Protein AF-A0A5B2YWY6-F1 (afdb_monomer_lite)

Foldseek 3Di:
DDDDDDDDDDDDDDDDDDDDDDDDDDDDDDDDDDDDDDDDDDDDDDDDDDDDDDDDDPDDDDDDDPPQDDDDDDDDDDDDDDDDDDDDPDDDDDDDDDPPDDDPVNLVVVLVVVVVCCPPPCNLVVLLVLDVSRHDPVLSVLLSVLCVVCVVCLNVVDCVVLVPDDLVNSLSNLVSNCSVCVVVVNNVSSVVSCVVVVPDNDPPPPVVVVVCVVPPCPLDLVVLLVLLLVVLPDPVDQLQLNLLLVQCLLQLEQSQLSLVLLVLCVDPVSVVQQADPVRFKGAVVSPCVRAVDPVFHQGIGTDEPCNSVSSVSHDRDGPVVSVCVCVVVVHDDPSVSSNVNNLVLLVVQPHDNQVSQNSNGHHDPDPCSVPPDDDDPVCCSPVPSRVSSVVSSVSSD

Structure (mmCIF, N/CA/C/O backbone):
data_AF-A0A5B2YWY6-F1
#
_entry.id   AF-A0A5B2YWY6-F1
#
loop_
_atom_site.group_PDB
_atom_site.id
_atom_site.type_symbol
_atom_site.label_atom_id
_atom_site.label_alt_id
_atom_site.label_comp_id
_atom_site.label_asym_id
_atom_site.label_entity_id
_atom_site.label_seq_id
_atom_site.pdbx_PDB_ins_code
_atom_site.Cartn_x
_atom_site.Cartn_y
_atom_site.Cartn_z
_atom_site.occupancy
_atom_site.B_iso_or_equiv
_atom_site.auth_seq_id
_atom_site.auth_comp_id
_atom_site.auth_asym_id
_atom_site.auth_atom_id
_atom_site.pdbx_PDB_model_num
ATOM 1 N N . MET A 1 1 ? -8.524 50.037 43.470 1.00 30.89 1 MET A N 1
ATOM 2 C CA . MET A 1 1 ? -7.899 51.121 42.683 1.00 30.89 1 MET A CA 1
ATOM 3 C C . MET A 1 1 ? -8.463 50.992 41.261 1.00 30.89 1 MET A C 1
ATOM 5 O O . MET A 1 1 ? -8.211 49.962 40.662 1.00 30.89 1 MET A O 1
ATOM 9 N N . VAL A 1 2 ? -9.479 51.756 40.821 1.00 28.72 2 VAL A N 1
ATOM 10 C CA . VAL A 1 2 ? -9.488 53.224 40.572 1.00 28.72 2 VAL A CA 1
ATOM 11 C C . VAL A 1 2 ? -8.535 53.495 39.392 1.00 28.72 2 VAL A C 1
ATOM 13 O O . VAL A 1 2 ? -7.336 53.435 39.623 1.00 28.72 2 VAL A O 1
ATOM 16 N N . LEU A 1 3 ? -8.949 53.712 38.127 1.00 30.06 3 LEU A N 1
ATOM 17 C CA . LEU A 1 3 ? -10.258 53.978 37.457 1.00 30.06 3 LEU A CA 1
ATOM 18 C C . LEU A 1 3 ? -10.271 53.342 36.015 1.00 30.06 3 LEU A C 1
ATOM 20 O O . LEU A 1 3 ? -9.351 52.583 35.742 1.00 30.06 3 LEU A O 1
ATOM 24 N N . ARG A 1 4 ? -11.186 53.537 35.027 1.00 30.28 4 ARG A N 1
ATOM 25 C CA . ARG A 1 4 ? -12.394 54.392 34.794 1.00 30.28 4 ARG A CA 1
ATOM 26 C C . ARG A 1 4 ? -13.281 53.783 33.655 1.00 30.28 4 ARG A C 1
ATOM 28 O O . ARG A 1 4 ? -12.718 53.415 32.639 1.00 30.28 4 ARG A O 1
ATOM 35 N N . THR A 1 5 ? -14.616 53.725 33.834 1.00 33.12 5 THR A N 1
ATOM 36 C CA . THR A 1 5 ? -15.744 54.137 32.921 1.00 33.12 5 THR A CA 1
ATOM 37 C C . THR A 1 5 ? -15.758 53.881 31.386 1.00 33.12 5 THR A C 1
ATOM 39 O O . THR A 1 5 ? -14.713 53.993 30.765 1.00 33.12 5 THR A O 1
ATOM 42 N N . ASN A 1 6 ? -16.891 53.781 30.648 1.00 28.98 6 ASN A N 1
ATOM 43 C CA . ASN A 1 6 ? -18.361 53.666 30.907 1.00 28.98 6 ASN A CA 1
ATOM 44 C C . ASN A 1 6 ? -19.139 53.464 29.563 1.00 28.98 6 ASN A C 1
ATOM 46 O O . ASN A 1 6 ? -18.634 53.927 28.547 1.00 28.98 6 ASN A O 1
ATOM 50 N N . SER A 1 7 ? -20.409 52.992 29.614 1.00 30.33 7 SER A N 1
ATOM 51 C CA . SER A 1 7 ? -21.505 53.187 28.600 1.00 30.33 7 SER A CA 1
ATOM 52 C C . SER A 1 7 ? -21.298 52.621 27.163 1.00 30.33 7 SER A C 1
ATOM 54 O O . SER A 1 7 ? -20.172 52.319 26.796 1.00 30.33 7 SER A O 1
ATOM 56 N N . SER A 1 8 ? -22.285 52.428 26.260 1.00 29.36 8 SER A N 1
ATOM 57 C CA . SER A 1 8 ? -23.778 52.504 26.239 1.00 29.36 8 SER A CA 1
ATOM 58 C C . SER A 1 8 ? -24.331 51.909 24.903 1.00 29.36 8 SER A C 1
ATOM 60 O O . SER A 1 8 ? -23.558 51.774 23.959 1.00 29.36 8 SER A O 1
ATOM 62 N N . ASP A 1 9 ? -25.619 51.588 24.652 1.00 29.80 9 ASP A N 1
ATOM 63 C CA . ASP A 1 9 ? -26.738 51.086 25.488 1.00 29.80 9 ASP A CA 1
ATOM 64 C C . ASP A 1 9 ? -27.909 50.501 24.632 1.00 29.80 9 ASP A C 1
ATOM 66 O O . ASP A 1 9 ? -28.072 50.843 23.464 1.00 29.80 9 ASP A O 1
ATOM 70 N N . VAL A 1 10 ? -28.749 49.652 25.254 1.00 29.88 10 VAL A N 1
ATOM 71 C CA . VAL A 1 10 ? -30.193 49.355 24.995 1.00 29.88 10 VAL A CA 1
ATOM 72 C C . VAL A 1 10 ? -30.779 49.322 23.553 1.00 29.88 10 VAL A C 1
ATOM 74 O O . VAL A 1 10 ? -31.022 50.363 22.945 1.00 29.88 10 VAL A O 1
ATOM 77 N N . LYS A 1 11 ? -31.256 48.127 23.131 1.00 29.73 11 LYS A N 1
ATOM 78 C CA . LYS A 1 11 ? -32.561 47.789 22.459 1.00 29.73 11 LYS A CA 1
ATOM 79 C C . LYS A 1 11 ? -32.535 46.291 22.058 1.00 29.73 11 LYS A C 1
ATOM 81 O O . LYS A 1 11 ? -31.589 45.903 21.391 1.00 29.73 11 LYS A O 1
ATOM 86 N N . ARG A 1 12 ? -33.397 45.332 22.449 1.00 28.38 12 ARG A N 1
ATOM 87 C CA . ARG A 1 12 ? -34.774 45.206 23.010 1.00 28.38 12 ARG A CA 1
ATOM 88 C C . ARG A 1 12 ? -35.872 44.918 21.954 1.00 28.38 12 ARG A C 1
ATOM 90 O O . ARG A 1 12 ? -36.166 45.801 21.161 1.00 28.38 12 ARG A O 1
ATOM 97 N N . LEU A 1 13 ? -36.548 43.756 22.107 1.00 25.84 13 LEU A N 1
ATOM 98 C CA . LEU A 1 13 ? -37.780 43.266 21.421 1.00 25.84 13 LEU A CA 1
ATOM 99 C C . LEU A 1 13 ? -37.616 42.872 19.923 1.00 25.84 13 LEU A C 1
ATOM 101 O O . LEU A 1 13 ? -36.740 43.405 19.259 1.00 25.84 13 LEU A O 1
ATOM 105 N N . MET A 1 14 ? -38.372 41.924 19.330 1.00 25.58 14 MET A N 1
ATOM 106 C CA . MET A 1 14 ? -39.504 41.087 19.803 1.00 25.58 14 MET A CA 1
ATOM 107 C C . MET A 1 14 ? -39.321 39.578 19.513 1.00 25.58 14 MET A C 1
ATOM 109 O O . MET A 1 14 ? -38.584 39.185 18.614 1.00 25.58 14 MET A O 1
ATOM 113 N N . THR A 1 15 ? -40.078 38.747 20.235 1.00 26.98 15 THR A N 1
ATOM 114 C CA . THR A 1 15 ? -40.409 37.349 19.901 1.00 26.98 15 THR A CA 1
ATOM 115 C C . THR A 1 15 ? -41.613 37.260 18.958 1.00 26.98 15 THR A C 1
ATOM 117 O O . THR A 1 15 ? -42.577 37.996 19.157 1.00 26.98 15 THR A O 1
ATOM 120 N N . VAL A 1 16 ? -41.640 36.275 18.053 1.00 27.48 16 VAL A N 1
ATOM 121 C CA . VAL A 1 16 ? -42.892 35.729 17.491 1.00 27.48 16 VAL A CA 1
ATOM 122 C C . VAL A 1 16 ? -42.827 34.205 17.530 1.00 27.48 16 VAL A C 1
ATOM 124 O O . VAL A 1 16 ? -41.912 33.602 16.975 1.00 27.48 16 VAL A O 1
ATOM 127 N N . THR A 1 17 ? -43.802 33.597 18.197 1.00 27.25 17 THR A N 1
ATOM 128 C CA . THR A 1 17 ? -44.079 32.156 18.189 1.00 27.25 17 THR A CA 1
ATOM 129 C C . THR A 1 17 ? -45.232 31.864 17.238 1.00 27.25 17 THR A C 1
ATOM 131 O O . THR A 1 17 ? -46.248 32.555 17.284 1.00 27.25 17 THR A O 1
ATOM 134 N N . THR A 1 18 ? -45.127 30.790 16.463 1.00 31.95 18 THR A N 1
ATOM 135 C CA . THR A 1 18 ? -46.289 30.114 15.870 1.00 31.95 18 THR A CA 1
ATOM 136 C C . THR A 1 18 ? -46.086 28.612 15.967 1.00 31.95 18 THR A C 1
ATOM 138 O O . THR A 1 18 ? -45.306 28.037 15.207 1.00 31.95 18 THR A O 1
ATOM 141 N N . ASP A 1 19 ? -46.792 27.988 16.904 1.00 28.27 19 ASP A N 1
ATOM 142 C CA . ASP A 1 19 ? -47.031 26.550 16.894 1.00 28.27 19 ASP A CA 1
ATOM 143 C C . ASP A 1 19 ? -47.847 26.151 15.658 1.00 28.27 19 ASP A C 1
ATOM 145 O O . ASP A 1 19 ? -48.610 26.952 15.112 1.00 28.27 19 ASP A O 1
ATOM 149 N N . ASN A 1 20 ? -47.778 24.878 15.271 1.00 32.66 20 ASN A N 1
ATOM 150 C CA . ASN A 1 20 ? -48.956 24.218 14.718 1.00 32.66 20 ASN A CA 1
ATOM 151 C C . ASN A 1 20 ? -48.919 22.715 15.002 1.00 32.66 20 ASN A C 1
ATOM 153 O O . ASN A 1 20 ? -47.990 22.007 14.615 1.00 32.66 20 ASN A O 1
ATOM 157 N N . ASN A 1 21 ? -49.947 22.237 15.701 1.00 30.12 21 ASN A N 1
ATOM 158 C CA . ASN A 1 21 ? -50.127 20.825 16.013 1.00 30.12 21 ASN A CA 1
ATOM 159 C C . ASN A 1 21 ? -50.603 20.049 14.783 1.00 30.12 21 ASN A C 1
ATOM 161 O O . ASN A 1 21 ? -51.460 20.520 14.040 1.00 30.12 21 ASN A O 1
ATOM 165 N N . CYS A 1 22 ? -50.188 18.788 14.684 1.00 28.48 22 CYS A N 1
ATOM 166 C CA . CYS A 1 22 ? -51.038 17.729 14.143 1.00 28.48 22 CYS A CA 1
ATOM 167 C C . CYS A 1 22 ? -50.788 16.438 14.926 1.00 28.48 22 CYS A C 1
ATOM 169 O O . CYS A 1 22 ? -49.773 15.767 14.747 1.00 28.48 22 CYS A O 1
ATOM 171 N N . HIS A 1 23 ? -51.720 16.096 15.817 1.00 29.91 23 HIS A N 1
ATOM 172 C CA . HIS A 1 23 ? -51.750 14.782 16.448 1.00 29.91 23 HIS A CA 1
ATOM 173 C C . HIS A 1 23 ? -52.276 13.740 15.460 1.00 29.91 23 HIS A C 1
ATOM 175 O O . HIS A 1 23 ? -53.370 13.909 14.928 1.00 29.91 23 HIS A O 1
ATOM 181 N N . LEU A 1 24 ? -51.599 12.597 15.363 1.00 26.36 24 LEU A N 1
ATOM 182 C CA . LEU A 1 24 ? -52.279 11.311 15.213 1.00 26.36 24 LEU A CA 1
ATOM 183 C C . LEU A 1 24 ? -51.695 10.326 16.232 1.00 26.36 24 LEU A C 1
ATOM 185 O O . LEU A 1 24 ? -50.481 10.234 16.406 1.00 26.36 24 LEU A O 1
ATOM 189 N N . LYS A 1 25 ? -52.585 9.635 16.949 1.00 31.30 25 LYS A N 1
ATOM 190 C CA . LYS A 1 25 ? -52.259 8.536 17.870 1.00 31.30 25 LYS A CA 1
ATOM 191 C C . LYS A 1 25 ? -52.327 7.193 17.119 1.00 31.30 25 LYS A C 1
ATOM 193 O O . LYS A 1 25 ? -52.927 7.144 16.046 1.00 31.30 25 LYS A O 1
ATOM 198 N N . PRO A 1 26 ? -51.705 6.120 17.641 1.00 30.75 26 PRO A N 1
ATOM 199 C CA . PRO A 1 26 ? -51.640 4.841 16.942 1.00 30.75 26 PRO A CA 1
ATOM 200 C C . PRO A 1 26 ? -52.998 4.131 16.907 1.00 30.75 26 PRO A C 1
ATOM 202 O O . PRO A 1 26 ? -53.807 4.279 17.823 1.00 30.75 26 PRO A O 1
ATOM 205 N N . ILE A 1 27 ? -53.193 3.298 15.884 1.00 28.83 27 ILE A N 1
ATOM 206 C CA . ILE A 1 27 ? -54.217 2.251 15.870 1.00 28.83 27 ILE A CA 1
ATOM 207 C C . ILE A 1 27 ? -53.543 0.944 16.294 1.00 28.83 27 ILE A C 1
ATOM 209 O O . ILE A 1 27 ? -52.555 0.523 15.695 1.00 28.83 27 ILE A O 1
ATOM 213 N N . SER A 1 28 ? -54.070 0.330 17.349 1.00 30.14 28 SER A N 1
ATOM 214 C CA . SER A 1 28 ? -53.753 -1.031 17.784 1.00 30.14 28 SER A CA 1
ATOM 215 C C . SER A 1 28 ? -54.472 -2.057 16.907 1.00 30.14 28 SER A C 1
ATOM 217 O O . SER A 1 28 ? -55.630 -1.845 16.552 1.00 30.14 28 SER A O 1
ATOM 219 N N . GLY A 1 29 ? -53.822 -3.183 16.619 1.00 27.48 29 GLY A N 1
ATOM 220 C CA . GLY A 1 29 ? -54.409 -4.273 15.842 1.00 27.48 29 GLY A CA 1
ATOM 221 C C . GLY A 1 29 ? -53.554 -5.532 15.907 1.00 27.48 29 GLY A C 1
ATOM 222 O O . GLY A 1 29 ? -52.790 -5.805 14.987 1.00 27.48 29 GLY A O 1
ATOM 223 N N . GLU A 1 30 ? -53.674 -6.272 17.006 1.00 29.50 30 GLU A N 1
ATOM 224 C CA . GLU A 1 30 ? -53.336 -7.698 17.032 1.00 29.50 30 GLU A CA 1
ATOM 225 C C . GLU A 1 30 ? -54.417 -8.470 16.261 1.00 29.50 30 GLU A C 1
ATOM 227 O O . GLU A 1 30 ? -55.597 -8.123 16.354 1.00 29.50 30 GLU A O 1
ATOM 232 N N . LEU A 1 31 ? -54.023 -9.504 15.517 1.00 29.50 31 LEU A N 1
ATOM 233 C CA . LEU A 1 31 ? -54.850 -10.678 15.226 1.00 29.50 31 LEU A CA 1
ATOM 234 C C . LEU A 1 31 ? -53.962 -11.817 14.702 1.00 29.50 31 LEU A C 1
ATOM 236 O O . LEU A 1 31 ? -52.878 -11.575 14.167 1.00 29.50 31 LEU A O 1
ATOM 240 N N . ASP A 1 32 ? -54.420 -13.044 14.926 1.00 27.11 32 ASP A N 1
ATOM 241 C CA . ASP A 1 32 ? -53.559 -14.217 15.081 1.00 27.11 32 ASP A CA 1
ATOM 242 C C . ASP A 1 32 ? -53.216 -15.008 13.801 1.00 27.11 32 ASP A C 1
ATOM 244 O O . ASP A 1 32 ? -53.610 -14.706 12.674 1.00 27.11 32 ASP A O 1
ATOM 248 N N . GLU A 1 33 ? -52.440 -16.060 14.055 1.00 29.39 33 GLU A N 1
ATOM 249 C CA . GLU A 1 33 ? -52.069 -17.198 13.217 1.00 29.39 33 GLU A CA 1
ATOM 250 C C . GLU A 1 33 ? -53.194 -17.770 12.327 1.00 29.39 33 GLU A C 1
ATOM 252 O O . GLU A 1 33 ? -54.331 -17.939 12.766 1.00 29.39 33 GLU A O 1
ATOM 257 N N . ALA A 1 34 ? -52.830 -18.242 11.125 1.00 27.17 34 ALA A N 1
ATOM 258 C CA . ALA A 1 34 ? -53.483 -19.393 10.485 1.00 27.17 34 ALA A CA 1
ATOM 259 C C . ALA A 1 34 ? -52.591 -20.048 9.407 1.00 27.17 34 ALA A C 1
ATOM 261 O O . ALA A 1 34 ? -51.948 -19.367 8.607 1.00 27.17 34 ALA A O 1
ATOM 262 N N . ASP A 1 35 ? -52.601 -21.382 9.346 1.00 27.27 35 ASP A N 1
ATOM 263 C CA . ASP A 1 35 ? -51.914 -22.190 8.327 1.00 27.27 35 ASP A CA 1
ATOM 264 C C . ASP A 1 35 ? -52.619 -22.206 6.957 1.00 27.27 35 ASP A C 1
ATOM 266 O O . ASP A 1 35 ? -53.832 -22.391 6.862 1.00 27.27 35 ASP A O 1
ATOM 270 N N . SER A 1 36 ? -51.840 -22.222 5.870 1.00 28.42 36 SER A N 1
ATOM 271 C CA . SER A 1 36 ? -52.059 -23.118 4.707 1.00 28.42 36 SER A CA 1
ATOM 272 C C . SER A 1 36 ? -50.841 -23.072 3.769 1.00 28.42 36 SER A C 1
ATOM 274 O O . SER A 1 36 ? -50.454 -22.026 3.265 1.00 28.42 36 SER A O 1
ATOM 276 N N . LYS A 1 37 ? -50.057 -24.149 3.650 1.00 28.67 37 LYS A N 1
ATOM 277 C CA . LYS A 1 37 ? -50.288 -25.354 2.822 1.00 28.67 37 LYS A CA 1
ATOM 278 C C . LYS A 1 37 ? -50.383 -25.092 1.310 1.00 28.67 37 LYS A C 1
ATOM 280 O O . LYS A 1 37 ? -51.410 -24.670 0.806 1.00 28.67 37 LYS A O 1
ATOM 285 N N . TYR A 1 38 ? -49.315 -25.505 0.620 1.00 25.14 38 TYR A N 1
ATOM 286 C CA . TYR A 1 38 ? -49.278 -26.118 -0.717 1.00 25.14 38 TYR A CA 1
ATOM 287 C C . TYR A 1 38 ? -50.284 -25.664 -1.793 1.00 25.14 38 TYR A C 1
ATOM 289 O O . TYR A 1 38 ? -51.425 -26.115 -1.829 1.00 25.14 38 TYR A O 1
ATOM 297 N N . CYS A 1 39 ? -49.749 -25.031 -2.839 1.00 25.77 39 CYS A N 1
ATOM 298 C CA . CYS A 1 39 ? -50.125 -25.359 -4.217 1.00 25.77 39 CYS A CA 1
ATOM 299 C C . CYS A 1 39 ? -48.862 -25.488 -5.076 1.00 25.77 39 CYS A C 1
ATOM 301 O O . CYS A 1 39 ? -48.202 -24.501 -5.394 1.00 25.77 39 CYS A O 1
ATOM 303 N N . ILE A 1 40 ? -48.522 -26.724 -5.446 1.00 25.20 40 ILE A N 1
ATOM 304 C CA . ILE A 1 40 ? -47.578 -27.004 -6.531 1.00 25.20 40 ILE A CA 1
ATOM 305 C C . ILE A 1 40 ? -48.355 -26.842 -7.836 1.00 25.20 40 ILE A C 1
ATOM 307 O O . ILE A 1 40 ? -49.392 -27.475 -7.994 1.00 25.20 40 ILE A O 1
ATOM 311 N N . ASN A 1 41 ? -47.831 -26.069 -8.785 1.00 26.38 41 ASN A N 1
ATOM 312 C CA . ASN A 1 41 ? -48.272 -26.138 -10.176 1.00 26.38 41 ASN A CA 1
ATOM 313 C C . ASN A 1 41 ? -47.057 -26.113 -11.105 1.00 26.38 41 ASN A C 1
ATOM 315 O O . ASN A 1 41 ? -46.548 -25.059 -11.480 1.00 26.38 41 ASN A O 1
ATOM 319 N N . ASN A 1 42 ? -46.598 -27.309 -11.475 1.00 25.48 42 ASN A N 1
ATOM 320 C CA . ASN A 1 42 ? -45.768 -27.474 -12.659 1.00 25.48 42 ASN A CA 1
ATOM 321 C C . ASN A 1 42 ? -46.657 -27.266 -13.887 1.00 25.48 42 ASN A C 1
ATOM 323 O O . ASN A 1 42 ? -47.636 -27.991 -14.048 1.00 25.48 42 ASN A O 1
ATOM 327 N N . HIS A 1 43 ? -46.268 -26.376 -14.796 1.00 26.92 43 HIS A N 1
ATOM 328 C CA . HIS A 1 43 ? -46.678 -26.515 -16.189 1.00 26.92 43 HIS A CA 1
ATOM 329 C C . HIS A 1 43 ? -45.480 -26.322 -17.112 1.00 26.92 43 HIS A C 1
ATOM 331 O O . HIS A 1 43 ? -44.932 -25.231 -17.254 1.00 26.92 43 HIS A O 1
ATOM 337 N N . SER A 1 44 ? -45.059 -27.424 -17.722 1.00 26.61 44 SER A N 1
ATOM 338 C CA . SER A 1 44 ? -44.041 -27.466 -18.759 1.00 26.61 44 SER A CA 1
ATOM 339 C C . SER A 1 44 ? -44.700 -27.413 -20.137 1.00 26.61 44 SER A C 1
ATOM 341 O O . SER A 1 44 ? -45.542 -28.246 -20.454 1.00 26.61 44 SER A O 1
ATOM 343 N N . GLN A 1 45 ? -44.278 -26.456 -20.964 1.00 26.25 45 GLN A N 1
ATOM 344 C CA . GLN A 1 45 ? -44.274 -26.502 -22.434 1.00 26.25 45 GLN A CA 1
ATOM 345 C C . GLN A 1 45 ? -43.362 -25.346 -22.897 1.00 26.25 45 GLN A C 1
ATOM 347 O O . GLN A 1 45 ? -43.537 -24.215 -22.465 1.00 26.25 45 GLN A O 1
ATOM 352 N N . ILE A 1 46 ? -42.183 -25.622 -23.461 1.00 26.36 46 ILE A N 1
ATOM 353 C CA . ILE A 1 46 ? -41.887 -26.070 -24.839 1.00 26.36 46 ILE A CA 1
ATOM 354 C C . ILE A 1 46 ? -41.703 -24.879 -25.800 1.00 26.36 46 ILE A C 1
ATOM 356 O O . ILE A 1 46 ? -42.646 -24.189 -26.149 1.00 26.36 46 ILE A O 1
ATOM 360 N N . ILE A 1 47 ? -40.443 -24.728 -26.233 1.00 25.23 47 ILE A N 1
ATOM 361 C CA . ILE A 1 47 ? -39.962 -24.164 -27.508 1.00 25.23 47 ILE A CA 1
ATOM 362 C C . ILE A 1 47 ? -40.459 -22.753 -27.889 1.00 25.23 47 ILE A C 1
ATOM 364 O O . ILE A 1 47 ? -41.542 -22.572 -28.432 1.00 25.23 47 ILE A O 1
ATOM 368 N N . ASN A 1 48 ? -39.535 -21.786 -27.847 1.00 25.22 48 ASN A N 1
ATOM 369 C CA . ASN A 1 48 ? -38.973 -21.291 -29.109 1.00 25.22 48 ASN A CA 1
ATOM 370 C C . ASN A 1 48 ? -37.571 -20.693 -28.943 1.00 25.22 48 ASN A C 1
ATOM 372 O O . ASN A 1 48 ? -37.262 -20.056 -27.937 1.00 25.22 48 ASN A O 1
ATOM 376 N N . GLN A 1 49 ? -36.722 -20.912 -29.947 1.00 26.61 49 GLN A N 1
ATOM 377 C CA . GLN A 1 49 ? -35.479 -20.165 -30.118 1.00 26.61 49 GLN A CA 1
ATOM 378 C C . GLN A 1 49 ? -35.806 -18.868 -30.855 1.00 26.61 49 GLN A C 1
ATOM 380 O O . GLN A 1 49 ? -36.559 -18.892 -31.823 1.00 26.61 49 GLN A O 1
ATOM 385 N N . HIS A 1 50 ? -35.189 -17.758 -30.460 1.00 25.66 50 HIS A N 1
ATOM 386 C CA . HIS A 1 50 ? -35.002 -16.642 -31.377 1.00 25.66 50 HIS A CA 1
ATOM 387 C C . HIS A 1 50 ? -33.713 -15.901 -31.043 1.00 25.66 50 HIS A C 1
ATOM 389 O O . HIS A 1 50 ? -33.596 -15.246 -30.007 1.00 25.66 50 HIS A O 1
ATOM 395 N N . GLU A 1 51 ? -32.741 -15.998 -31.945 1.00 28.64 51 GLU A N 1
ATOM 396 C CA . GLU A 1 51 ? -31.668 -15.017 -32.008 1.00 28.64 51 GLU A CA 1
ATOM 397 C C . GLU A 1 51 ? -32.279 -13.679 -32.445 1.00 28.64 51 GLU A C 1
ATOM 399 O O . GLU A 1 51 ? -33.114 -13.628 -33.352 1.00 28.64 51 GLU A O 1
ATOM 404 N N . SER A 1 52 ? -31.893 -12.593 -31.777 1.00 25.56 52 SER A N 1
ATOM 405 C CA . SER A 1 52 ? -32.298 -11.239 -32.150 1.00 25.56 52 SER A CA 1
ATOM 406 C C . SER A 1 52 ? -31.189 -10.254 -31.803 1.00 25.56 52 SER A C 1
ATOM 408 O O . SER A 1 52 ? -30.855 -10.028 -30.638 1.00 25.56 52 SER A O 1
ATOM 410 N N . SER A 1 53 ? -30.579 -9.690 -32.841 1.00 27.28 53 SER A N 1
ATOM 411 C CA . SER A 1 53 ? -29.547 -8.665 -32.744 1.00 27.28 53 SER A CA 1
ATOM 412 C C . SER A 1 53 ? -30.142 -7.339 -32.255 1.00 27.28 53 SER A C 1
ATOM 414 O O . SER A 1 53 ? -30.855 -6.671 -33.000 1.00 27.28 53 SER A O 1
ATOM 416 N N . GLY A 1 54 ? -29.815 -6.935 -31.025 1.00 23.97 54 GLY A N 1
ATOM 417 C CA . GLY A 1 54 ? -30.276 -5.685 -30.408 1.00 23.97 54 GLY A CA 1
ATOM 418 C C . GLY A 1 54 ? -29.138 -4.702 -30.132 1.00 23.97 54 GLY A C 1
ATOM 419 O O . GLY A 1 54 ? -28.766 -4.496 -28.979 1.00 23.97 54 GLY A O 1
ATOM 420 N N . GLY A 1 55 ? -28.557 -4.112 -31.178 1.00 23.06 55 GLY A N 1
ATOM 421 C CA . GLY A 1 55 ? -27.558 -3.050 -31.025 1.00 23.06 55 GLY A CA 1
ATOM 422 C C . GLY A 1 55 ? -28.202 -1.724 -30.608 1.00 23.06 55 GLY A C 1
ATOM 423 O O . GLY A 1 55 ? -29.108 -1.247 -31.284 1.00 23.06 55 GLY A O 1
ATOM 424 N N . VAL A 1 56 ? -27.716 -1.109 -29.525 1.00 24.67 56 VAL A N 1
ATOM 425 C CA . VAL A 1 56 ? -28.109 0.248 -29.104 1.00 24.67 56 VAL A CA 1
ATOM 426 C C . VAL A 1 56 ? -26.851 1.090 -28.902 1.00 24.67 56 VAL A C 1
ATOM 428 O O . VAL A 1 56 ? -26.175 0.994 -27.877 1.00 24.67 56 VAL A O 1
ATOM 431 N N . GLU A 1 57 ? -26.520 1.919 -29.892 1.00 24.89 57 GLU A N 1
ATOM 432 C CA . GLU A 1 57 ? -25.406 2.864 -29.803 1.00 24.89 57 GLU A CA 1
ATOM 433 C C . GLU A 1 57 ? -25.781 4.082 -28.945 1.00 24.89 57 GLU A C 1
ATOM 435 O O . GLU A 1 57 ? -26.463 5.005 -29.390 1.00 24.89 57 GLU A O 1
ATOM 440 N N . ALA A 1 58 ? -25.288 4.123 -27.707 1.00 25.77 58 ALA A N 1
ATOM 441 C CA . ALA A 1 58 ? -25.364 5.314 -26.865 1.00 25.77 58 ALA A CA 1
ATOM 442 C C . ALA A 1 58 ? -24.209 6.283 -27.192 1.00 25.77 58 ALA A C 1
ATOM 444 O O . ALA A 1 58 ? -23.129 6.217 -26.598 1.00 25.77 58 ALA A O 1
ATOM 445 N N . LEU A 1 59 ? -24.437 7.193 -28.143 1.00 24.45 59 LEU A N 1
ATOM 446 C CA . LEU A 1 59 ? -23.483 8.234 -28.547 1.00 24.45 59 LEU A CA 1
ATOM 447 C C . LEU A 1 59 ? -23.120 9.187 -27.389 1.00 24.45 59 LEU A C 1
ATOM 449 O O . LEU A 1 59 ? -23.843 10.138 -27.099 1.00 24.45 59 LEU A O 1
ATOM 453 N N . PHE A 1 60 ? -21.936 9.002 -26.794 1.00 25.27 60 PHE A N 1
ATOM 454 C CA . PHE A 1 60 ? -21.301 9.990 -25.912 1.00 25.27 60 PHE A CA 1
ATOM 455 C C . PHE A 1 60 ? -19.955 10.457 -26.475 1.00 25.27 60 PHE A C 1
ATOM 457 O O . PHE A 1 60 ? -18.940 9.762 -26.420 1.00 25.27 60 PHE A O 1
ATOM 464 N N . ALA A 1 61 ? -19.948 11.672 -27.022 1.00 26.48 61 ALA A N 1
ATOM 465 C CA . ALA A 1 61 ? -18.777 12.266 -27.654 1.00 26.48 61 ALA A CA 1
ATOM 466 C C . ALA A 1 61 ? -17.778 12.883 -26.650 1.00 26.48 61 ALA A C 1
ATOM 468 O O . ALA A 1 61 ? -18.137 13.328 -25.562 1.00 26.48 61 ALA A O 1
ATOM 469 N N . LYS A 1 62 ? -16.521 13.017 -27.101 1.00 28.41 62 LYS A N 1
ATOM 470 C CA . LYS A 1 62 ? -15.416 13.789 -26.489 1.00 28.41 62 LYS A CA 1
ATOM 471 C C . LYS A 1 62 ? -14.906 13.322 -25.110 1.00 28.41 62 LYS A C 1
ATOM 473 O O . LYS A 1 62 ? -15.153 13.956 -24.086 1.00 28.41 62 LYS A O 1
ATOM 478 N N . LYS A 1 63 ? -13.925 12.409 -25.144 1.00 29.83 63 LYS A N 1
ATOM 479 C CA . LYS A 1 63 ? -12.542 12.734 -24.711 1.00 29.83 63 LYS A CA 1
ATOM 480 C C . LYS A 1 63 ? -11.515 11.752 -25.285 1.00 29.83 63 LYS A C 1
ATOM 482 O O . LYS A 1 63 ? -11.827 10.593 -25.550 1.00 29.83 63 LYS A O 1
ATOM 487 N N . SER A 1 64 ? -10.297 12.242 -25.507 1.00 32.09 64 SER A N 1
ATOM 488 C CA . SER A 1 64 ? -9.199 11.530 -26.168 1.00 32.09 64 SER A CA 1
ATOM 489 C C . SER A 1 64 ? -8.763 10.280 -25.393 1.00 32.09 64 SER A C 1
ATOM 491 O O . SER A 1 64 ? -8.194 10.367 -24.307 1.00 32.09 64 SER A O 1
ATOM 493 N N . HIS A 1 65 ? -9.009 9.104 -25.972 1.00 26.41 65 HIS A N 1
ATOM 494 C CA . HIS A 1 65 ? -8.626 7.818 -25.391 1.00 26.41 65 HIS A CA 1
ATOM 495 C C . HIS A 1 65 ? -7.273 7.345 -25.933 1.00 26.41 65 HIS A C 1
ATOM 497 O O . HIS A 1 65 ? -7.185 6.757 -27.008 1.00 26.41 65 HIS A O 1
ATOM 503 N N . THR A 1 66 ? -6.203 7.538 -25.159 1.00 27.91 66 THR A N 1
ATOM 504 C CA . THR A 1 66 ? -4.925 6.858 -25.414 1.00 27.91 66 THR A CA 1
ATOM 505 C C . THR A 1 66 ? -5.054 5.382 -25.022 1.00 27.91 66 THR A C 1
ATOM 507 O O . THR A 1 66 ? -5.005 5.041 -23.837 1.00 27.91 66 THR A O 1
ATOM 510 N N . VAL A 1 67 ? -5.227 4.493 -26.005 1.00 24.38 67 VAL A N 1
ATOM 511 C CA . VAL A 1 67 ? -5.399 3.042 -25.794 1.00 24.38 67 VAL A CA 1
ATOM 512 C C . VAL A 1 67 ? -4.103 2.413 -25.260 1.00 24.38 67 VAL A C 1
ATOM 514 O O . VAL A 1 67 ? -3.228 1.974 -26.004 1.00 24.38 67 VAL A O 1
ATOM 517 N N . ARG A 1 68 ? -3.949 2.383 -23.931 1.00 29.97 68 ARG A N 1
ATOM 518 C CA . ARG A 1 68 ? -2.705 1.959 -23.268 1.00 29.97 68 ARG A CA 1
ATOM 519 C C . ARG A 1 68 ? -2.669 0.439 -23.058 1.00 29.97 68 ARG A C 1
ATOM 521 O O . ARG A 1 68 ? -3.043 -0.055 -21.992 1.00 29.97 68 ARG A O 1
ATOM 528 N N . LEU A 1 69 ? -2.210 -0.289 -24.083 1.00 24.05 69 LEU A N 1
ATOM 529 C CA . LEU A 1 69 ? -2.166 -1.760 -24.133 1.00 24.05 69 LEU A CA 1
ATOM 530 C C . LEU A 1 69 ? -1.628 -2.402 -22.838 1.00 24.05 69 LEU A C 1
ATOM 532 O O . LEU A 1 69 ? -0.506 -2.162 -22.380 1.00 24.05 69 LEU A O 1
ATOM 536 N N . SER A 1 70 ? -2.453 -3.253 -22.234 1.00 26.97 70 SER A N 1
ATOM 537 C CA . SER A 1 70 ? -2.322 -3.713 -20.851 1.00 26.97 70 SER A CA 1
ATOM 538 C C . SER A 1 70 ? -1.590 -5.055 -20.715 1.00 26.97 70 SER A C 1
ATOM 540 O O . SER A 1 70 ? -2.046 -5.950 -20.002 1.00 26.97 70 SER A O 1
ATOM 542 N N . ILE A 1 71 ? -0.396 -5.171 -21.318 1.00 29.50 71 ILE A N 1
ATOM 543 C CA . ILE A 1 71 ? 0.436 -6.393 -21.262 1.00 29.50 71 ILE A CA 1
ATOM 544 C C . ILE A 1 71 ? 0.553 -6.905 -19.815 1.00 29.50 71 ILE A C 1
ATOM 546 O O . ILE A 1 71 ? 0.936 -6.153 -18.910 1.00 29.50 71 ILE A O 1
ATOM 550 N N . SER A 1 72 ? 0.201 -8.178 -19.619 1.00 28.31 72 SER A N 1
ATOM 551 C CA . SER A 1 72 ? 0.199 -8.889 -18.337 1.00 28.31 72 SER A CA 1
ATOM 552 C C . SER A 1 72 ? 0.746 -10.311 -18.563 1.00 28.31 72 SER A C 1
ATOM 554 O O . SER A 1 72 ? 0.116 -11.064 -19.297 1.00 28.31 72 SER A O 1
ATOM 556 N N . PRO A 1 73 ? 1.918 -10.685 -18.010 1.00 29.45 73 PRO A N 1
ATOM 557 C CA . PRO A 1 73 ? 2.531 -11.992 -18.257 1.00 29.45 73 PRO A CA 1
ATOM 558 C C . PRO A 1 73 ? 2.203 -13.002 -17.141 1.00 29.45 73 PRO A C 1
ATOM 560 O O . PRO A 1 73 ? 2.944 -13.122 -16.163 1.00 29.45 73 PRO A O 1
ATOM 563 N N . SER A 1 74 ? 1.090 -13.725 -17.279 1.00 33.81 74 SER A N 1
ATOM 564 C CA . SER A 1 74 ? 0.692 -14.835 -16.395 1.00 33.81 74 SER A CA 1
ATOM 565 C C . SER A 1 74 ? -0.424 -15.662 -17.039 1.00 33.81 74 SER A C 1
ATOM 567 O O . SER A 1 74 ? -1.353 -15.062 -17.572 1.00 33.81 74 SER A O 1
ATOM 569 N N . GLN A 1 75 ? -0.372 -16.994 -16.896 1.00 30.72 75 GLN A N 1
ATOM 570 C CA . GLN A 1 75 ? -1.099 -17.985 -17.715 1.00 30.72 75 GLN A CA 1
ATOM 571 C C . GLN A 1 75 ? -0.667 -17.950 -19.200 1.00 30.72 75 GLN A C 1
ATOM 573 O O . GLN A 1 75 ? -0.373 -16.887 -19.737 1.00 30.72 75 GLN A O 1
ATOM 578 N N . GLY A 1 76 ? -0.565 -19.063 -19.923 1.00 27.39 76 GLY A N 1
ATOM 579 C CA . GLY A 1 76 ? -0.615 -20.479 -19.539 1.00 27.39 76 GLY A CA 1
ATOM 580 C C . GLY A 1 76 ? -0.155 -21.319 -20.741 1.00 27.39 76 GLY A C 1
ATOM 581 O O . GLY A 1 76 ? -0.264 -20.861 -21.876 1.00 27.39 76 GLY A O 1
ATOM 582 N N . SER A 1 77 ? 0.419 -22.502 -20.526 1.00 31.94 77 SER A N 1
ATOM 583 C CA . SER A 1 77 ? 0.940 -23.337 -21.619 1.00 31.94 77 SER A CA 1
ATOM 584 C C . SER A 1 77 ? -0.158 -24.187 -22.262 1.00 31.94 77 SER A C 1
ATOM 586 O O . SER A 1 77 ? -0.652 -25.095 -21.601 1.00 31.94 77 SER A O 1
ATOM 588 N N . PHE A 1 78 ? -0.469 -23.952 -23.540 1.00 25.38 78 PHE A N 1
ATOM 589 C CA . PHE A 1 78 ? -0.995 -24.964 -24.469 1.00 25.38 78 PHE A CA 1
ATOM 590 C C . PHE A 1 78 ? -0.695 -24.581 -25.932 1.00 25.38 78 PHE A C 1
ATOM 592 O O . PHE A 1 78 ? -0.153 -23.509 -26.202 1.00 25.38 78 PHE A O 1
ATOM 599 N N . SER A 1 79 ? -0.946 -25.518 -26.846 1.00 27.28 79 SER A N 1
ATOM 600 C CA . SER A 1 79 ? -0.332 -25.604 -28.180 1.00 27.28 79 SER A CA 1
ATOM 601 C C . SER A 1 79 ? -1.183 -25.027 -29.327 1.00 27.28 79 SER A C 1
ATOM 603 O O . SER A 1 79 ? -2.325 -24.634 -29.127 1.00 27.28 79 SER A O 1
ATOM 605 N N . LEU A 1 80 ? -0.618 -25.116 -30.542 1.00 27.53 80 LEU A N 1
ATOM 606 C CA . LEU A 1 80 ? -1.226 -24.945 -31.875 1.00 27.53 80 LEU A CA 1
ATOM 607 C C . LEU A 1 80 ? -1.428 -23.511 -32.409 1.00 27.53 80 LEU A C 1
ATOM 609 O O . LEU A 1 80 ? -2.369 -22.799 -32.090 1.00 27.53 80 LEU A O 1
ATOM 613 N N . VAL A 1 81 ? -0.501 -23.165 -33.311 1.00 37.88 81 VAL A N 1
ATOM 614 C CA . VAL A 1 81 ? -0.677 -22.471 -34.601 1.00 37.88 81 VAL A CA 1
ATOM 615 C C . VAL A 1 81 ? -1.960 -21.650 -34.798 1.00 37.88 81 VAL A C 1
ATOM 617 O O . VAL A 1 81 ? -3.028 -22.192 -35.061 1.00 37.88 81 VAL A O 1
ATOM 620 N N . ASN A 1 82 ? -1.789 -20.330 -34.911 1.00 26.17 82 ASN A N 1
ATOM 621 C CA . ASN A 1 82 ? -2.474 -19.561 -35.952 1.00 26.17 82 ASN A CA 1
ATOM 622 C C . ASN A 1 82 ? -1.671 -18.299 -36.312 1.00 26.17 82 ASN A C 1
ATOM 624 O O . ASN A 1 82 ? -1.279 -17.532 -35.431 1.00 26.17 82 ASN A O 1
ATOM 628 N N . HIS A 1 83 ? -1.398 -18.082 -37.601 1.00 29.70 83 HIS A N 1
ATOM 629 C CA . HIS A 1 83 ? -0.700 -16.887 -38.087 1.00 29.70 83 HIS A CA 1
ATOM 630 C C . HIS A 1 83 ? -1.709 -15.837 -38.562 1.00 29.70 83 HIS A C 1
ATOM 632 O O . HIS A 1 83 ? -2.285 -15.969 -39.637 1.00 29.70 83 HIS A O 1
ATOM 638 N N . GLN A 1 84 ? -1.850 -14.743 -37.813 1.00 29.22 84 GLN A N 1
ATOM 639 C CA . GLN A 1 84 ? -2.447 -13.506 -38.320 1.00 29.22 84 GLN A CA 1
ATOM 640 C C . GLN A 1 84 ? -1.423 -12.372 -38.208 1.00 29.22 84 GLN A C 1
ATOM 642 O O . GLN A 1 84 ? -0.965 -12.029 -37.118 1.00 29.22 84 GLN A O 1
ATOM 647 N N . LYS A 1 85 ? -1.016 -11.825 -39.361 1.00 30.33 85 LYS A N 1
ATOM 648 C CA . LYS A 1 85 ? -0.053 -10.721 -39.459 1.00 30.33 85 LYS A CA 1
ATOM 649 C C . LYS A 1 85 ? -0.782 -9.391 -39.239 1.00 30.33 85 LYS A C 1
ATOM 651 O O . LYS A 1 85 ? -1.553 -8.975 -40.096 1.00 30.33 85 LYS A O 1
ATOM 656 N N . THR A 1 86 ? -0.508 -8.693 -38.138 1.00 29.28 86 THR A N 1
ATOM 657 C CA . THR A 1 86 ? -0.953 -7.301 -37.936 1.00 29.28 86 THR A CA 1
ATOM 658 C C . THR A 1 86 ? 0.151 -6.336 -38.369 1.00 29.28 86 THR A C 1
ATOM 660 O O . THR A 1 86 ? 1.025 -5.986 -37.572 1.00 29.28 86 THR A O 1
ATOM 663 N N . THR A 1 87 ? 0.149 -5.936 -39.639 1.00 29.06 87 THR A N 1
ATOM 664 C CA . THR A 1 87 ? 1.093 -4.953 -40.188 1.00 29.06 87 THR A CA 1
ATOM 665 C C . THR A 1 87 ? 0.661 -3.521 -39.870 1.00 29.06 87 THR A C 1
ATOM 667 O O . THR A 1 87 ? -0.498 -3.151 -40.042 1.00 29.06 87 THR A O 1
ATOM 670 N N . ILE A 1 88 ? 1.612 -2.692 -39.434 1.00 30.81 88 ILE A N 1
ATOM 671 C CA . ILE A 1 88 ? 1.459 -1.231 -39.415 1.00 30.81 88 ILE A CA 1
ATOM 672 C C . ILE A 1 88 ? 1.891 -0.714 -40.801 1.00 30.81 88 ILE A C 1
ATOM 674 O O . ILE A 1 88 ? 2.914 -1.186 -41.303 1.00 30.81 88 ILE A O 1
ATOM 678 N N . PRO A 1 89 ? 1.171 0.226 -41.441 1.00 26.45 89 PRO A N 1
ATOM 679 C CA . PRO A 1 89 ? 1.610 0.798 -42.713 1.00 26.45 89 PRO A CA 1
ATOM 680 C C . PRO A 1 89 ? 2.886 1.636 -42.541 1.00 26.45 89 PRO A C 1
ATOM 682 O O . PRO A 1 89 ? 2.972 2.439 -41.614 1.00 26.45 89 PRO A O 1
ATOM 685 N N . GLY A 1 90 ? 3.842 1.511 -43.468 1.00 32.47 90 GLY A N 1
ATOM 686 C CA . GLY A 1 90 ? 4.955 2.465 -43.604 1.00 32.47 90 GLY A CA 1
ATOM 687 C C . GLY A 1 90 ? 6.340 2.023 -43.113 1.00 32.47 90 GLY A C 1
ATOM 688 O O . GLY A 1 90 ? 7.244 2.853 -43.097 1.00 32.47 90 GLY A O 1
ATOM 689 N N . SER A 1 91 ? 6.557 0.753 -42.755 1.00 31.89 91 SER A N 1
ATOM 690 C CA . SER A 1 91 ? 7.907 0.209 -42.523 1.00 31.89 91 SER A CA 1
ATOM 691 C C . SER A 1 91 ? 8.194 -1.004 -43.413 1.00 31.89 91 SER A C 1
ATOM 693 O O . SER A 1 91 ? 7.411 -1.950 -43.473 1.00 31.89 91 SER A O 1
ATOM 695 N N . ASN A 1 92 ? 9.331 -0.970 -44.116 1.00 30.73 92 ASN A N 1
ATOM 696 C CA . ASN A 1 92 ? 9.760 -2.051 -45.006 1.00 30.73 92 ASN A CA 1
ATOM 697 C C . ASN A 1 92 ? 10.157 -3.292 -44.182 1.00 30.73 92 ASN A C 1
ATOM 699 O O . ASN A 1 92 ? 11.060 -3.183 -43.344 1.00 30.73 92 ASN A O 1
ATOM 703 N N . PRO A 1 93 ? 9.544 -4.469 -44.402 1.00 31.17 93 PRO A N 1
ATOM 704 C CA . PRO A 1 93 ? 9.975 -5.696 -43.752 1.00 31.17 93 PRO A CA 1
ATOM 705 C C . PRO A 1 93 ? 11.226 -6.241 -44.451 1.00 31.17 93 PRO A C 1
ATOM 707 O O . PRO A 1 93 ? 11.149 -6.765 -45.558 1.00 31.17 93 PRO A O 1
ATOM 710 N N . PHE A 1 94 ? 12.382 -6.161 -43.791 1.00 31.55 94 PHE A N 1
ATOM 711 C CA . PHE A 1 94 ? 13.503 -7.032 -44.144 1.00 31.55 94 PHE A CA 1
ATOM 712 C C . PHE A 1 94 ? 13.136 -8.467 -43.753 1.00 31.55 94 PHE A C 1
ATOM 714 O O . PHE A 1 94 ? 13.043 -8.787 -42.566 1.00 31.55 94 PHE A O 1
ATOM 721 N N . GLU A 1 95 ? 12.913 -9.327 -44.745 1.00 30.75 95 GLU A N 1
ATOM 722 C CA . GLU A 1 95 ? 12.774 -10.762 -44.512 1.00 30.75 95 GLU A CA 1
ATOM 723 C C . GLU A 1 95 ? 14.124 -11.343 -44.075 1.00 30.75 95 GLU A C 1
ATOM 725 O O . GLU A 1 95 ? 15.141 -11.166 -44.746 1.00 30.75 95 GLU A O 1
ATOM 730 N N . ILE A 1 96 ? 14.138 -12.040 -42.938 1.00 35.72 96 ILE A N 1
ATOM 731 C CA . ILE A 1 96 ? 15.310 -12.762 -42.437 1.00 35.72 96 ILE A CA 1
ATOM 732 C C . ILE A 1 96 ? 14.902 -14.222 -42.260 1.00 35.72 96 ILE A C 1
ATOM 734 O O . ILE A 1 96 ? 14.067 -14.552 -41.417 1.00 35.72 96 ILE A O 1
ATOM 738 N N . ASN A 1 97 ? 15.479 -15.085 -43.094 1.00 30.77 97 ASN A N 1
ATOM 739 C CA . ASN A 1 97 ? 15.215 -16.520 -43.100 1.00 30.77 97 ASN A CA 1
ATOM 740 C C . ASN A 1 97 ? 15.863 -17.244 -41.905 1.00 30.77 97 ASN A C 1
ATOM 742 O O . ASN A 1 97 ? 16.776 -16.726 -41.267 1.00 30.77 97 ASN A O 1
ATOM 746 N N . HIS A 1 98 ? 15.369 -18.457 -41.632 1.00 33.22 98 HIS A N 1
ATOM 747 C CA . HIS A 1 98 ? 15.792 -19.404 -40.588 1.00 33.22 98 HIS A CA 1
ATOM 748 C C . HIS A 1 98 ? 17.215 -19.221 -40.013 1.00 33.22 98 HIS A C 1
ATOM 750 O O . HIS A 1 98 ? 18.213 -19.578 -40.636 1.00 33.22 98 HIS A O 1
ATOM 756 N N . PHE A 1 99 ? 17.296 -18.774 -38.756 1.00 37.16 99 PHE A N 1
ATOM 757 C CA . PHE A 1 99 ? 18.538 -18.709 -37.979 1.00 37.16 99 PHE A CA 1
ATOM 758 C C . PHE A 1 99 ? 18.740 -19.974 -37.133 1.00 37.16 99 PHE A C 1
ATOM 760 O O . PHE A 1 99 ? 18.391 -19.993 -35.956 1.00 37.16 99 PHE A O 1
ATOM 767 N N . ASP A 1 100 ? 19.367 -21.002 -37.712 1.00 38.00 100 ASP A N 1
ATOM 768 C CA . ASP A 1 100 ? 19.891 -22.150 -36.943 1.00 38.00 100 ASP A CA 1
ATOM 769 C C . ASP A 1 100 ? 21.332 -22.546 -37.339 1.00 38.00 100 ASP A C 1
ATOM 771 O O . ASP A 1 100 ? 21.729 -23.709 -37.310 1.00 38.00 100 ASP A O 1
ATOM 775 N N . ARG A 1 101 ? 22.123 -21.531 -37.724 1.00 43.88 101 ARG A N 1
ATOM 776 C CA . ARG A 1 101 ? 23.602 -21.474 -37.764 1.00 43.88 101 ARG A CA 1
ATOM 777 C C . ARG A 1 101 ? 24.013 -20.027 -38.073 1.00 43.88 101 ARG A C 1
ATOM 779 O O . ARG A 1 101 ? 24.077 -19.640 -39.231 1.00 43.88 101 ARG A O 1
ATOM 786 N N . LEU A 1 102 ? 24.245 -19.221 -37.037 1.00 47.88 102 LEU A N 1
ATOM 787 C CA . LEU A 1 102 ? 24.832 -17.882 -37.187 1.00 47.88 102 LEU A CA 1
ATOM 788 C C . LEU A 1 102 ? 26.355 -17.998 -37.302 1.00 47.88 102 LEU A C 1
ATOM 790 O O . LEU A 1 102 ? 26.966 -18.630 -36.433 1.00 47.88 102 LEU A O 1
ATOM 794 N N . ASP A 1 103 ? 26.963 -17.371 -38.313 1.00 55.41 103 ASP A N 1
ATOM 795 C CA . ASP A 1 103 ? 28.422 -17.241 -38.370 1.00 55.41 103 ASP A CA 1
ATOM 796 C C . ASP A 1 103 ? 28.895 -16.279 -37.260 1.00 55.41 103 ASP A C 1
ATOM 798 O O . ASP A 1 103 ? 28.181 -15.370 -36.819 1.00 55.41 103 ASP A O 1
ATOM 802 N N . GLN A 1 104 ? 30.130 -16.458 -36.793 1.00 58.09 104 GLN A N 1
ATOM 803 C CA . GLN A 1 104 ? 30.755 -15.549 -35.831 1.00 58.09 104 GLN A CA 1
ATOM 804 C C . GLN A 1 104 ? 30.886 -14.130 -36.407 1.00 58.09 104 GLN A C 1
ATOM 806 O O . GLN A 1 104 ? 30.792 -13.155 -35.660 1.00 58.09 104 GLN A O 1
ATOM 811 N N . LYS A 1 105 ? 31.014 -14.007 -37.735 1.00 57.09 105 LYS A N 1
ATOM 812 C CA . LYS A 1 105 ? 31.043 -12.723 -38.452 1.00 57.09 105 LYS A CA 1
ATOM 813 C C . LYS A 1 105 ? 29.721 -11.962 -38.355 1.00 57.09 105 LYS A C 1
ATOM 815 O O . LYS A 1 105 ? 29.743 -10.769 -38.060 1.00 57.09 105 LYS A O 1
ATOM 820 N N . ASP A 1 106 ? 28.588 -12.643 -38.526 1.00 59.56 106 ASP A N 1
ATOM 821 C CA . ASP A 1 106 ? 27.253 -12.036 -38.420 1.00 59.56 106 ASP A CA 1
ATOM 822 C C . ASP A 1 106 ? 27.013 -11.495 -37.004 1.00 59.56 106 ASP A C 1
ATOM 824 O O . ASP A 1 106 ? 26.537 -10.373 -36.813 1.00 59.56 106 ASP A O 1
ATOM 828 N N . LEU A 1 107 ? 27.420 -12.275 -35.995 1.00 63.38 107 LEU A N 1
ATOM 829 C CA . LEU A 1 107 ? 27.369 -11.888 -34.584 1.00 63.38 107 LEU A CA 1
ATOM 830 C C . LEU A 1 107 ? 28.221 -10.645 -34.283 1.00 63.38 107 LEU A C 1
ATOM 832 O O . LEU A 1 107 ? 27.806 -9.798 -33.487 1.00 63.38 107 LEU A O 1
ATOM 836 N N . GLU A 1 108 ? 29.397 -10.521 -34.902 1.00 66.94 108 GLU A N 1
ATOM 837 C CA . GLU A 1 108 ? 30.282 -9.370 -34.712 1.00 66.94 108 GLU A CA 1
ATOM 838 C C . GLU A 1 108 ? 29.801 -8.121 -35.474 1.00 66.94 108 GLU A C 1
ATOM 840 O O . GLU A 1 108 ? 29.898 -7.003 -34.955 1.00 66.94 108 GLU A O 1
ATOM 845 N N . TYR A 1 109 ? 29.226 -8.300 -36.668 1.00 65.25 109 TYR A N 1
ATOM 846 C CA . TYR A 1 109 ? 28.596 -7.232 -37.447 1.00 65.25 109 TYR A CA 1
ATOM 847 C C . TYR A 1 109 ? 27.386 -6.641 -36.708 1.00 65.25 109 TYR A C 1
ATOM 849 O O . TYR A 1 109 ? 27.334 -5.431 -36.473 1.00 65.25 109 TYR A O 1
ATOM 857 N N . ASP A 1 110 ? 26.469 -7.495 -36.242 1.00 71.44 110 ASP A N 1
ATOM 858 C CA . ASP A 1 110 ? 25.317 -7.092 -35.426 1.00 71.44 110 ASP A CA 1
ATOM 859 C C . ASP A 1 110 ? 25.744 -6.366 -34.144 1.00 71.44 110 ASP A C 1
ATOM 861 O O . ASP A 1 110 ? 25.152 -5.349 -33.772 1.00 71.44 110 ASP A O 1
ATOM 865 N N . LYS A 1 111 ? 26.794 -6.861 -33.474 1.00 78.62 111 LYS A N 1
ATOM 866 C CA . LYS A 1 111 ? 27.379 -6.209 -32.296 1.00 78.62 111 LYS A CA 1
ATOM 867 C C . LYS A 1 111 ? 27.829 -4.781 -32.616 1.00 78.62 111 LYS A C 1
ATOM 869 O O . LYS A 1 111 ? 27.419 -3.852 -31.921 1.00 78.62 111 LYS A O 1
ATOM 874 N N . LYS A 1 112 ? 28.628 -4.597 -33.671 1.00 80.19 112 LYS A N 1
ATOM 875 C CA . LYS A 1 112 ? 29.130 -3.276 -34.091 1.00 80.19 112 LYS A CA 1
ATOM 876 C C . LYS A 1 112 ? 27.989 -2.341 -34.507 1.00 80.19 112 LYS A C 1
ATOM 878 O O . LYS A 1 112 ? 28.007 -1.170 -34.137 1.00 80.19 112 LYS A O 1
ATOM 883 N N . SER A 1 113 ? 26.970 -2.860 -35.194 1.00 82.00 113 SER A N 1
ATOM 884 C CA . SER A 1 113 ? 25.763 -2.110 -35.566 1.00 82.00 113 SER A CA 1
ATOM 885 C C . SER A 1 113 ? 25.006 -1.584 -34.336 1.00 82.00 113 SER A C 1
ATOM 887 O O . SER A 1 113 ? 24.796 -0.375 -34.202 1.00 82.00 113 SER A O 1
ATOM 889 N N . ILE A 1 114 ? 24.685 -2.460 -33.375 1.00 82.50 114 ILE A N 1
ATOM 890 C CA . ILE A 1 114 ? 23.981 -2.087 -32.135 1.00 82.50 114 ILE A CA 1
ATOM 891 C C . ILE A 1 114 ? 24.816 -1.108 -31.293 1.00 82.50 114 ILE A C 1
ATOM 893 O O . ILE A 1 114 ? 24.276 -0.127 -30.780 1.00 82.50 114 ILE A O 1
ATOM 897 N N . GLU A 1 115 ? 26.128 -1.328 -31.175 1.00 85.50 115 GLU A N 1
ATOM 898 C CA . GLU A 1 115 ? 27.026 -0.396 -30.485 1.00 85.50 115 GLU A CA 1
ATOM 899 C C . GLU A 1 115 ? 27.027 0.998 -31.129 1.00 85.50 115 GLU A C 1
ATOM 901 O O . GLU A 1 115 ? 26.935 1.992 -30.411 1.00 85.50 115 GLU A O 1
ATOM 906 N N . ASN A 1 116 ? 27.094 1.092 -32.459 1.00 85.94 116 ASN A N 1
ATOM 907 C CA . ASN A 1 116 ? 27.101 2.373 -33.170 1.00 85.94 116 ASN A CA 1
ATOM 908 C C . ASN A 1 116 ? 25.774 3.132 -33.005 1.00 85.94 116 ASN A C 1
ATOM 910 O O . ASN A 1 116 ? 25.785 4.341 -32.770 1.00 85.94 116 ASN A O 1
ATOM 914 N N . ILE A 1 117 ? 24.639 2.424 -33.039 1.00 87.44 117 ILE A N 1
ATOM 915 C CA . ILE A 1 117 ? 23.315 3.004 -32.767 1.00 87.44 117 ILE A CA 1
ATOM 916 C C . ILE A 1 117 ? 23.269 3.599 -31.349 1.00 87.44 117 ILE A C 1
ATOM 918 O O . ILE A 1 117 ? 22.868 4.751 -31.177 1.00 87.44 117 ILE A O 1
ATOM 922 N N . ILE A 1 118 ? 23.728 2.852 -30.339 1.00 87.75 118 ILE A N 1
ATOM 923 C CA . ILE A 1 118 ? 23.686 3.263 -28.923 1.00 87.75 118 ILE A CA 1
ATOM 924 C C . ILE A 1 118 ? 24.689 4.388 -28.598 1.00 87.75 118 ILE A C 1
ATOM 926 O O . ILE A 1 118 ? 24.434 5.197 -27.701 1.00 87.75 118 ILE A O 1
ATOM 930 N N . LYS A 1 119 ? 25.809 4.462 -29.330 1.00 87.62 119 LYS A N 1
ATOM 931 C CA . LYS A 1 119 ? 26.819 5.531 -29.223 1.00 87.62 119 LYS A CA 1
ATOM 932 C C . LYS A 1 119 ? 26.409 6.834 -29.925 1.00 87.62 119 LYS A C 1
ATOM 934 O O . LYS A 1 119 ? 27.075 7.846 -29.723 1.00 87.62 119 LYS A O 1
ATOM 939 N N . SER A 1 120 ? 25.341 6.840 -30.728 1.00 89.31 120 SER A N 1
ATOM 940 C CA . SER A 1 120 ? 24.864 8.063 -31.387 1.00 89.31 120 SER A CA 1
ATOM 941 C C . SER A 1 120 ? 24.342 9.092 -30.373 1.00 89.31 120 SER A C 1
ATOM 943 O O . SER A 1 120 ? 23.645 8.752 -29.414 1.00 89.31 120 SER A O 1
ATOM 945 N N . THR A 1 121 ? 24.682 10.368 -30.589 1.00 84.00 121 THR A N 1
ATOM 946 C CA . THR A 1 121 ? 24.597 11.454 -29.590 1.00 84.00 121 THR A CA 1
ATOM 947 C C . THR A 1 121 ? 23.238 11.569 -28.896 1.00 84.00 121 THR A C 1
ATOM 949 O O . THR A 1 121 ? 23.179 11.796 -27.691 1.00 84.00 121 THR A O 1
ATOM 952 N N . ASN A 1 122 ? 22.148 11.352 -29.640 1.00 90.75 122 ASN A N 1
ATOM 953 C CA . ASN A 1 122 ? 20.777 11.564 -29.167 1.00 90.75 122 ASN A CA 1
ATOM 954 C C . ASN A 1 122 ? 20.036 10.257 -28.814 1.00 90.75 122 ASN A C 1
ATOM 956 O O . ASN A 1 122 ? 18.872 10.310 -28.412 1.00 90.75 122 ASN A O 1
ATOM 960 N N . PHE A 1 123 ? 20.672 9.081 -28.947 1.00 93.69 123 PHE A N 1
ATOM 961 C CA . PHE A 1 123 ? 20.020 7.769 -28.784 1.00 93.69 123 PHE A CA 1
ATOM 962 C C . PHE A 1 123 ? 19.229 7.649 -27.475 1.00 93.69 123 PHE A C 1
ATOM 964 O O . PHE A 1 123 ? 18.079 7.208 -27.447 1.00 93.69 123 PHE A O 1
ATOM 971 N N . TRP A 1 124 ? 19.854 8.058 -26.372 1.00 94.12 124 TRP A N 1
ATOM 972 C CA . TRP A 1 124 ? 19.298 7.879 -25.036 1.00 94.12 124 TRP A CA 1
ATOM 973 C C . TRP A 1 124 ? 18.125 8.806 -24.724 1.00 94.12 124 TRP A C 1
ATOM 975 O O . TRP A 1 124 ? 17.287 8.442 -23.895 1.00 94.12 124 TRP A O 1
ATOM 985 N N . ASP A 1 125 ? 18.040 9.953 -25.392 1.00 93.94 125 ASP A N 1
ATOM 986 C CA . ASP A 1 125 ? 16.933 10.895 -25.237 1.00 93.94 125 ASP A CA 1
ATOM 987 C C . ASP A 1 125 ? 15.761 10.517 -26.147 1.00 93.94 125 ASP A C 1
ATOM 989 O O . ASP A 1 125 ? 14.618 10.517 -25.692 1.00 93.94 125 ASP A O 1
ATOM 993 N N . SER A 1 126 ? 16.030 10.019 -27.357 1.00 93.50 126 SER A N 1
ATOM 994 C CA . SER A 1 126 ? 15.017 9.356 -28.192 1.00 93.50 126 SER A CA 1
ATOM 995 C C . SER A 1 126 ? 14.420 8.121 -27.493 1.00 93.50 126 SER A C 1
ATOM 997 O O . SER A 1 126 ? 13.198 7.948 -27.459 1.00 93.50 126 SER A O 1
ATOM 999 N N . PHE A 1 127 ? 15.250 7.304 -26.829 1.00 95.12 127 PHE A N 1
ATOM 1000 C CA . PHE A 1 127 ? 14.776 6.200 -25.987 1.00 95.12 127 PHE A CA 1
ATOM 1001 C C . PHE A 1 127 ? 14.014 6.690 -24.742 1.00 95.12 127 PHE A C 1
ATOM 1003 O O . PHE A 1 127 ? 13.032 6.060 -24.337 1.00 95.12 127 PHE A O 1
ATOM 1010 N N . ARG A 1 128 ? 14.399 7.826 -24.137 1.00 94.69 128 ARG A N 1
ATOM 1011 C CA . ARG A 1 128 ? 13.622 8.447 -23.048 1.00 94.69 128 ARG A CA 1
ATOM 1012 C C . ARG A 1 128 ? 12.232 8.878 -23.532 1.00 94.69 128 ARG A C 1
ATOM 1014 O O . ARG A 1 128 ? 11.265 8.629 -22.812 1.00 94.69 128 ARG A O 1
ATOM 1021 N N . SER A 1 129 ? 12.122 9.450 -24.729 1.00 94.12 129 SER A N 1
ATOM 1022 C CA . SER A 1 129 ? 10.845 9.833 -25.349 1.00 94.12 129 SER A CA 1
ATOM 1023 C C . SER A 1 129 ? 9.933 8.625 -25.578 1.00 94.12 129 SER A C 1
ATOM 1025 O O . SER A 1 129 ? 8.806 8.617 -25.087 1.00 94.12 129 SER A O 1
ATOM 1027 N N . TYR A 1 130 ? 10.450 7.540 -26.163 1.00 94.81 130 TYR A N 1
ATOM 1028 C CA . TYR A 1 130 ? 9.729 6.260 -26.263 1.00 94.81 130 TYR A CA 1
ATOM 1029 C C . TYR A 1 130 ? 9.261 5.723 -24.892 1.00 94.81 130 TYR A C 1
ATOM 1031 O O . TYR A 1 130 ? 8.165 5.175 -24.741 1.00 94.81 130 TYR A O 1
ATOM 1039 N N . LEU A 1 131 ? 10.071 5.896 -23.842 1.00 94.69 131 LEU A N 1
ATOM 1040 C CA . LEU A 1 131 ? 9.685 5.491 -22.492 1.00 94.69 131 LEU A CA 1
ATOM 1041 C C . LEU A 1 131 ? 8.596 6.389 -21.866 1.00 94.69 131 LEU A C 1
ATOM 1043 O O . LEU A 1 131 ? 7.873 5.876 -21.003 1.00 94.69 131 LEU A O 1
ATOM 1047 N N . LEU A 1 132 ? 8.450 7.660 -22.269 1.00 92.25 132 LEU A N 1
ATOM 1048 C CA . LEU A 1 132 ? 7.441 8.600 -21.743 1.00 92.25 132 LEU A CA 1
ATOM 1049 C C . LEU A 1 132 ? 6.010 8.157 -22.058 1.00 92.25 132 LEU A C 1
ATOM 1051 O O . LEU A 1 132 ? 5.189 8.047 -21.143 1.00 92.25 132 LEU A O 1
ATOM 1055 N N . GLU A 1 133 ? 5.738 7.785 -23.306 1.00 89.50 133 GLU A N 1
ATOM 1056 C CA . GLU A 1 133 ? 4.431 7.284 -23.760 1.00 89.50 133 GLU A CA 1
ATOM 1057 C C . GLU A 1 133 ? 3.948 6.075 -22.938 1.00 89.50 133 GLU A C 1
ATOM 1059 O O . GLU A 1 133 ? 2.773 5.944 -22.575 1.00 89.50 133 GLU A O 1
ATOM 1064 N N . LEU A 1 134 ? 4.878 5.186 -22.581 1.00 85.81 134 LEU A N 1
ATOM 1065 C CA . LEU A 1 134 ? 4.578 3.875 -22.006 1.00 85.81 134 LEU A CA 1
ATOM 1066 C C . LEU A 1 134 ? 4.587 3.829 -20.466 1.00 85.81 134 LEU A C 1
ATOM 1068 O O . LEU A 1 134 ? 4.119 2.843 -19.891 1.00 85.81 134 LEU A O 1
ATOM 1072 N N . ASN A 1 135 ? 5.124 4.842 -19.772 1.00 88.00 135 ASN A N 1
ATOM 1073 C CA . ASN A 1 135 ? 5.441 4.747 -18.336 1.00 88.00 135 ASN A CA 1
ATOM 1074 C C . ASN A 1 135 ? 5.029 5.983 -17.506 1.00 88.00 135 ASN A C 1
ATOM 1076 O O . ASN A 1 135 ? 4.194 6.790 -17.907 1.00 88.00 135 ASN A O 1
ATOM 1080 N N . THR A 1 136 ? 5.580 6.075 -16.291 1.00 85.19 136 THR A N 1
ATOM 1081 C CA . THR A 1 136 ? 5.623 7.268 -15.432 1.00 85.19 136 THR A CA 1
ATOM 1082 C C . THR A 1 136 ? 7.088 7.625 -15.167 1.00 85.19 136 THR A C 1
ATOM 1084 O O . THR A 1 136 ? 7.921 6.720 -15.105 1.00 85.19 136 THR A O 1
ATOM 1087 N N . GLU A 1 137 ? 7.418 8.903 -14.960 1.00 86.00 137 GLU A N 1
ATOM 1088 C CA . GLU A 1 137 ? 8.809 9.395 -14.821 1.00 86.00 137 GLU A CA 1
ATOM 1089 C C . GLU A 1 137 ? 9.692 8.565 -13.875 1.00 86.00 137 GLU A C 1
ATOM 1091 O O . GLU A 1 137 ? 10.807 8.180 -14.221 1.00 86.00 137 GLU A O 1
ATOM 1096 N N . LYS A 1 138 ? 9.174 8.162 -12.708 1.00 85.69 138 LYS A N 1
ATOM 1097 C CA . LYS A 1 138 ? 9.928 7.314 -11.768 1.00 85.69 138 LYS A CA 1
ATOM 1098 C C . LYS A 1 138 ? 10.285 5.933 -12.342 1.00 85.69 138 LYS A C 1
ATOM 1100 O O . LYS A 1 138 ? 11.341 5.381 -12.026 1.00 85.69 138 LYS A O 1
ATOM 1105 N N . THR A 1 139 ? 9.417 5.359 -13.171 1.00 90.25 139 THR A N 1
ATOM 1106 C CA . THR A 1 139 ? 9.695 4.116 -13.903 1.00 90.25 139 THR A CA 1
ATOM 1107 C C . THR A 1 139 ? 10.648 4.360 -15.073 1.00 90.25 139 THR A C 1
ATOM 1109 O O . THR A 1 139 ? 11.496 3.505 -15.321 1.00 90.25 139 THR A O 1
ATOM 1112 N N . ILE A 1 140 ? 10.560 5.511 -15.745 1.00 92.38 140 ILE A N 1
ATOM 1113 C CA . ILE A 1 140 ? 11.455 5.903 -16.847 1.00 92.38 140 ILE A CA 1
ATOM 1114 C C . ILE A 1 140 ? 12.882 6.049 -16.337 1.00 92.38 140 ILE A C 1
ATOM 1116 O O . ILE A 1 140 ? 13.759 5.359 -16.839 1.00 92.38 140 ILE A O 1
ATOM 1120 N N . TYR A 1 141 ? 13.100 6.839 -15.282 1.00 92.25 141 TYR A N 1
ATOM 1121 C CA . TYR A 1 141 ? 14.414 7.011 -14.656 1.00 92.25 141 TYR A CA 1
ATOM 1122 C C . TYR A 1 141 ? 15.052 5.663 -14.283 1.00 92.25 141 TYR A C 1
ATOM 1124 O O . TYR A 1 141 ? 16.212 5.408 -14.600 1.00 92.25 141 TYR A O 1
ATOM 1132 N N . SER A 1 142 ? 14.275 4.752 -13.681 1.00 92.75 142 SER A N 1
ATOM 1133 C CA . SER A 1 142 ? 14.757 3.405 -13.353 1.00 92.75 142 SER A CA 1
ATOM 1134 C C . SER A 1 142 ? 15.096 2.581 -14.601 1.00 92.75 142 SER A C 1
ATOM 1136 O O . SER A 1 142 ? 16.165 1.975 -14.636 1.00 92.75 142 SER A O 1
ATOM 1138 N N . ARG A 1 143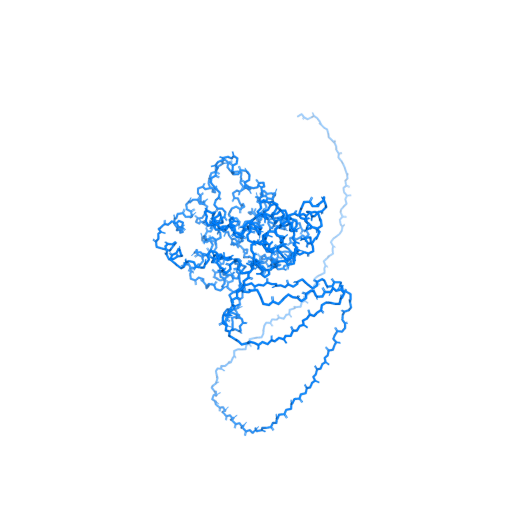 ? 14.233 2.562 -15.629 1.00 95.06 143 ARG A N 1
ATOM 1139 C CA . ARG A 1 143 ? 14.494 1.828 -16.881 1.00 95.06 143 ARG A CA 1
ATOM 1140 C C . ARG A 1 143 ? 15.702 2.395 -17.625 1.00 95.06 143 ARG A C 1
ATOM 1142 O O . ARG A 1 143 ? 16.544 1.616 -18.045 1.00 95.06 143 ARG A O 1
ATOM 1149 N N . LEU A 1 144 ? 15.816 3.716 -17.741 1.00 95.38 144 LEU A N 1
ATOM 1150 C CA . LEU A 1 144 ? 16.911 4.401 -18.426 1.00 95.38 144 LEU A CA 1
ATOM 1151 C C . LEU A 1 144 ? 18.250 4.178 -17.707 1.00 95.38 144 LEU A C 1
ATOM 1153 O O . LEU A 1 144 ? 19.234 3.839 -18.354 1.00 95.38 144 LEU A O 1
ATOM 1157 N N . SER A 1 145 ? 18.277 4.283 -16.374 1.00 95.31 145 SER A N 1
ATOM 1158 C CA . SER A 1 145 ? 19.474 4.016 -15.563 1.00 95.31 145 SER A CA 1
ATOM 1159 C C . SER A 1 145 ? 19.944 2.559 -15.678 1.00 95.31 145 SER A C 1
ATOM 1161 O O . SER A 1 145 ? 21.124 2.313 -15.928 1.00 95.31 145 SER A O 1
ATOM 1163 N N . TYR A 1 146 ? 19.032 1.584 -15.567 1.00 95.81 146 TYR A N 1
ATOM 1164 C CA . TYR A 1 146 ? 19.394 0.174 -15.738 1.00 95.81 146 TYR A CA 1
ATOM 1165 C C . TYR A 1 146 ? 19.731 -0.184 -17.194 1.00 95.81 146 TYR A C 1
ATOM 1167 O O . TYR A 1 146 ? 20.602 -1.019 -17.399 1.00 95.81 146 TYR A O 1
ATOM 1175 N N . ALA A 1 147 ? 19.114 0.454 -18.194 1.00 95.31 147 ALA A N 1
ATOM 1176 C CA . ALA A 1 147 ? 19.463 0.263 -19.602 1.00 95.31 147 ALA A CA 1
ATOM 1177 C C . ALA A 1 147 ? 20.873 0.793 -19.903 1.00 95.31 147 ALA A C 1
ATOM 1179 O O . ALA A 1 147 ? 21.707 0.030 -20.382 1.00 95.31 147 ALA A O 1
ATOM 1180 N N . LYS A 1 148 ? 21.181 2.045 -19.525 1.00 93.69 148 LYS A N 1
ATOM 1181 C CA . LYS A 1 148 ? 22.522 2.644 -19.680 1.00 93.69 148 LYS A CA 1
ATOM 1182 C C . LYS A 1 148 ? 23.630 1.832 -19.001 1.00 93.69 148 LYS A C 1
ATOM 1184 O O . LYS A 1 148 ? 24.754 1.841 -19.479 1.00 93.69 148 LYS A O 1
ATOM 1189 N N . ARG A 1 149 ? 23.324 1.128 -17.904 1.00 93.19 149 ARG A N 1
ATOM 1190 C CA . ARG A 1 149 ? 24.296 0.307 -17.163 1.00 93.19 149 ARG A CA 1
ATOM 1191 C C . ARG A 1 149 ? 24.455 -1.131 -17.685 1.00 93.19 149 ARG A C 1
ATOM 1193 O O . ARG A 1 149 ? 25.444 -1.765 -17.345 1.00 93.19 149 ARG A O 1
ATOM 1200 N N . TYR A 1 150 ? 23.486 -1.663 -18.434 1.00 92.69 150 TYR A N 1
ATOM 1201 C CA . TYR A 1 150 ? 23.427 -3.099 -18.756 1.00 92.69 150 TYR A CA 1
ATOM 1202 C C . TYR A 1 150 ? 23.102 -3.428 -20.223 1.00 92.69 150 TYR A C 1
ATOM 1204 O O . TYR A 1 150 ? 22.878 -4.596 -20.544 1.00 92.69 150 TYR A O 1
ATOM 1212 N N . TYR A 1 151 ? 23.086 -2.441 -21.125 1.00 91.56 151 TYR A N 1
ATOM 1213 C CA . TYR A 1 151 ? 22.888 -2.674 -22.563 1.00 91.56 151 TYR A CA 1
ATOM 1214 C C . TYR A 1 151 ? 23.933 -3.641 -23.149 1.00 91.56 151 TYR A C 1
ATOM 1216 O O . TYR A 1 151 ? 23.577 -4.483 -23.972 1.00 91.56 151 TYR A O 1
ATOM 1224 N N . ASP A 1 152 ? 25.169 -3.612 -22.639 1.00 88.75 152 ASP A N 1
ATOM 1225 C CA . ASP A 1 152 ? 26.255 -4.535 -22.993 1.00 88.75 152 ASP A CA 1
ATOM 1226 C C . ASP A 1 152 ? 25.892 -6.017 -22.821 1.00 88.75 152 ASP A C 1
ATOM 1228 O O . ASP A 1 152 ? 26.466 -6.873 -23.493 1.00 88.75 152 ASP A O 1
ATOM 1232 N N . LEU A 1 153 ? 24.910 -6.359 -21.978 1.00 88.06 153 LEU A N 1
ATOM 1233 C CA . LEU A 1 153 ? 24.438 -7.739 -21.842 1.00 88.06 153 LEU A CA 1
ATOM 1234 C C . LEU A 1 153 ? 23.681 -8.215 -23.096 1.00 88.06 153 LEU A C 1
ATOM 1236 O O . LEU A 1 153 ? 23.828 -9.368 -23.496 1.00 88.06 153 LEU A O 1
ATOM 1240 N N . LEU A 1 154 ? 22.925 -7.331 -23.767 1.00 85.19 154 LEU A N 1
ATOM 1241 C CA . LEU A 1 154 ? 22.266 -7.641 -25.050 1.00 85.19 154 LEU A CA 1
ATOM 1242 C C . LEU A 1 154 ? 23.286 -7.906 -26.170 1.00 85.19 154 LEU A C 1
ATOM 1244 O O . LEU A 1 154 ? 22.996 -8.660 -27.097 1.00 85.19 154 LEU A O 1
ATOM 1248 N N . ILE A 1 155 ? 24.469 -7.295 -26.064 1.00 83.69 155 ILE A N 1
ATOM 1249 C CA . ILE A 1 155 ? 25.543 -7.343 -27.060 1.00 83.69 155 ILE A CA 1
ATOM 1250 C C . ILE A 1 155 ? 26.470 -8.543 -26.809 1.00 83.69 155 ILE A C 1
ATOM 1252 O O . ILE A 1 155 ? 26.661 -9.383 -27.683 1.00 83.69 155 ILE A O 1
ATOM 1256 N N . SER A 1 156 ? 27.025 -8.648 -25.599 1.00 80.56 156 SER A N 1
ATOM 1257 C CA . SER A 1 156 ? 27.970 -9.700 -25.186 1.00 80.56 156 SER A CA 1
ATOM 1258 C C . SER A 1 156 ? 27.333 -11.078 -24.997 1.00 80.56 156 SER A C 1
ATOM 1260 O O . SER A 1 156 ? 28.038 -12.084 -24.987 1.00 80.56 156 SER A O 1
ATOM 1262 N N . ARG A 1 157 ? 26.008 -11.126 -24.802 1.00 75.81 157 ARG A N 1
ATOM 1263 C CA . ARG A 1 157 ? 25.215 -12.327 -24.490 1.00 75.81 157 ARG A CA 1
ATOM 1264 C C . ARG A 1 157 ? 25.653 -13.095 -23.226 1.00 75.81 157 ARG A C 1
ATOM 1266 O O . ARG A 1 157 ? 25.171 -14.204 -22.995 1.00 75.81 157 ARG A O 1
ATOM 1273 N N . ASN A 1 158 ? 26.519 -12.526 -22.380 1.00 78.19 158 ASN A N 1
ATOM 1274 C CA . ASN A 1 158 ? 26.973 -13.154 -21.137 1.00 78.19 158 ASN A CA 1
ATOM 1275 C C . ASN A 1 158 ? 26.057 -12.777 -19.961 1.00 78.19 158 ASN A C 1
ATOM 1277 O O . ASN A 1 158 ? 26.201 -11.722 -19.350 1.00 78.19 158 ASN A O 1
ATOM 1281 N N . PHE A 1 159 ? 25.132 -13.669 -19.607 1.00 79.81 159 PHE A N 1
ATOM 1282 C CA . PHE A 1 159 ? 24.162 -13.433 -18.533 1.00 79.81 159 PHE A CA 1
ATOM 1283 C C . PHE A 1 159 ? 24.529 -14.078 -17.186 1.00 79.81 159 PHE A C 1
ATOM 1285 O O . PHE A 1 159 ? 23.694 -14.098 -16.278 1.00 79.81 159 PHE A O 1
ATOM 1292 N N . HIS A 1 160 ? 25.766 -14.556 -16.996 1.00 77.62 160 HIS A N 1
ATOM 1293 C CA . HIS A 1 160 ? 26.199 -15.047 -15.681 1.00 77.62 160 HIS A CA 1
ATOM 1294 C C . HIS A 1 160 ? 26.226 -13.931 -14.618 1.00 77.62 160 HIS A C 1
ATOM 1296 O O . HIS A 1 160 ? 25.842 -14.192 -13.477 1.00 77.62 160 HIS A O 1
ATOM 1302 N N . GLU A 1 161 ? 26.535 -12.675 -14.980 1.00 79.69 161 GLU A N 1
ATOM 1303 C CA . GLU A 1 161 ? 26.448 -11.534 -14.042 1.00 79.69 161 GLU A CA 1
ATOM 1304 C C . GLU A 1 161 ? 25.013 -11.337 -13.512 1.00 79.69 161 GLU A C 1
ATOM 1306 O O . GLU A 1 161 ? 24.819 -10.995 -12.348 1.00 79.69 161 GLU A O 1
ATOM 1311 N N . LEU A 1 162 ? 23.972 -11.615 -14.310 1.00 82.56 162 LEU A N 1
ATOM 1312 C CA . LEU A 1 162 ? 22.591 -11.541 -13.813 1.00 82.56 162 LEU A CA 1
ATOM 1313 C C . LEU A 1 162 ? 22.292 -12.604 -12.753 1.00 82.56 162 LEU A C 1
ATOM 1315 O O . LEU A 1 162 ? 21.447 -12.367 -11.886 1.00 82.56 162 LEU A O 1
ATOM 1319 N N . HIS A 1 163 ? 22.961 -13.759 -12.802 1.00 81.56 163 HIS A N 1
ATOM 1320 C CA . HIS A 1 163 ? 22.728 -14.856 -11.862 1.00 81.56 163 HIS A CA 1
ATOM 1321 C C . HIS A 1 163 ? 23.354 -14.628 -10.483 1.00 81.56 163 HIS A C 1
ATOM 1323 O O . HIS A 1 163 ? 22.769 -15.085 -9.500 1.00 81.56 163 HIS A O 1
ATOM 1329 N N . THR A 1 164 ? 24.434 -13.847 -10.380 1.00 85.69 164 THR A N 1
ATOM 1330 C CA . THR A 1 164 ? 25.012 -13.428 -9.086 1.00 85.69 164 THR A CA 1
ATOM 1331 C C . THR A 1 164 ? 24.210 -12.308 -8.407 1.00 85.69 164 THR A C 1
ATOM 1333 O O . THR A 1 164 ? 24.315 -12.104 -7.199 1.00 85.69 164 THR A O 1
ATOM 1336 N N . MET A 1 165 ? 23.360 -11.588 -9.149 1.00 87.94 165 MET A N 1
ATOM 1337 C CA . MET A 1 165 ? 22.543 -10.499 -8.601 1.00 87.94 165 MET A CA 1
ATOM 1338 C C . MET A 1 165 ? 21.281 -10.969 -7.875 1.00 87.94 165 MET A C 1
ATOM 1340 O O . MET A 1 165 ? 20.613 -11.928 -8.277 1.00 87.94 165 MET A O 1
ATOM 1344 N N . SER A 1 166 ? 20.879 -10.190 -6.865 1.00 85.88 166 SER A N 1
ATOM 1345 C CA . SER A 1 166 ? 19.615 -10.368 -6.145 1.00 85.88 166 SER A CA 1
ATOM 1346 C C . SER A 1 166 ? 18.396 -10.359 -7.079 1.00 85.88 166 SER A C 1
ATOM 1348 O O . SER A 1 166 ? 18.370 -9.663 -8.101 1.00 85.88 166 SER A O 1
ATOM 1350 N N . LYS A 1 167 ? 17.363 -11.131 -6.706 1.00 84.94 167 LYS A N 1
ATOM 1351 C CA . LYS A 1 167 ? 16.142 -11.349 -7.507 1.00 84.94 167 LYS A CA 1
ATOM 1352 C C . LYS A 1 167 ? 15.512 -10.026 -7.976 1.00 84.94 167 LYS A C 1
ATOM 1354 O O . LYS A 1 167 ? 15.205 -9.882 -9.156 1.00 84.94 167 LYS A O 1
ATOM 1359 N N . ASP A 1 168 ? 15.396 -9.035 -7.090 1.00 84.88 168 ASP A N 1
ATOM 1360 C CA . ASP A 1 168 ? 14.805 -7.732 -7.422 1.00 84.88 168 ASP A CA 1
ATOM 1361 C C . ASP A 1 168 ? 15.654 -6.922 -8.412 1.00 84.88 168 ASP A C 1
ATOM 1363 O O . ASP A 1 168 ? 15.122 -6.409 -9.400 1.00 84.88 168 ASP A O 1
ATOM 1367 N N . LYS A 1 169 ? 16.979 -6.841 -8.203 1.00 89.75 169 LYS A N 1
ATOM 1368 C CA . LYS A 1 169 ? 17.892 -6.131 -9.118 1.00 89.75 169 LYS A CA 1
ATOM 1369 C C . LYS A 1 169 ? 17.841 -6.761 -10.513 1.00 89.75 169 LYS A C 1
ATOM 1371 O O . LYS A 1 169 ? 17.694 -6.044 -11.502 1.00 89.75 169 LYS A O 1
ATOM 1376 N N . ARG A 1 170 ? 17.858 -8.097 -10.581 1.00 91.69 170 ARG A N 1
ATOM 1377 C CA . ARG A 1 170 ? 17.713 -8.883 -11.817 1.00 91.69 170 ARG A CA 1
ATOM 1378 C C . ARG A 1 170 ? 16.413 -8.547 -12.556 1.00 91.69 170 ARG A C 1
ATOM 1380 O O . ARG A 1 170 ? 16.454 -8.192 -13.730 1.00 91.69 170 ARG A O 1
ATOM 1387 N N . ILE A 1 171 ? 15.277 -8.558 -11.854 1.00 91.31 171 ILE A N 1
ATOM 1388 C CA . ILE A 1 171 ? 13.958 -8.211 -12.412 1.00 91.31 171 ILE A CA 1
ATOM 1389 C C . ILE A 1 171 ? 13.914 -6.758 -12.922 1.00 91.31 171 ILE A C 1
ATOM 1391 O O . ILE A 1 171 ? 13.278 -6.485 -13.944 1.00 91.31 171 ILE A O 1
ATOM 1395 N N . HIS A 1 172 ? 14.579 -5.815 -12.247 1.00 92.44 172 HIS A N 1
ATOM 1396 C CA . HIS A 1 172 ? 14.692 -4.430 -12.717 1.00 92.44 172 HIS A CA 1
ATOM 1397 C C . HIS A 1 172 ? 15.527 -4.306 -14.001 1.00 92.44 172 HIS A C 1
ATOM 1399 O O . HIS A 1 172 ? 15.083 -3.634 -14.935 1.00 92.44 172 HIS A O 1
ATOM 1405 N N . ILE A 1 173 ? 16.672 -4.993 -14.085 1.00 93.75 173 ILE A N 1
ATOM 1406 C CA . ILE A 1 173 ? 17.505 -5.022 -15.298 1.00 93.75 173 ILE A CA 1
ATOM 1407 C C . ILE A 1 173 ? 16.731 -5.658 -16.455 1.00 93.75 173 ILE A C 1
ATOM 1409 O O . ILE A 1 173 ? 16.593 -5.039 -17.505 1.00 93.75 173 ILE A O 1
ATOM 1413 N N . MET A 1 174 ? 16.122 -6.829 -16.251 1.00 94.25 174 MET A N 1
ATOM 1414 C CA . MET A 1 174 ? 15.330 -7.510 -17.282 1.00 94.25 174 MET A CA 1
ATOM 1415 C C . MET A 1 174 ? 14.192 -6.632 -17.832 1.00 94.25 174 MET A C 1
ATOM 1417 O O . MET A 1 174 ? 13.930 -6.642 -19.034 1.00 94.25 174 MET A O 1
ATOM 1421 N N . LYS A 1 175 ? 13.526 -5.827 -16.991 1.00 94.50 175 LYS A N 1
ATOM 1422 C CA . LYS A 1 175 ? 12.503 -4.855 -17.436 1.00 94.50 175 LYS A CA 1
ATOM 1423 C C . LYS A 1 175 ? 13.088 -3.687 -18.239 1.00 94.50 175 LYS A C 1
ATOM 1425 O O . LYS A 1 175 ? 12.439 -3.216 -19.176 1.00 94.50 175 LYS A O 1
ATOM 1430 N N . ALA A 1 176 ? 14.288 -3.221 -17.898 1.00 95.56 176 ALA A N 1
ATOM 1431 C CA . ALA A 1 176 ? 14.998 -2.208 -18.676 1.00 95.56 176 ALA A CA 1
ATOM 1432 C C . ALA A 1 176 ? 15.412 -2.757 -20.049 1.00 95.56 176 ALA A C 1
ATOM 1434 O O . ALA A 1 176 ? 15.029 -2.184 -21.068 1.00 95.56 176 ALA A O 1
ATOM 1435 N N . LEU A 1 177 ? 16.074 -3.919 -20.076 1.00 94.94 177 LEU A N 1
ATOM 1436 C CA . LEU A 1 177 ? 16.516 -4.583 -21.304 1.00 94.94 177 LEU A CA 1
ATOM 1437 C C . LEU A 1 177 ? 15.347 -4.980 -22.213 1.00 94.94 177 LEU A C 1
ATOM 1439 O O . LEU A 1 177 ? 15.445 -4.765 -23.408 1.00 94.94 177 LEU A O 1
ATOM 1443 N N . THR A 1 178 ? 14.198 -5.391 -21.662 1.00 95.56 178 THR A N 1
ATOM 1444 C CA . THR A 1 178 ? 12.949 -5.599 -22.432 1.00 95.56 178 THR A CA 1
ATOM 1445 C C . THR A 1 178 ? 12.461 -4.339 -23.141 1.00 95.56 178 THR A C 1
ATOM 1447 O O . THR A 1 178 ? 11.843 -4.413 -24.200 1.00 95.56 178 THR A O 1
ATOM 1450 N N . SER A 1 179 ? 12.670 -3.173 -22.528 1.00 96.06 179 SER A N 1
ATOM 1451 C CA . SER A 1 179 ? 12.247 -1.896 -23.110 1.00 96.06 179 SER A CA 1
ATOM 1452 C C . SER A 1 179 ? 13.221 -1.464 -24.201 1.00 96.06 179 SER A C 1
ATOM 1454 O O . SER A 1 179 ? 12.796 -1.042 -25.271 1.00 96.06 179 SER A O 1
ATOM 1456 N N . LEU A 1 180 ? 14.520 -1.621 -23.935 1.00 95.69 180 LEU A N 1
ATOM 1457 C CA . LEU A 1 180 ? 15.600 -1.295 -24.859 1.00 95.69 180 LEU A CA 1
ATOM 1458 C C . LEU A 1 180 ? 15.596 -2.214 -26.090 1.00 95.69 180 LEU A C 1
ATOM 1460 O O . LEU A 1 180 ? 15.663 -1.726 -27.209 1.00 95.69 180 LEU A O 1
ATOM 1464 N N . SER A 1 181 ? 15.431 -3.526 -25.908 1.00 95.19 181 SER A N 1
ATOM 1465 C CA . SER A 1 181 ? 15.370 -4.494 -27.009 1.00 95.19 181 SER A CA 1
ATOM 1466 C C . SER A 1 181 ? 14.157 -4.276 -27.914 1.00 95.19 181 SER A C 1
ATOM 1468 O O . SER A 1 181 ? 14.250 -4.514 -29.109 1.00 95.19 181 SER A O 1
ATOM 1470 N N . LYS A 1 182 ? 13.022 -3.809 -27.369 1.00 95.25 182 LYS A N 1
ATOM 1471 C CA . LYS A 1 182 ? 11.851 -3.420 -28.176 1.00 95.25 182 LYS A CA 1
ATOM 1472 C C . LYS A 1 182 ? 12.096 -2.143 -28.971 1.00 95.25 182 LYS A C 1
ATOM 1474 O O . LYS A 1 182 ? 11.732 -2.098 -30.137 1.00 95.25 182 LYS A O 1
ATOM 1479 N N . TYR A 1 183 ? 12.735 -1.147 -28.362 1.00 94.88 183 TYR A N 1
ATOM 1480 C CA . TYR A 1 183 ? 13.120 0.091 -29.042 1.00 94.88 183 TYR A CA 1
ATOM 1481 C C . TYR A 1 183 ? 14.146 -0.147 -30.167 1.00 94.88 183 TYR A C 1
ATOM 1483 O O . TYR A 1 183 ? 14.048 0.452 -31.229 1.00 94.88 183 TYR A O 1
ATOM 1491 N N . LEU A 1 184 ? 15.084 -1.076 -29.957 1.00 92.50 184 LEU A N 1
ATOM 1492 C CA . LEU A 1 184 ? 16.103 -1.497 -30.928 1.00 92.50 184 LEU A CA 1
ATOM 1493 C C . LEU A 1 184 ? 15.617 -2.550 -31.951 1.00 92.50 184 LEU A C 1
ATOM 1495 O O . LEU A 1 184 ? 16.429 -3.060 -32.713 1.00 92.50 184 LEU A O 1
ATOM 1499 N N . GLY A 1 185 ? 14.344 -2.964 -31.933 1.00 91.38 185 GLY A N 1
ATOM 1500 C CA . GLY A 1 185 ? 13.814 -4.014 -32.824 1.00 91.38 185 GLY A CA 1
ATOM 1501 C C . GLY A 1 185 ? 14.285 -5.455 -32.537 1.00 91.38 185 GLY A C 1
ATOM 1502 O O . GLY A 1 185 ? 13.780 -6.398 -33.132 1.00 91.38 185 GLY A O 1
ATOM 1503 N N . ILE A 1 186 ? 15.192 -5.667 -31.580 1.00 91.62 186 ILE A N 1
ATOM 1504 C CA . ILE A 1 186 ? 15.806 -6.965 -31.230 1.00 91.62 186 ILE A CA 1
ATOM 1505 C C . ILE A 1 186 ? 15.060 -7.735 -30.118 1.00 91.62 186 ILE A C 1
ATOM 1507 O O . ILE A 1 186 ? 15.676 -8.434 -29.308 1.00 91.62 186 ILE A O 1
ATOM 1511 N N . TYR A 1 187 ? 13.734 -7.593 -30.018 1.00 93.06 187 TYR A N 1
ATOM 1512 C CA . TYR A 1 187 ? 12.968 -8.143 -28.888 1.00 93.06 187 TYR A CA 1
ATOM 1513 C C . TYR A 1 187 ? 12.960 -9.676 -28.824 1.00 93.06 187 TYR A C 1
ATOM 1515 O O . TYR A 1 187 ? 13.087 -10.225 -27.728 1.00 93.06 187 TYR A O 1
ATOM 1523 N N . ASP A 1 188 ? 12.866 -10.372 -29.956 1.00 90.69 188 ASP A N 1
ATOM 1524 C CA . ASP A 1 188 ? 12.843 -11.839 -29.964 1.00 90.69 188 ASP A CA 1
ATOM 1525 C C . ASP A 1 188 ? 14.197 -12.430 -29.554 1.00 90.69 188 ASP A C 1
ATOM 1527 O O . ASP A 1 188 ? 14.246 -13.273 -28.664 1.00 90.69 188 ASP A O 1
ATOM 1531 N N . ARG A 1 189 ? 15.311 -11.835 -30.003 1.00 87.50 189 ARG A N 1
ATOM 1532 C CA . ARG A 1 189 ? 16.664 -12.175 -29.518 1.00 87.50 189 ARG A CA 1
ATOM 1533 C C . ARG A 1 189 ? 16.768 -12.082 -27.986 1.00 87.50 189 ARG A C 1
ATOM 1535 O O . ARG A 1 189 ? 17.398 -12.920 -27.344 1.00 87.50 189 ARG A O 1
ATOM 1542 N N . TRP A 1 190 ? 16.124 -11.079 -27.378 1.00 91.38 190 TRP A N 1
ATOM 1543 C CA . TRP A 1 190 ? 16.038 -10.933 -25.918 1.00 91.38 190 TRP A CA 1
ATOM 1544 C C . TRP A 1 190 ? 15.112 -11.972 -25.252 1.00 91.38 190 TRP A C 1
ATOM 1546 O O . TRP A 1 190 ? 15.415 -12.461 -24.162 1.00 91.38 190 TRP A O 1
ATOM 1556 N N . LYS A 1 191 ? 14.006 -12.354 -25.896 1.00 90.50 191 LYS A N 1
ATOM 1557 C CA . LYS A 1 191 ? 13.096 -13.422 -25.442 1.00 90.50 191 LYS A CA 1
ATOM 1558 C C . LYS A 1 191 ? 13.792 -14.793 -25.448 1.00 90.50 191 LYS A C 1
ATOM 1560 O O . LYS A 1 191 ? 13.655 -15.546 -24.477 1.00 90.50 191 LYS A O 1
ATOM 1565 N N . ASP A 1 192 ? 14.595 -15.078 -26.469 1.00 88.69 192 ASP A N 1
ATOM 1566 C CA . ASP A 1 192 ? 15.388 -16.308 -26.583 1.00 88.69 192 ASP A CA 1
ATOM 1567 C C . ASP A 1 192 ? 16.461 -16.372 -25.492 1.00 88.69 192 ASP A C 1
ATOM 1569 O O . ASP A 1 192 ? 16.594 -17.381 -24.801 1.00 88.69 192 ASP A O 1
ATOM 1573 N N . ILE A 1 193 ? 17.157 -15.256 -25.253 1.00 87.50 193 ILE A N 1
ATOM 1574 C CA . ILE A 1 193 ? 18.076 -15.064 -24.121 1.00 87.50 193 ILE A CA 1
ATOM 1575 C C . ILE A 1 193 ? 17.390 -15.366 -22.779 1.00 87.50 193 ILE A C 1
ATOM 1577 O O . ILE A 1 193 ? 17.895 -16.165 -21.987 1.00 87.50 193 ILE A O 1
ATOM 1581 N N . VAL A 1 194 ? 16.226 -14.765 -22.516 1.00 88.88 194 VAL A N 1
ATOM 1582 C CA . VAL A 1 194 ? 15.483 -14.957 -21.258 1.00 88.88 194 VAL A CA 1
ATOM 1583 C C . VAL A 1 194 ? 15.097 -16.423 -21.053 1.00 88.88 194 VAL A C 1
ATOM 1585 O O . VAL A 1 194 ? 15.167 -16.923 -19.928 1.00 88.88 194 VAL A O 1
ATOM 1588 N N . THR A 1 195 ? 14.759 -17.118 -22.139 1.00 87.69 195 THR A N 1
ATOM 1589 C CA . THR A 1 195 ? 14.423 -18.546 -22.140 1.00 87.69 195 THR A CA 1
ATOM 1590 C C . THR A 1 195 ? 15.666 -19.404 -21.889 1.00 87.69 195 THR A C 1
ATOM 1592 O O . THR A 1 195 ? 15.709 -20.157 -20.915 1.00 87.69 195 THR A O 1
ATOM 1595 N N . LYS A 1 196 ? 16.717 -19.233 -22.702 1.00 87.31 196 LYS A N 1
ATOM 1596 C CA . LYS A 1 196 ? 17.957 -20.027 -22.677 1.00 87.31 196 LYS A CA 1
ATOM 1597 C C . LYS A 1 196 ? 18.727 -19.910 -21.357 1.00 87.31 196 LYS A C 1
ATOM 1599 O O . LYS A 1 196 ? 19.326 -20.884 -20.916 1.00 87.31 196 LYS A O 1
ATOM 1604 N N . PHE A 1 197 ? 18.672 -18.752 -20.695 1.00 86.69 197 PHE A N 1
ATOM 1605 C CA . PHE A 1 197 ? 19.296 -18.527 -19.383 1.00 86.69 197 PHE A CA 1
ATOM 1606 C C . PHE A 1 197 ? 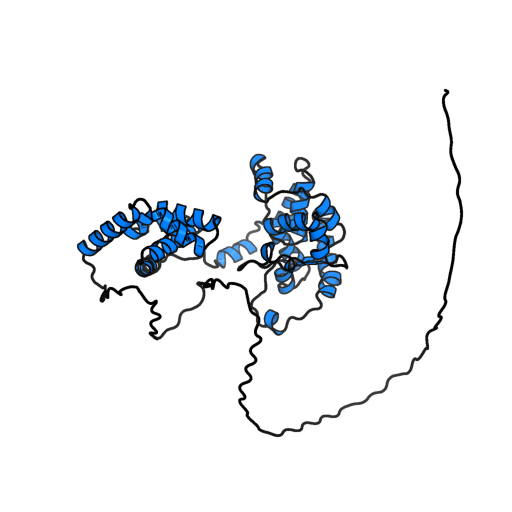18.335 -18.709 -18.186 1.00 86.69 197 PHE A C 1
ATOM 1608 O O . PHE A 1 197 ? 18.709 -18.375 -17.056 1.00 86.69 197 PHE A O 1
ATOM 1615 N N . ASN A 1 198 ? 17.117 -19.235 -18.408 1.00 87.50 198 ASN A N 1
ATOM 1616 C CA . ASN A 1 198 ? 16.087 -19.517 -17.390 1.00 87.50 198 ASN A CA 1
ATOM 1617 C C . ASN A 1 198 ? 15.811 -18.311 -16.458 1.00 87.50 198 ASN A C 1
ATOM 1619 O O . ASN A 1 198 ? 15.750 -18.424 -15.228 1.00 87.50 198 ASN A O 1
ATOM 1623 N N . LEU A 1 199 ? 15.700 -17.115 -17.046 1.00 87.19 199 LEU A N 1
ATOM 1624 C CA . LEU A 1 199 ? 15.557 -15.858 -16.312 1.00 87.19 199 LEU A CA 1
ATOM 1625 C C . LEU A 1 199 ? 14.084 -15.610 -15.950 1.00 87.19 199 LEU A C 1
ATOM 1627 O O . LEU A 1 199 ? 13.255 -15.275 -16.794 1.00 87.19 199 LEU A O 1
ATOM 1631 N N . LYS A 1 200 ? 13.743 -15.759 -14.665 1.00 84.25 200 LYS A N 1
ATOM 1632 C CA . LYS A 1 200 ? 12.353 -15.681 -14.186 1.00 84.25 200 LYS A CA 1
ATOM 1633 C C . LYS A 1 200 ? 11.923 -14.243 -13.865 1.00 84.25 200 LYS A C 1
ATOM 1635 O O . LYS A 1 200 ? 12.582 -13.527 -13.117 1.00 84.25 200 LYS A O 1
ATOM 1640 N N . TRP A 1 201 ? 10.764 -13.843 -14.397 1.00 83.00 201 TRP A N 1
ATOM 1641 C CA . TRP A 1 201 ? 10.163 -12.504 -14.243 1.00 83.00 201 TRP A CA 1
ATOM 1642 C C . TRP A 1 201 ? 9.641 -12.175 -12.839 1.00 83.00 201 TRP A C 1
ATOM 1644 O O . TRP A 1 201 ? 9.357 -11.013 -12.536 1.00 83.00 201 TRP A O 1
ATOM 1654 N N . SER A 1 202 ? 9.491 -13.193 -11.996 1.00 73.94 202 SER A N 1
ATOM 1655 C CA . SER A 1 202 ? 9.040 -13.095 -10.613 1.00 73.94 202 SER A CA 1
ATOM 1656 C C . SER A 1 202 ? 9.940 -13.934 -9.706 1.00 73.94 202 SER A C 1
ATOM 1658 O O . SER A 1 202 ? 10.669 -14.816 -10.160 1.00 73.94 202 SER A O 1
ATOM 1660 N N . SER A 1 203 ? 9.844 -13.702 -8.398 1.00 61.81 203 SER A N 1
ATOM 1661 C CA . SER A 1 203 ? 10.458 -14.546 -7.366 1.00 61.81 203 SER A CA 1
ATOM 1662 C C . SER A 1 203 ? 9.899 -15.976 -7.305 1.00 61.81 203 SER A C 1
ATOM 1664 O O . SER A 1 203 ? 10.414 -16.778 -6.527 1.00 61.81 203 SER A O 1
ATOM 1666 N N . GLY A 1 204 ? 8.830 -16.267 -8.059 1.00 58.28 204 GLY A N 1
ATOM 1667 C CA . GLY A 1 204 ? 7.891 -17.352 -7.786 1.00 58.28 204 GLY A CA 1
ATOM 1668 C C . GLY A 1 204 ? 6.994 -17.058 -6.575 1.00 58.28 204 GLY A C 1
ATOM 1669 O O . GLY A 1 204 ? 7.318 -16.217 -5.730 1.00 58.28 204 GLY A O 1
ATOM 1670 N N . PHE A 1 205 ? 5.876 -17.781 -6.476 1.00 62.31 205 PHE A N 1
ATOM 1671 C CA . PHE A 1 205 ? 5.270 -18.078 -5.179 1.00 62.31 205 PHE A CA 1
ATOM 1672 C C . PHE A 1 205 ? 6.087 -19.217 -4.570 1.00 62.31 205 PHE A C 1
ATOM 1674 O O . PHE A 1 205 ? 5.995 -20.358 -5.015 1.00 62.31 205 PHE A O 1
ATOM 1681 N N . ASN A 1 206 ? 6.940 -18.904 -3.598 1.00 72.56 206 ASN A N 1
ATOM 1682 C CA . ASN A 1 206 ? 7.694 -19.926 -2.888 1.00 72.56 206 ASN A CA 1
ATOM 1683 C C . ASN A 1 206 ? 6.863 -20.403 -1.690 1.00 72.56 206 ASN A C 1
ATOM 1685 O O . ASN A 1 206 ? 6.916 -19.809 -0.613 1.00 72.56 206 ASN A O 1
ATOM 1689 N N . GLY A 1 207 ? 6.067 -21.457 -1.895 1.00 77.25 207 GLY A N 1
ATOM 1690 C CA . GLY A 1 207 ? 5.196 -22.020 -0.858 1.00 77.25 207 GLY A CA 1
ATOM 1691 C C . GLY A 1 207 ? 5.959 -22.435 0.403 1.00 77.25 207 GLY A C 1
ATOM 1692 O O . GLY A 1 207 ? 5.474 -22.202 1.505 1.00 77.25 207 GLY A O 1
ATOM 1693 N N . ILE A 1 208 ? 7.197 -22.925 0.256 1.00 80.69 208 ILE A N 1
ATOM 1694 C CA . ILE A 1 208 ? 8.072 -23.298 1.379 1.00 80.69 208 ILE A CA 1
ATOM 1695 C C . ILE A 1 208 ? 8.448 -22.061 2.208 1.00 80.69 208 ILE A C 1
ATOM 1697 O O . ILE A 1 208 ? 8.418 -22.104 3.432 1.00 80.69 208 ILE A O 1
ATOM 1701 N N . GLU A 1 209 ? 8.741 -20.928 1.565 1.00 78.56 209 GLU A N 1
ATOM 1702 C CA . GLU A 1 209 ? 8.977 -19.656 2.262 1.00 78.56 209 GLU A CA 1
ATOM 1703 C C . GLU A 1 209 ? 7.733 -19.130 2.992 1.00 78.56 209 GLU A C 1
ATOM 1705 O O . GLU A 1 209 ? 7.880 -18.422 3.985 1.00 78.56 209 GLU A O 1
ATOM 1710 N N . VAL A 1 210 ? 6.524 -19.405 2.494 1.00 78.56 210 VAL A N 1
ATOM 1711 C CA . VAL A 1 210 ? 5.269 -18.994 3.149 1.00 78.56 210 VAL A CA 1
ATOM 1712 C C . VAL A 1 210 ? 4.968 -19.902 4.339 1.00 78.56 210 VAL A C 1
ATOM 1714 O O . VAL A 1 210 ? 4.711 -19.395 5.424 1.00 78.56 210 VAL A O 1
ATOM 1717 N N . PHE A 1 211 ? 5.095 -21.218 4.162 1.00 81.56 211 PHE A N 1
ATOM 1718 C CA . PHE A 1 211 ? 4.979 -22.231 5.213 1.00 81.56 211 PHE A CA 1
ATOM 1719 C C . PHE A 1 211 ? 5.974 -21.985 6.359 1.00 81.56 211 PHE A C 1
ATOM 1721 O O . PHE A 1 211 ? 5.582 -21.924 7.522 1.00 81.56 211 PHE A O 1
ATOM 1728 N N . LYS A 1 212 ? 7.243 -21.709 6.030 1.00 81.81 212 LYS A N 1
ATOM 1729 C CA . LYS A 1 212 ? 8.259 -21.279 7.002 1.00 81.81 212 LYS A CA 1
ATOM 1730 C C . LYS A 1 212 ? 7.822 -20.046 7.787 1.00 81.81 212 LYS A C 1
ATOM 1732 O O . LYS A 1 212 ? 7.838 -20.088 9.003 1.00 81.81 212 LYS A O 1
ATOM 1737 N N . LYS A 1 213 ? 7.315 -18.999 7.127 1.00 77.25 213 LYS A N 1
ATOM 1738 C CA . LYS A 1 213 ? 6.810 -17.772 7.787 1.00 77.25 213 LYS A CA 1
ATOM 1739 C C . LYS A 1 213 ? 5.510 -17.967 8.595 1.00 77.25 213 LYS A C 1
ATOM 1741 O O . LYS A 1 213 ? 5.027 -16.991 9.163 1.00 77.25 213 LYS A O 1
ATOM 1746 N N . ILE A 1 214 ? 4.934 -19.173 8.611 1.00 79.19 214 ILE A N 1
ATOM 1747 C CA . ILE A 1 214 ? 3.781 -19.558 9.444 1.00 79.19 214 ILE A CA 1
ATOM 1748 C C . ILE A 1 214 ? 4.234 -20.380 10.665 1.00 79.19 214 ILE A C 1
ATOM 1750 O O . ILE A 1 214 ? 3.656 -20.216 11.733 1.00 79.19 214 ILE A O 1
ATOM 1754 N N . ILE A 1 215 ? 5.262 -21.229 10.524 1.00 81.06 215 ILE A N 1
ATOM 1755 C CA . ILE A 1 215 ? 5.778 -22.093 11.606 1.00 81.06 215 ILE A CA 1
ATOM 1756 C C . ILE A 1 215 ? 6.936 -21.442 12.383 1.00 81.06 215 ILE A C 1
ATOM 1758 O O . ILE A 1 215 ? 7.018 -21.577 13.601 1.00 81.06 215 ILE A O 1
ATOM 1762 N N . GLU A 1 216 ? 7.840 -20.733 11.706 1.00 79.00 216 GLU A N 1
ATOM 1763 C CA . GLU A 1 216 ? 8.936 -19.991 12.337 1.00 79.00 216 GLU A CA 1
ATOM 1764 C C . GLU A 1 216 ? 8.333 -18.776 13.089 1.00 79.00 216 GLU A C 1
ATOM 1766 O O . GLU A 1 216 ? 7.646 -17.967 12.456 1.00 79.00 216 GLU A O 1
ATOM 1771 N N . PRO A 1 217 ? 8.570 -18.595 14.409 1.00 68.31 217 PRO A N 1
ATOM 1772 C CA . PRO A 1 217 ? 7.877 -17.603 15.250 1.00 68.31 217 PRO A CA 1
ATOM 1773 C C . PRO A 1 217 ? 8.397 -16.162 15.052 1.00 68.31 217 PRO A C 1
ATOM 1775 O O . PRO A 1 217 ? 8.713 -15.441 15.997 1.00 68.31 217 PRO A O 1
ATOM 1778 N N . VAL A 1 218 ? 8.504 -15.718 13.798 1.00 68.75 218 VAL A N 1
ATOM 1779 C CA . VAL A 1 218 ? 9.187 -14.484 13.396 1.00 68.75 218 VAL A CA 1
ATOM 1780 C C . VAL A 1 218 ? 8.189 -13.527 12.741 1.00 68.75 218 VAL A C 1
ATOM 1782 O O . VAL A 1 218 ? 7.742 -13.743 11.615 1.00 68.75 218 VAL A O 1
ATOM 1785 N N . ASN A 1 219 ? 7.899 -12.398 13.397 1.00 72.62 219 ASN A N 1
ATOM 1786 C CA . ASN A 1 219 ? 6.778 -11.493 13.076 1.00 72.62 219 ASN A CA 1
ATOM 1787 C C . ASN A 1 219 ? 5.382 -12.113 13.328 1.00 72.62 219 ASN A C 1
ATOM 1789 O O . ASN A 1 219 ? 4.447 -11.838 12.568 1.00 72.62 219 ASN A O 1
ATOM 1793 N N . THR A 1 220 ? 5.240 -12.935 14.371 1.00 86.38 220 THR A N 1
ATOM 1794 C CA . THR A 1 220 ? 3.937 -13.330 14.942 1.00 86.38 220 THR A CA 1
ATOM 1795 C C . THR A 1 220 ? 3.136 -12.111 15.414 1.00 86.38 220 THR A C 1
ATOM 1797 O O . THR A 1 220 ? 3.687 -11.021 15.588 1.00 86.38 220 THR A O 1
ATOM 1800 N N . LEU A 1 221 ? 1.834 -12.276 15.665 1.00 88.50 221 LEU A N 1
ATOM 1801 C CA . LEU A 1 221 ? 1.012 -11.209 16.249 1.00 88.50 221 LEU A CA 1
ATOM 1802 C C . LEU A 1 221 ? 1.598 -10.735 17.594 1.00 88.50 221 LEU A C 1
ATOM 1804 O O . LEU A 1 221 ? 1.749 -9.534 17.817 1.00 88.50 221 LEU A O 1
ATOM 1808 N N . ASP A 1 222 ? 2.050 -11.691 18.402 1.00 87.75 222 ASP A N 1
ATOM 1809 C CA . ASP A 1 222 ? 2.582 -11.535 19.765 1.00 87.75 222 ASP A CA 1
ATOM 1810 C C . ASP A 1 222 ? 3.949 -10.837 19.806 1.00 87.75 222 ASP A C 1
ATOM 1812 O O . ASP A 1 222 ? 4.342 -10.304 20.837 1.00 87.75 222 ASP A O 1
ATOM 1816 N N . SER A 1 223 ? 4.672 -10.793 18.682 1.00 89.69 223 SER A N 1
ATOM 1817 C CA . SER A 1 223 ? 5.902 -9.998 18.533 1.00 89.69 223 SER A CA 1
ATOM 1818 C C . SER A 1 223 ? 5.647 -8.652 17.845 1.00 89.69 223 SER A C 1
ATOM 1820 O O . SER A 1 223 ? 6.277 -7.645 18.184 1.00 89.69 223 SER A O 1
ATOM 1822 N N . MET A 1 224 ? 4.689 -8.585 16.914 1.00 92.56 224 MET A N 1
ATOM 1823 C CA . MET A 1 224 ? 4.332 -7.343 16.221 1.00 92.56 224 MET A CA 1
ATOM 1824 C C . MET A 1 224 ? 3.582 -6.347 17.115 1.00 92.56 224 MET A C 1
ATOM 1826 O O . MET A 1 224 ? 3.881 -5.152 17.044 1.00 92.56 224 MET A O 1
ATOM 1830 N N . ILE A 1 225 ? 2.640 -6.801 17.952 1.00 94.31 225 ILE A N 1
ATOM 1831 C CA . ILE A 1 225 ? 1.846 -5.916 18.821 1.00 94.31 225 ILE A CA 1
ATOM 1832 C C . ILE A 1 225 ? 2.722 -5.234 19.885 1.00 94.31 225 ILE A C 1
ATOM 1834 O O . ILE A 1 225 ? 2.710 -4.004 19.916 1.00 94.31 225 ILE A O 1
ATOM 1838 N N . PRO A 1 226 ? 3.560 -5.929 20.683 1.00 93.50 226 PRO A N 1
ATOM 1839 C CA . PRO A 1 226 ? 4.464 -5.268 21.629 1.00 93.50 226 PRO A CA 1
ATOM 1840 C C . PRO A 1 226 ? 5.497 -4.358 20.954 1.00 93.50 226 PRO A C 1
ATOM 1842 O O . PRO A 1 226 ? 5.790 -3.281 21.471 1.00 93.50 226 PRO A O 1
ATOM 1845 N N . SER A 1 227 ? 6.003 -4.731 19.771 1.00 92.12 227 SER A N 1
ATOM 1846 C CA . SER A 1 227 ? 6.912 -3.880 18.988 1.00 92.12 227 SER A CA 1
ATOM 1847 C C . SER A 1 227 ? 6.240 -2.566 18.555 1.00 92.12 227 SER A C 1
ATOM 1849 O O . SER A 1 227 ? 6.828 -1.488 18.699 1.00 92.12 227 SER A O 1
ATOM 1851 N N . LEU A 1 228 ? 4.985 -2.627 18.093 1.00 94.19 228 LEU A N 1
ATOM 1852 C CA . LEU A 1 228 ? 4.212 -1.433 17.751 1.00 94.19 228 LEU A CA 1
ATOM 1853 C C . LEU A 1 228 ? 3.829 -0.633 19.006 1.00 94.19 228 LEU A C 1
ATOM 1855 O O . LEU A 1 228 ? 4.063 0.571 19.030 1.00 94.19 228 LEU A O 1
ATOM 1859 N N . ARG A 1 229 ? 3.333 -1.285 20.066 1.00 94.31 229 ARG A N 1
ATOM 1860 C CA . ARG A 1 229 ? 2.980 -0.665 21.358 1.00 94.31 229 ARG A CA 1
ATOM 1861 C C . ARG A 1 229 ? 4.169 0.097 21.955 1.00 94.31 229 ARG A C 1
ATOM 1863 O O . ARG A 1 229 ? 4.014 1.245 22.351 1.00 94.31 229 ARG A O 1
ATOM 1870 N N . SER A 1 230 ? 5.372 -0.483 21.935 1.00 93.12 230 SER A N 1
ATOM 1871 C CA . SER A 1 230 ? 6.616 0.195 22.338 1.00 93.12 230 SER A CA 1
ATOM 1872 C C . SER A 1 230 ? 6.887 1.451 21.494 1.00 93.12 230 SER A C 1
ATOM 1874 O O . SER A 1 230 ? 7.130 2.531 22.032 1.00 93.12 230 SER A O 1
ATOM 1876 N N . THR A 1 231 ? 6.717 1.361 20.170 1.00 93.06 231 THR A N 1
ATOM 1877 C CA . THR A 1 231 ? 6.851 2.514 19.256 1.00 93.06 231 THR A CA 1
ATOM 1878 C C . THR A 1 231 ? 5.780 3.595 19.497 1.00 93.06 231 THR A C 1
ATOM 1880 O O . THR A 1 231 ? 6.041 4.779 19.292 1.00 93.06 231 THR A O 1
ATOM 1883 N N . LEU A 1 232 ? 4.578 3.222 19.950 1.00 93.88 232 LEU A N 1
ATOM 1884 C CA . LEU A 1 232 ? 3.497 4.152 20.310 1.00 93.88 232 LEU A CA 1
ATOM 1885 C C . LEU A 1 232 ? 3.676 4.770 21.712 1.00 93.88 232 LEU A C 1
ATOM 1887 O O . LEU A 1 232 ? 3.196 5.880 21.955 1.00 93.88 232 LEU A O 1
ATOM 1891 N N . LYS A 1 233 ? 4.394 4.104 22.623 1.00 94.38 233 LYS A N 1
ATOM 1892 C CA . LYS A 1 233 ? 4.671 4.610 23.981 1.00 94.38 233 LYS A CA 1
ATOM 1893 C C . LYS A 1 233 ? 5.999 5.365 24.105 1.00 94.38 233 LYS A C 1
ATOM 1895 O O . LYS A 1 233 ? 6.149 6.135 25.046 1.00 94.38 233 LYS A O 1
ATOM 1900 N N . ASN A 1 234 ? 6.922 5.233 23.149 1.00 93.56 234 ASN A N 1
ATOM 1901 C CA . ASN A 1 234 ? 8.148 6.038 23.107 1.00 93.56 234 ASN A CA 1
ATOM 1902 C C . ASN A 1 234 ? 7.827 7.549 22.975 1.00 93.56 234 ASN A C 1
ATOM 1904 O O . ASN A 1 234 ? 7.132 7.977 22.049 1.00 93.56 234 ASN A O 1
ATOM 1908 N N . CYS A 1 235 ? 8.357 8.353 23.903 1.00 91.25 235 CYS A N 1
ATOM 1909 C CA . CYS A 1 235 ? 8.112 9.795 23.985 1.00 91.25 235 CYS A CA 1
ATOM 1910 C C . CYS A 1 235 ? 8.948 10.643 23.010 1.00 91.25 235 CYS A C 1
ATOM 1912 O O . CYS A 1 235 ? 8.478 11.706 22.606 1.00 91.25 235 CYS A O 1
ATOM 1914 N N . ASP A 1 236 ? 10.122 10.166 22.583 1.00 92.38 236 ASP A N 1
ATOM 1915 C CA . ASP A 1 236 ? 11.020 10.845 21.627 1.00 92.38 236 ASP A CA 1
ATOM 1916 C C . ASP A 1 236 ? 10.366 11.027 20.245 1.00 92.38 236 ASP A C 1
ATOM 1918 O O . ASP A 1 236 ? 10.722 11.920 19.465 1.00 92.38 236 ASP A O 1
ATOM 1922 N N . ILE A 1 237 ? 9.400 10.158 19.933 1.00 94.75 237 ILE A N 1
ATOM 1923 C CA . ILE A 1 237 ? 8.593 10.205 18.718 1.00 94.75 237 ILE A CA 1
ATOM 1924 C C . ILE A 1 237 ? 7.421 11.185 18.931 1.00 94.75 237 ILE A C 1
ATOM 1926 O O . ILE A 1 237 ? 6.565 10.941 19.791 1.00 94.75 237 ILE A O 1
ATOM 1930 N N . PRO A 1 238 ? 7.296 12.263 18.127 1.00 95.12 238 PRO A N 1
ATOM 1931 C CA . PRO A 1 238 ? 6.165 13.182 18.206 1.00 95.12 238 PRO A CA 1
ATOM 1932 C C . PRO A 1 238 ? 4.827 12.452 18.081 1.00 95.12 238 PRO A C 1
ATOM 1934 O O . PRO A 1 238 ? 4.680 11.560 17.241 1.00 95.12 238 PRO A O 1
ATOM 1937 N N . ILE A 1 239 ? 3.828 12.869 18.862 1.00 94.88 239 ILE A N 1
ATOM 1938 C CA . ILE A 1 239 ? 2.502 12.227 18.894 1.00 94.88 239 ILE A CA 1
ATOM 1939 C C . ILE A 1 239 ? 1.889 12.086 17.491 1.00 94.88 239 ILE A C 1
ATOM 1941 O O . ILE A 1 239 ? 1.421 11.015 17.115 1.00 94.88 239 ILE A O 1
ATOM 1945 N N . GLY A 1 240 ? 2.034 13.109 16.644 1.00 95.56 240 GLY A N 1
ATOM 1946 C CA . GLY A 1 240 ? 1.548 13.081 15.266 1.00 95.56 240 GLY A CA 1
ATOM 1947 C C . GLY A 1 240 ? 2.281 12.121 14.319 1.00 95.56 240 GLY A C 1
ATOM 1948 O O . GLY A 1 240 ? 1.754 11.843 13.245 1.00 95.56 240 GLY A O 1
ATOM 1949 N N . HIS A 1 241 ? 3.449 11.583 14.693 1.00 95.19 241 HIS A N 1
ATOM 1950 C CA . HIS A 1 241 ? 4.098 10.475 13.978 1.00 95.19 241 HIS A CA 1
ATOM 1951 C C . HIS A 1 241 ? 3.618 9.111 14.492 1.00 95.19 241 HIS A C 1
ATOM 1953 O O . HIS A 1 241 ? 3.384 8.204 13.692 1.00 95.19 241 HIS A O 1
ATOM 1959 N N . ARG A 1 242 ? 3.424 8.970 15.810 1.00 95.19 242 ARG A N 1
ATOM 1960 C CA . ARG A 1 242 ? 2.849 7.759 16.421 1.00 95.19 242 ARG A CA 1
ATOM 1961 C C . ARG A 1 242 ? 1.425 7.512 15.926 1.00 95.19 242 ARG A C 1
ATOM 1963 O O . ARG A 1 242 ? 1.101 6.406 15.498 1.00 95.19 242 ARG A O 1
ATOM 1970 N N . ASN A 1 243 ? 0.617 8.566 15.853 1.00 95.62 243 ASN A N 1
ATOM 1971 C CA . ASN A 1 243 ? -0.772 8.476 15.411 1.00 95.62 243 ASN A CA 1
ATOM 1972 C C . ASN A 1 243 ? -0.896 8.087 13.924 1.00 95.62 243 ASN A C 1
ATOM 1974 O O . ASN A 1 243 ? -1.859 7.416 13.571 1.00 95.62 243 ASN A O 1
ATOM 1978 N N . ILE A 1 244 ? 0.111 8.360 13.076 1.00 95.81 244 ILE A N 1
ATOM 1979 C CA . ILE A 1 244 ? 0.179 7.820 11.699 1.00 95.81 244 ILE A CA 1
ATOM 1980 C C . ILE A 1 244 ? 0.338 6.290 11.710 1.00 95.81 244 ILE A C 1
ATOM 1982 O O . ILE A 1 244 ? -0.297 5.605 10.906 1.00 95.81 244 ILE A O 1
ATOM 1986 N N . LEU A 1 245 ? 1.157 5.733 12.612 1.00 95.44 245 LEU A N 1
ATOM 1987 C CA . LEU A 1 245 ? 1.330 4.279 12.745 1.00 95.44 245 LEU A CA 1
ATOM 1988 C C . LEU A 1 245 ? 0.058 3.612 13.277 1.00 95.44 245 LEU A C 1
ATOM 1990 O O . LEU A 1 245 ? -0.364 2.583 12.744 1.00 95.44 245 LEU A O 1
ATOM 1994 N N . LEU A 1 246 ? -0.578 4.221 14.281 1.00 95.62 246 LEU A N 1
ATOM 1995 C CA . LEU A 1 246 ? -1.840 3.733 14.834 1.00 95.62 246 LEU A CA 1
ATOM 1996 C C . LEU A 1 246 ? -2.959 3.807 13.785 1.00 95.62 246 LEU A C 1
ATOM 1998 O O . LEU A 1 246 ? -3.610 2.800 13.530 1.00 95.62 246 LEU A O 1
ATOM 2002 N N . TYR A 1 247 ? -3.103 4.925 13.070 1.00 96.00 247 TYR A N 1
ATOM 2003 C CA . TYR A 1 247 ? -4.069 5.075 11.977 1.00 96.00 247 TYR A CA 1
ATOM 2004 C C . TYR A 1 247 ? -3.847 4.064 10.836 1.00 96.00 247 TYR A C 1
ATOM 2006 O O . TYR A 1 247 ? -4.793 3.426 10.374 1.00 96.00 247 TYR A O 1
ATOM 2014 N N . CYS A 1 248 ? -2.593 3.843 10.420 1.00 95.12 248 CYS A N 1
ATOM 2015 C CA . CYS A 1 248 ? -2.234 2.815 9.434 1.00 95.12 248 CYS A CA 1
ATOM 2016 C C . CYS A 1 248 ? -2.556 1.386 9.916 1.00 95.12 248 CYS A C 1
ATOM 2018 O O . CYS A 1 248 ? -2.751 0.490 9.094 1.00 95.12 248 CYS A O 1
ATOM 2020 N N . THR A 1 249 ? -2.606 1.169 11.232 1.00 96.00 249 THR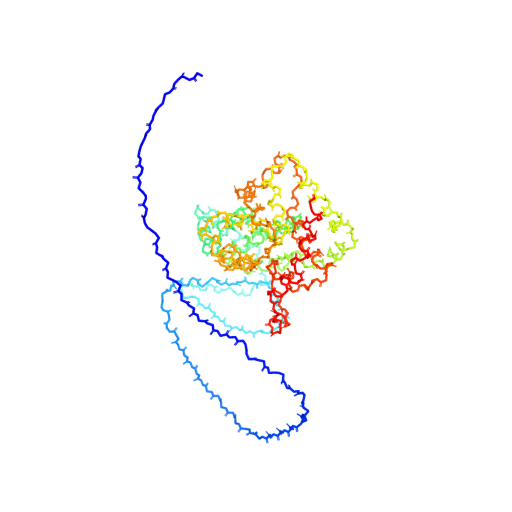 A N 1
ATOM 2021 C CA . THR A 1 249 ? -2.978 -0.113 11.843 1.00 96.00 249 THR A CA 1
ATOM 2022 C C . THR A 1 249 ? -4.494 -0.257 11.941 1.00 96.00 249 THR A C 1
ATOM 2024 O O . THR A 1 249 ? -5.013 -1.280 11.516 1.00 96.00 249 THR A O 1
ATOM 2027 N N . MET A 1 250 ? -5.221 0.777 12.378 1.00 95.94 250 MET A N 1
ATOM 2028 C CA . MET A 1 250 ? -6.687 0.741 12.497 1.00 95.94 250 MET A CA 1
ATOM 2029 C C . MET A 1 250 ? -7.426 0.670 11.152 1.00 95.94 250 MET A C 1
ATOM 2031 O O . MET A 1 250 ? -8.572 0.239 11.118 1.00 95.94 250 MET A O 1
ATOM 2035 N N . THR A 1 251 ? -6.791 1.084 10.051 1.00 95.31 251 THR A N 1
ATOM 2036 C CA . THR A 1 251 ? -7.404 1.105 8.707 1.00 95.31 251 THR A CA 1
ATOM 2037 C C . THR A 1 251 ? -6.958 -0.033 7.786 1.00 95.31 251 THR A C 1
ATOM 2039 O O . THR A 1 251 ? -7.538 -0.222 6.722 1.00 95.31 251 THR A O 1
ATOM 2042 N N . GLY A 1 252 ? -5.887 -0.768 8.112 1.00 94.19 252 GLY A N 1
ATOM 2043 C CA . GLY A 1 252 ? -5.312 -1.785 7.214 1.00 94.19 252 GLY A CA 1
ATOM 2044 C C . GLY A 1 252 ? -4.738 -1.240 5.887 1.00 94.19 252 GLY A C 1
ATOM 2045 O O . GLY A 1 252 ? -4.270 -2.013 5.037 1.00 94.19 252 GLY A O 1
ATOM 2046 N N . LEU A 1 253 ? -4.737 0.082 5.687 1.00 93.75 253 LEU A N 1
ATOM 2047 C CA . LEU A 1 253 ? -4.163 0.748 4.521 1.00 93.75 253 LEU A CA 1
ATOM 2048 C C . LEU A 1 253 ? -2.653 0.505 4.420 1.00 93.75 253 LEU A C 1
ATOM 2050 O O . LEU A 1 253 ? -1.959 0.244 5.404 1.00 93.75 253 LEU A O 1
ATOM 2054 N N . ARG A 1 254 ? -2.093 0.613 3.211 1.00 90.94 254 ARG A N 1
ATOM 2055 C CA . ARG A 1 254 ? -0.629 0.675 3.067 1.00 90.94 254 ARG A CA 1
ATOM 2056 C C . ARG A 1 254 ? -0.188 2.074 3.496 1.00 90.94 254 ARG A C 1
ATOM 2058 O O . ARG A 1 254 ? -0.853 3.043 3.156 1.00 90.94 254 ARG A O 1
ATOM 2065 N N . ALA A 1 255 ? 0.960 2.215 4.156 1.00 90.50 255 ALA A N 1
ATOM 2066 C CA . ALA A 1 255 ? 1.393 3.496 4.735 1.00 90.50 255 ALA A CA 1
ATOM 2067 C C . ALA A 1 255 ? 1.360 4.720 3.792 1.00 90.50 255 ALA A C 1
ATOM 2069 O O . ALA A 1 255 ? 1.136 5.837 4.245 1.00 90.50 255 ALA A O 1
ATOM 2070 N N . SER A 1 256 ? 1.552 4.537 2.479 1.00 91.44 256 SER A N 1
ATOM 2071 C CA . SER A 1 256 ? 1.365 5.621 1.506 1.00 91.44 256 SER A CA 1
ATOM 2072 C C . SER A 1 256 ? -0.096 6.030 1.330 1.00 91.44 256 SER A C 1
ATOM 2074 O O . SER A 1 256 ? -0.380 7.211 1.228 1.00 91.44 256 SER A O 1
ATOM 2076 N N . GLU A 1 257 ? -1.015 5.068 1.301 1.00 93.75 257 GLU A N 1
ATOM 2077 C CA . GLU A 1 257 ? -2.458 5.314 1.218 1.00 93.75 257 GLU A CA 1
ATOM 2078 C C . GLU A 1 257 ? -2.961 5.945 2.529 1.00 93.75 257 GLU A C 1
ATOM 2080 O O . GLU A 1 257 ? -3.688 6.931 2.486 1.00 93.75 257 GLU A O 1
ATOM 2085 N N . ALA A 1 258 ? -2.483 5.467 3.685 1.00 94.56 258 ALA A N 1
ATOM 2086 C CA . ALA A 1 258 ? -2.798 6.040 4.997 1.00 94.56 258 ALA A CA 1
ATOM 2087 C C . ALA A 1 258 ? -2.361 7.516 5.130 1.00 94.56 258 ALA A C 1
ATOM 2089 O O . ALA A 1 258 ? -3.129 8.349 5.603 1.00 94.56 258 ALA A O 1
ATOM 2090 N N . ILE A 1 259 ? -1.151 7.862 4.669 1.00 95.38 259 ILE A N 1
ATOM 2091 C CA . ILE A 1 259 ? -0.635 9.240 4.728 1.00 95.38 259 ILE A CA 1
ATOM 2092 C C . ILE A 1 259 ? -1.400 10.190 3.792 1.00 95.38 259 ILE A C 1
ATOM 2094 O O . ILE A 1 259 ? -1.654 11.327 4.182 1.00 95.38 259 ILE A O 1
ATOM 2098 N N . GLU A 1 260 ? -1.810 9.758 2.594 1.00 95.62 260 GLU A N 1
ATOM 2099 C CA . GLU A 1 260 ? -2.680 10.591 1.744 1.00 95.62 260 GLU A CA 1
ATOM 2100 C C . GLU A 1 260 ? -4.100 10.715 2.333 1.00 95.62 260 GLU A C 1
ATOM 2102 O O . GLU A 1 260 ? -4.674 11.802 2.328 1.00 95.62 260 GLU A O 1
ATOM 2107 N N . SER A 1 261 ? -4.635 9.644 2.931 1.00 95.94 261 SER A N 1
ATOM 2108 C CA . SER A 1 261 ? -5.940 9.643 3.608 1.00 95.94 261 SER A CA 1
ATOM 2109 C C . SER A 1 261 ? -6.021 10.669 4.751 1.00 95.94 261 SER A C 1
ATOM 2111 O O . SER A 1 261 ? -6.980 11.438 4.830 1.00 95.94 261 SER A O 1
ATOM 2113 N N . ILE A 1 262 ? -4.963 10.780 5.563 1.00 96.94 262 ILE A N 1
ATOM 2114 C CA . ILE A 1 262 ? -4.838 11.797 6.623 1.00 96.94 262 ILE A CA 1
ATOM 2115 C C . ILE A 1 262 ? -4.936 13.229 6.066 1.00 96.94 262 ILE A C 1
ATOM 2117 O O . ILE A 1 262 ? -5.551 14.090 6.698 1.00 96.94 262 ILE A O 1
ATOM 2121 N N . LYS A 1 263 ? -4.377 13.505 4.878 1.00 96.50 263 LYS A N 1
ATOM 2122 C CA . LYS A 1 263 ? -4.480 14.834 4.243 1.00 96.50 263 LYS A CA 1
ATOM 2123 C C . LYS A 1 263 ? -5.905 15.132 3.783 1.00 96.50 263 LYS A C 1
ATOM 2125 O O . LYS A 1 263 ? -6.382 16.242 4.002 1.00 96.50 263 LYS A O 1
ATOM 2130 N N . LEU A 1 264 ? -6.584 14.149 3.187 1.00 96.50 264 LEU A N 1
ATOM 2131 C CA . LEU A 1 264 ? -7.962 14.291 2.702 1.00 96.50 264 LEU A CA 1
ATOM 2132 C C . LEU A 1 264 ? -8.966 14.523 3.839 1.00 96.50 264 LEU A C 1
ATOM 2134 O O . LEU A 1 264 ? -9.908 15.282 3.663 1.00 96.50 264 LEU A O 1
ATOM 2138 N N . ILE A 1 265 ? -8.754 13.922 5.013 1.00 95.69 265 ILE A N 1
ATOM 2139 C CA . ILE A 1 265 ? -9.588 14.173 6.203 1.00 95.69 265 ILE A CA 1
ATOM 2140 C C . ILE A 1 265 ? -9.298 15.560 6.799 1.00 95.69 265 ILE A C 1
ATOM 2142 O O . ILE A 1 265 ? -10.212 16.246 7.255 1.00 95.69 265 ILE A O 1
ATOM 2146 N N . LYS A 1 266 ? -8.037 16.008 6.789 1.00 95.25 266 LYS A N 1
ATOM 2147 C CA . LYS A 1 266 ? -7.670 17.342 7.292 1.00 95.25 266 LYS A CA 1
ATOM 2148 C C . LYS A 1 266 ? -8.130 18.481 6.379 1.00 95.25 266 LYS A C 1
ATOM 2150 O O . LYS A 1 266 ? -8.447 19.553 6.883 1.00 95.25 266 LYS A O 1
ATOM 2155 N N . ASN A 1 267 ? -8.193 18.267 5.066 1.00 94.56 267 ASN A N 1
ATOM 2156 C CA . ASN A 1 267 ? -8.756 19.231 4.124 1.00 94.56 267 ASN A CA 1
ATOM 2157 C C . ASN A 1 267 ? -10.294 19.193 4.163 1.00 94.56 267 ASN A C 1
ATOM 2159 O O . ASN A 1 267 ? -10.894 18.191 3.801 1.00 94.56 267 ASN A O 1
ATOM 2163 N N . GLU A 1 268 ? -10.934 20.287 4.569 1.00 91.56 268 GLU A N 1
ATOM 2164 C CA . GLU A 1 268 ? -12.386 20.356 4.788 1.00 91.56 268 GLU A CA 1
ATOM 2165 C C . GLU A 1 268 ? -13.227 20.007 3.552 1.00 91.56 268 GLU A C 1
ATOM 2167 O O . GLU A 1 268 ? -14.074 19.114 3.616 1.00 91.56 268 GLU A O 1
ATOM 2172 N N . ASN A 1 269 ? -12.925 20.628 2.409 1.00 92.12 269 ASN A N 1
ATOM 2173 C CA . ASN A 1 269 ? -13.627 20.393 1.143 1.00 92.12 269 ASN A CA 1
ATOM 2174 C C . ASN A 1 269 ? -13.540 18.917 0.713 1.00 92.12 269 ASN A C 1
ATOM 2176 O O . ASN A 1 269 ? -14.514 18.339 0.232 1.00 92.12 269 ASN A O 1
ATOM 2180 N N . SER A 1 270 ? -12.381 18.286 0.926 1.00 93.25 270 SER A N 1
ATOM 2181 C CA . SER A 1 270 ? -12.182 16.856 0.667 1.00 93.25 270 SER A CA 1
ATOM 2182 C C . SER A 1 270 ? -12.921 15.988 1.687 1.00 93.25 270 SER A C 1
ATOM 2184 O O . SER A 1 270 ? -13.588 15.031 1.295 1.00 93.25 270 SER A O 1
ATOM 2186 N N . ARG A 1 271 ? -12.855 16.334 2.981 1.00 93.69 271 ARG A N 1
ATOM 2187 C CA . ARG A 1 271 ? -13.452 15.586 4.100 1.00 93.69 271 ARG A CA 1
ATOM 2188 C C . ARG A 1 271 ? -14.946 15.344 3.901 1.00 93.69 271 ARG A C 1
ATOM 2190 O O . ARG A 1 271 ? -15.390 14.218 4.117 1.00 93.69 271 ARG A O 1
ATOM 2197 N N . LEU A 1 272 ? -15.687 16.362 3.455 1.00 91.62 272 LEU A N 1
ATOM 2198 C CA . LEU A 1 272 ? -17.133 16.277 3.207 1.00 91.62 272 LEU A CA 1
ATOM 2199 C C . LEU A 1 272 ? -17.496 15.255 2.115 1.00 91.62 272 LEU A C 1
ATOM 2201 O O . LEU A 1 272 ? -18.499 14.561 2.239 1.00 91.62 272 LEU A O 1
ATOM 2205 N N . LYS A 1 273 ? -16.664 15.104 1.073 1.00 94.50 273 LYS A N 1
ATOM 2206 C CA . LYS A 1 273 ? -16.833 14.042 0.061 1.00 94.50 273 LYS A CA 1
ATOM 2207 C C . LYS A 1 273 ? -16.316 12.689 0.557 1.00 94.50 273 LYS A C 1
ATOM 2209 O O . LYS A 1 273 ? -16.835 11.655 0.148 1.00 94.50 273 LYS A O 1
ATOM 2214 N N . TYR A 1 274 ? -15.272 12.689 1.385 1.00 96.19 274 TYR A N 1
ATOM 2215 C CA . TYR A 1 274 ? -14.459 11.514 1.707 1.00 96.19 274 TYR A CA 1
ATOM 2216 C C . TYR A 1 274 ? -14.992 10.656 2.859 1.00 96.19 274 TYR A C 1
ATOM 2218 O O . TYR A 1 274 ? -14.808 9.440 2.847 1.00 96.19 274 TYR A O 1
ATOM 2226 N N . ILE A 1 275 ? -15.645 11.264 3.846 1.00 94.94 275 ILE A N 1
ATOM 2227 C CA . ILE A 1 275 ? -16.288 10.564 4.966 1.00 94.94 275 ILE A CA 1
ATOM 2228 C C . ILE A 1 275 ? -17.773 10.351 4.622 1.00 94.94 275 ILE A C 1
ATOM 2230 O O . ILE A 1 275 ? -18.364 11.147 3.895 1.00 94.94 275 ILE A O 1
ATOM 2234 N N . SER A 1 276 ? -18.382 9.253 5.071 1.00 91.81 276 SER A N 1
ATOM 2235 C CA . SER A 1 276 ? -19.832 9.039 4.948 1.00 91.81 276 SER A CA 1
ATOM 2236 C C . SER A 1 276 ? -20.627 9.920 5.927 1.00 91.81 276 SER A C 1
ATOM 2238 O O . SER A 1 276 ? -20.135 10.271 6.996 1.00 91.81 276 SER A O 1
ATOM 2240 N N . ASN A 1 277 ? -21.870 10.283 5.590 1.00 88.38 277 ASN A N 1
ATOM 2241 C CA . ASN A 1 277 ? -22.681 11.211 6.402 1.00 88.38 277 ASN A CA 1
ATOM 2242 C C . ASN A 1 277 ? -22.935 10.688 7.832 1.00 88.38 277 ASN A C 1
ATOM 2244 O O . ASN A 1 277 ? -22.923 11.450 8.793 1.00 88.38 277 ASN A O 1
ATOM 2248 N N . ASP A 1 278 ? -23.096 9.370 7.956 1.00 87.19 278 ASP A N 1
ATOM 2249 C CA . ASP A 1 278 ? -23.211 8.606 9.206 1.00 87.19 278 ASP A CA 1
ATOM 2250 C C . ASP A 1 278 ? -21.880 8.457 9.982 1.00 87.19 278 ASP A C 1
ATOM 2252 O O . ASP A 1 278 ? -21.856 7.915 11.087 1.00 87.19 278 ASP A O 1
ATOM 2256 N N . LYS A 1 279 ? -20.767 8.946 9.417 1.00 86.19 279 LYS A N 1
ATOM 2257 C CA . LYS A 1 279 ? -19.394 8.842 9.937 1.00 86.19 279 LYS A CA 1
ATOM 2258 C C . LYS A 1 279 ? -18.953 7.400 10.228 1.00 86.19 279 LYS A C 1
ATOM 2260 O O . LYS A 1 279 ? -18.089 7.184 11.074 1.00 86.19 279 LYS A O 1
ATOM 2265 N N . GLU A 1 280 ? -19.503 6.409 9.523 1.00 89.50 280 GLU A N 1
ATOM 2266 C CA . GLU A 1 280 ? -19.132 4.995 9.685 1.00 89.50 280 GLU A CA 1
ATOM 2267 C C . GLU A 1 280 ? -17.966 4.548 8.798 1.00 89.50 280 GLU A C 1
ATOM 2269 O O . GLU A 1 280 ? -17.257 3.597 9.143 1.00 89.50 280 GLU A O 1
ATOM 2274 N N . MET A 1 281 ? -17.742 5.222 7.668 1.00 92.75 281 MET A N 1
ATOM 2275 C CA . MET A 1 281 ? -16.835 4.756 6.623 1.00 92.75 281 MET A CA 1
ATOM 2276 C C . MET A 1 281 ? -16.060 5.896 5.951 1.00 92.75 281 MET A C 1
ATOM 2278 O O . MET A 1 281 ? -16.584 6.972 5.663 1.00 92.75 281 MET A O 1
ATOM 2282 N N . ILE A 1 282 ? -14.795 5.623 5.634 1.00 95.31 282 ILE A N 1
ATOM 2283 C CA . ILE A 1 282 ? -13.963 6.450 4.757 1.00 95.31 282 ILE A CA 1
ATOM 2284 C C . ILE A 1 282 ? -14.082 5.889 3.338 1.00 95.31 282 ILE A C 1
ATOM 2286 O O . ILE A 1 282 ? -13.739 4.730 3.099 1.00 95.31 282 ILE A O 1
ATOM 2290 N N . LYS A 1 283 ? -14.554 6.698 2.390 1.00 95.12 283 LYS A N 1
ATOM 2291 C CA . LYS A 1 283 ? -14.869 6.309 1.009 1.00 95.12 283 LYS A CA 1
ATOM 2292 C C . LYS A 1 283 ? -13.660 6.512 0.086 1.00 95.12 283 LYS A C 1
ATOM 2294 O O . LYS A 1 283 ? -13.562 7.501 -0.636 1.00 95.12 283 LYS A O 1
ATOM 2299 N N . HIS A 1 284 ? -12.704 5.586 0.094 1.00 95.75 284 HIS A N 1
ATOM 2300 C CA . HIS A 1 284 ? -11.495 5.690 -0.742 1.00 95.75 284 HIS A CA 1
ATOM 2301 C C . HIS A 1 284 ? -11.780 5.648 -2.252 1.00 95.75 284 HIS A C 1
ATOM 2303 O O . HIS A 1 284 ? -11.040 6.251 -3.029 1.00 95.75 284 HIS A O 1
ATOM 2309 N N . TYR A 1 285 ? -12.879 5.010 -2.665 1.00 93.38 285 TYR A N 1
ATOM 2310 C CA . TYR A 1 285 ? -13.348 5.014 -4.055 1.00 93.38 285 TYR A CA 1
ATOM 2311 C C . TYR A 1 285 ? -13.710 6.413 -4.596 1.00 93.38 285 TYR A C 1
ATOM 2313 O O . TYR A 1 285 ? -13.748 6.591 -5.809 1.00 93.38 285 TYR A O 1
ATOM 2321 N N . GLU A 1 286 ? -13.925 7.412 -3.730 1.00 95.12 286 GLU A N 1
ATOM 2322 C CA . GLU A 1 286 ? -14.212 8.805 -4.117 1.00 95.12 286 GLU A CA 1
ATOM 2323 C C . GLU A 1 286 ? -12.987 9.559 -4.668 1.00 95.12 286 GLU A C 1
ATOM 2325 O O . GLU A 1 286 ? -13.153 10.652 -5.217 1.00 95.12 286 GLU A O 1
ATOM 2330 N N . PHE A 1 287 ? -11.788 8.985 -4.495 1.00 94.88 287 PHE A N 1
ATOM 233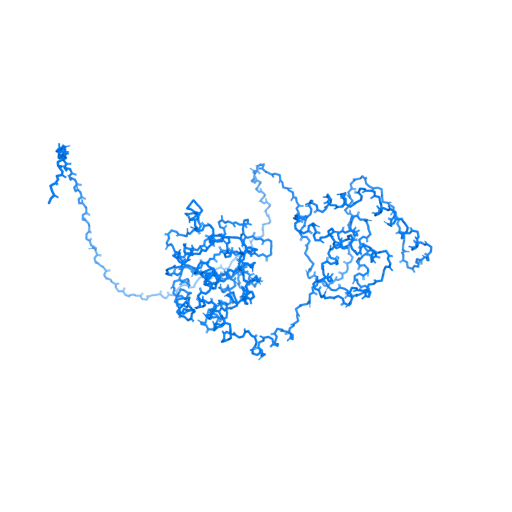1 C CA . PHE A 1 287 ? -10.473 9.523 -4.873 1.00 94.88 287 PHE A CA 1
ATOM 2332 C C . PHE A 1 287 ? -9.650 8.430 -5.601 1.00 94.88 287 PHE A C 1
ATOM 2334 O O . PHE A 1 287 ? -8.634 7.928 -5.089 1.00 94.88 287 PHE A O 1
ATOM 2341 N N . PRO A 1 288 ? -10.131 7.943 -6.764 1.00 92.69 288 PRO A N 1
ATOM 2342 C CA . PRO A 1 288 ? -9.577 6.766 -7.430 1.00 92.69 288 PRO A CA 1
ATOM 2343 C C . PRO A 1 288 ? -8.128 6.956 -7.899 1.00 92.69 288 PRO A C 1
ATOM 2345 O O . PRO A 1 288 ? -7.348 6.004 -7.876 1.00 92.69 288 PRO A O 1
ATOM 2348 N N . GLU A 1 289 ? -7.723 8.172 -8.255 1.00 90.62 289 GLU A N 1
ATOM 2349 C CA . GLU A 1 289 ? -6.341 8.522 -8.608 1.00 90.62 289 GLU A CA 1
ATOM 2350 C C . GLU A 1 289 ? -5.342 8.280 -7.458 1.00 90.62 289 GLU A C 1
ATOM 2352 O O . GLU A 1 289 ? -4.194 7.882 -7.701 1.00 90.62 289 GLU A O 1
ATOM 2357 N N . ILE A 1 290 ? -5.779 8.427 -6.202 1.00 91.31 290 ILE A N 1
ATOM 2358 C CA . ILE A 1 290 ? -4.973 8.101 -5.020 1.00 91.31 290 ILE A CA 1
ATOM 2359 C C . ILE A 1 290 ? -5.057 6.601 -4.692 1.00 91.31 290 ILE A C 1
ATOM 2361 O O . ILE A 1 290 ? -4.006 5.968 -4.501 1.00 91.31 290 ILE A O 1
ATOM 2365 N N . PHE A 1 291 ? -6.259 6.015 -4.632 1.00 94.06 291 PHE A N 1
ATOM 2366 C CA . PHE A 1 291 ? -6.486 4.698 -4.005 1.00 94.06 291 PHE A CA 1
ATOM 2367 C C . PHE A 1 291 ? -6.764 3.525 -4.964 1.00 94.06 291 PHE A C 1
ATOM 2369 O O . PHE A 1 291 ? -6.511 2.375 -4.592 1.00 94.06 291 PHE A O 1
ATOM 2376 N N . ILE A 1 292 ? -7.236 3.781 -6.189 1.00 90.38 292 ILE A N 1
ATOM 2377 C CA . ILE A 1 292 ? -7.681 2.778 -7.175 1.00 90.38 292 ILE A CA 1
ATOM 2378 C C . ILE A 1 292 ? -6.703 2.726 -8.361 1.00 90.38 292 ILE A C 1
ATOM 2380 O O . ILE A 1 292 ? -6.941 3.210 -9.465 1.00 90.38 292 ILE A O 1
ATOM 2384 N N . ARG A 1 293 ? -5.554 2.090 -8.131 1.00 79.62 293 ARG A N 1
ATOM 2385 C CA . ARG A 1 293 ? -4.471 1.908 -9.112 1.00 79.62 293 ARG A CA 1
ATOM 2386 C C . ARG A 1 293 ? -4.569 0.524 -9.765 1.00 79.62 293 ARG A C 1
ATOM 2388 O O . ARG A 1 293 ? -5.061 -0.422 -9.152 1.00 79.62 293 ARG A O 1
ATOM 2395 N N . ARG A 1 294 ? -4.008 0.357 -10.975 1.00 73.12 294 ARG A N 1
ATOM 2396 C CA . ARG A 1 294 ? -4.089 -0.883 -11.796 1.00 73.12 294 ARG A CA 1
ATOM 2397 C C . ARG A 1 294 ? -3.828 -2.199 -11.033 1.00 73.12 294 ARG A C 1
ATOM 2399 O O . ARG A 1 294 ? -4.421 -3.209 -11.384 1.00 73.12 294 ARG A O 1
ATOM 2406 N N . THR A 1 295 ? -2.977 -2.198 -10.001 1.00 67.00 295 THR A N 1
ATOM 2407 C CA . THR A 1 295 ? -2.639 -3.384 -9.181 1.00 67.00 295 THR A CA 1
ATOM 2408 C C . THR A 1 295 ? -2.913 -3.228 -7.676 1.00 67.00 295 THR A C 1
ATOM 2410 O O . THR A 1 295 ? -2.503 -4.080 -6.887 1.00 67.00 295 THR A O 1
ATOM 2413 N N . LYS A 1 296 ? -3.561 -2.138 -7.242 1.00 73.94 296 LYS A N 1
ATOM 2414 C CA . LYS A 1 296 ? -3.861 -1.838 -5.829 1.00 73.94 296 LYS A CA 1
ATOM 2415 C C . LYS A 1 296 ? -5.127 -0.995 -5.756 1.00 73.94 296 LYS A C 1
ATOM 2417 O O . LYS A 1 296 ? -5.095 0.138 -6.220 1.00 73.94 296 LYS A O 1
ATOM 2422 N N . LYS A 1 297 ? -6.205 -1.522 -5.177 1.00 88.19 297 LYS A N 1
ATOM 2423 C CA . LYS A 1 297 ? -7.511 -0.855 -5.155 1.00 88.19 297 LYS A CA 1
ATOM 2424 C C . LYS A 1 297 ? -8.047 -0.799 -3.727 1.00 88.19 297 LYS A C 1
ATOM 2426 O O . LYS A 1 297 ? -8.700 -1.739 -3.308 1.00 88.19 297 LYS A O 1
ATOM 2431 N N . ALA A 1 298 ? -7.711 0.237 -2.959 1.00 92.38 298 ALA A N 1
ATOM 2432 C CA . ALA A 1 298 ? -8.302 0.447 -1.633 1.00 92.38 298 ALA A CA 1
ATOM 2433 C C . ALA A 1 298 ? -9.668 1.127 -1.788 1.00 92.38 298 ALA A C 1
ATOM 2435 O O . ALA A 1 298 ? -9.741 2.204 -2.369 1.00 92.38 298 ALA A O 1
ATOM 2436 N N . TYR A 1 299 ? -10.734 0.481 -1.309 1.00 92.50 299 TYR A N 1
ATOM 2437 C CA . TYR A 1 299 ? -12.117 0.913 -1.547 1.00 92.50 299 TYR A CA 1
ATOM 2438 C C . TYR A 1 299 ? -12.696 1.707 -0.378 1.00 92.50 299 TYR A C 1
ATOM 2440 O O . TYR A 1 299 ? -13.258 2.782 -0.587 1.00 92.50 299 TYR A O 1
ATOM 2448 N N . CYS A 1 300 ? -12.512 1.221 0.847 1.00 93.69 300 CYS A N 1
ATOM 2449 C CA . CYS A 1 300 ? -12.973 1.886 2.057 1.00 93.69 300 CYS A CA 1
ATOM 2450 C C . CYS A 1 300 ? -12.138 1.505 3.287 1.00 93.69 300 CYS A C 1
ATOM 2452 O O . CYS A 1 300 ? -11.352 0.561 3.236 1.00 93.69 300 CYS A O 1
ATOM 2454 N N . SER A 1 301 ? -12.328 2.245 4.380 1.00 95.25 301 SER A N 1
ATOM 2455 C CA . SER A 1 301 ? -11.889 1.882 5.735 1.00 95.25 301 SER A CA 1
ATOM 2456 C C . SER A 1 301 ? -13.010 2.170 6.730 1.00 95.25 301 SER A C 1
ATOM 2458 O O . SER A 1 301 ? -13.765 3.126 6.546 1.00 95.25 301 SER A O 1
ATOM 2460 N N . VAL A 1 302 ? -13.097 1.376 7.796 1.00 95.06 302 VAL A N 1
ATOM 2461 C CA . VAL A 1 302 ? -14.075 1.564 8.880 1.00 95.06 302 VAL A CA 1
ATOM 2462 C C . VAL A 1 302 ? -13.649 2.695 9.815 1.00 95.06 302 VAL A C 1
ATOM 2464 O O . VAL A 1 302 ? -12.474 2.811 10.163 1.00 95.06 302 VAL A O 1
ATOM 2467 N N . ILE A 1 303 ? -14.617 3.500 10.253 1.00 93.31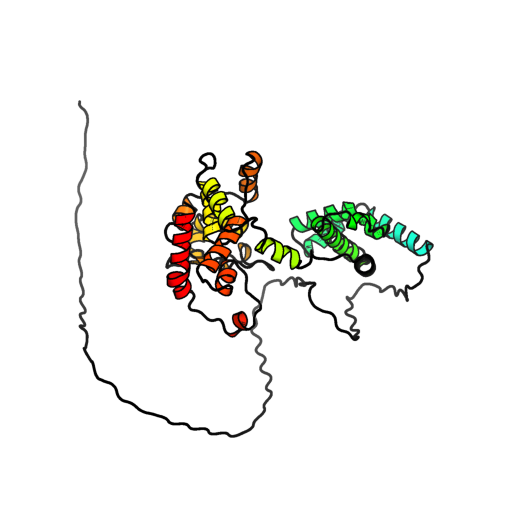 303 ILE A N 1
ATOM 2468 C CA . ILE A 1 303 ? -14.443 4.517 11.292 1.00 93.31 303 ILE A CA 1
ATOM 2469 C C . ILE A 1 303 ? -14.958 3.959 12.624 1.00 93.31 303 ILE A C 1
ATOM 2471 O O . ILE A 1 303 ? -16.150 3.685 12.796 1.00 93.31 303 ILE A O 1
ATOM 2475 N N . ILE A 1 304 ? -14.039 3.808 13.576 1.00 90.31 304 ILE A N 1
ATOM 2476 C CA . ILE A 1 304 ? -14.341 3.629 15.002 1.00 90.31 304 ILE A CA 1
ATOM 2477 C C . ILE A 1 304 ? -14.409 4.989 15.712 1.00 90.31 304 ILE A C 1
ATOM 2479 O O . ILE A 1 304 ? -14.030 6.013 15.138 1.00 90.31 304 ILE A O 1
ATOM 2483 N N . ALA A 1 305 ? -14.871 4.995 16.966 1.00 77.88 305 ALA A N 1
ATOM 2484 C CA . ALA A 1 305 ? -14.795 6.168 17.836 1.00 77.88 305 ALA A CA 1
ATOM 2485 C C . ALA A 1 305 ? -13.355 6.720 17.911 1.00 77.88 305 ALA A C 1
ATOM 2487 O O . ALA A 1 305 ? -12.396 5.970 17.746 1.00 77.88 305 ALA A O 1
ATOM 2488 N N . ASP A 1 306 ? -13.226 8.034 18.108 1.00 89.12 306 ASP A N 1
ATOM 2489 C CA . ASP A 1 306 ? -11.983 8.830 18.115 1.00 89.12 306 ASP A CA 1
ATOM 2490 C C . ASP A 1 306 ? -11.091 8.807 16.849 1.00 89.12 306 ASP A C 1
ATOM 2492 O O . ASP A 1 306 ? -10.221 9.670 16.715 1.00 89.12 306 ASP A O 1
ATOM 2496 N N . LEU A 1 307 ? -11.308 7.919 15.865 1.00 92.44 307 LEU A N 1
ATOM 2497 C CA . LEU A 1 307 ? -10.395 7.769 14.714 1.00 92.44 307 LEU A CA 1
ATOM 2498 C C . LEU A 1 307 ? -10.177 9.081 13.934 1.00 92.44 307 LEU A C 1
ATOM 2500 O O . LEU A 1 307 ? -9.108 9.305 13.368 1.00 92.44 307 LEU A O 1
ATOM 2504 N N . ILE A 1 308 ? -11.174 9.966 13.913 1.00 92.50 308 ILE A N 1
ATOM 2505 C CA . ILE A 1 308 ? -11.082 11.281 13.268 1.00 92.50 308 ILE A CA 1
ATOM 2506 C C . ILE A 1 308 ? -10.249 12.273 14.103 1.00 92.50 308 ILE A C 1
ATOM 2508 O O . ILE A 1 308 ? -9.462 13.033 13.540 1.00 92.50 308 ILE A O 1
ATOM 2512 N N . GLU A 1 309 ? -10.327 12.222 15.432 1.00 93.19 309 GLU A N 1
ATOM 2513 C CA . GLU A 1 309 ? -9.507 13.016 16.364 1.00 93.19 309 GLU A CA 1
ATOM 2514 C C . GLU A 1 309 ? -8.039 12.544 16.355 1.00 93.19 309 GLU A C 1
ATOM 2516 O O . GLU A 1 309 ? -7.100 13.352 16.316 1.00 93.19 309 GLU A O 1
ATOM 2521 N N . LEU A 1 310 ? -7.827 11.225 16.262 1.00 94.94 310 LEU A N 1
ATOM 2522 C CA . LEU A 1 310 ? -6.524 10.618 15.981 1.00 94.94 310 LEU A CA 1
ATOM 2523 C C . LEU A 1 310 ? -5.926 11.174 14.676 1.00 94.94 310 LEU A C 1
ATOM 2525 O O . LEU A 1 310 ? -4.741 11.510 14.623 1.00 94.94 310 LEU A O 1
ATOM 2529 N N . VAL A 1 311 ? -6.737 11.318 13.622 1.00 95.44 311 VAL A N 1
ATOM 2530 C CA . VAL A 1 311 ? -6.287 11.916 12.357 1.00 95.44 311 VAL A CA 1
ATOM 2531 C C . VAL A 1 311 ? -6.001 13.410 12.507 1.00 95.44 311 VAL A C 1
ATOM 2533 O O . VAL A 1 311 ? -4.980 13.868 11.991 1.00 95.44 311 VAL A O 1
ATOM 2536 N N . PHE A 1 312 ? -6.805 14.179 13.246 1.00 95.44 312 PHE A N 1
ATOM 2537 C CA . PHE A 1 312 ? -6.514 15.597 13.499 1.00 95.44 312 PHE A CA 1
ATOM 2538 C C . PHE A 1 312 ? -5.202 15.815 14.266 1.00 95.44 312 PHE A C 1
ATOM 2540 O O . PHE A 1 312 ? -4.474 16.758 13.949 1.00 95.44 312 PHE A O 1
ATOM 2547 N N . SER A 1 313 ? -4.819 14.905 15.160 1.00 95.12 313 SER A N 1
ATOM 2548 C CA . SER A 1 313 ? -3.519 14.941 15.853 1.00 95.12 313 SER A CA 1
ATOM 2549 C C . SER A 1 313 ? -2.329 14.402 15.029 1.00 95.12 313 SER A C 1
ATOM 2551 O O . SER A 1 313 ? -1.179 14.613 15.414 1.00 95.12 313 SER A O 1
ATOM 2553 N N . CYS A 1 314 ? -2.549 13.773 13.863 1.00 95.81 314 CYS A N 1
ATOM 2554 C CA . CYS A 1 314 ? -1.470 13.325 12.966 1.00 95.81 314 CYS A CA 1
ATOM 2555 C C . CYS A 1 314 ? -0.683 14.485 12.322 1.00 95.81 314 CYS A C 1
ATOM 2557 O O . CYS A 1 314 ? -1.237 15.527 11.956 1.00 95.81 314 CYS A O 1
ATOM 2559 N N . SER A 1 315 ? 0.613 14.281 12.078 1.00 91.38 315 SER A N 1
ATOM 2560 C CA . SER A 1 315 ? 1.456 15.238 11.348 1.00 91.38 315 SER A CA 1
ATOM 2561 C C . SER A 1 315 ? 1.161 15.212 9.839 1.00 91.38 315 SER A C 1
ATOM 2563 O O . SER A 1 315 ? 1.168 14.151 9.218 1.00 91.38 315 SER A O 1
ATOM 2565 N N . VAL A 1 316 ? 0.952 16.376 9.212 1.00 90.50 316 VAL A N 1
ATOM 2566 C CA . VAL A 1 316 ? 0.798 16.473 7.747 1.00 90.50 316 VAL A CA 1
ATOM 2567 C C . VAL A 1 316 ? 2.174 16.411 7.089 1.00 90.50 316 VAL A C 1
ATOM 2569 O O . VAL A 1 316 ? 2.990 17.309 7.271 1.00 90.50 316 VAL A O 1
ATOM 2572 N N . MET A 1 317 ? 2.445 15.354 6.321 1.00 93.19 317 MET A N 1
ATOM 2573 C CA . MET A 1 317 ? 3.701 15.200 5.580 1.00 93.19 317 MET A CA 1
ATOM 2574 C C . MET A 1 317 ? 3.580 14.200 4.423 1.00 93.19 317 MET A C 1
ATOM 2576 O O . MET A 1 317 ? 2.508 13.660 4.156 1.00 93.19 317 MET A O 1
ATOM 2580 N N . ASN A 1 318 ? 4.686 13.947 3.719 1.00 92.81 318 ASN A N 1
ATOM 2581 C CA . ASN A 1 318 ? 4.789 12.886 2.719 1.00 92.81 318 ASN A CA 1
ATOM 2582 C C . ASN A 1 318 ? 5.538 11.652 3.270 1.00 92.81 318 ASN A C 1
ATOM 2584 O O . ASN A 1 318 ? 6.279 11.724 4.251 1.00 92.81 318 ASN A O 1
ATOM 2588 N N . VAL A 1 319 ? 5.379 10.510 2.594 1.00 90.62 319 VAL A N 1
ATOM 2589 C CA . VAL A 1 319 ? 5.935 9.204 3.009 1.00 90.62 319 VAL A CA 1
ATOM 2590 C C . VAL A 1 319 ? 7.471 9.190 3.092 1.00 90.62 319 VAL A C 1
ATOM 2592 O O . VAL A 1 319 ? 8.039 8.406 3.852 1.00 90.62 319 VAL A O 1
ATOM 2595 N N . ALA A 1 320 ? 8.161 10.025 2.307 1.00 92.44 320 ALA A N 1
ATOM 2596 C CA . ALA A 1 320 ? 9.621 10.104 2.325 1.00 92.44 320 ALA A CA 1
ATOM 2597 C C . ALA A 1 320 ? 10.123 10.880 3.551 1.00 92.44 320 ALA A C 1
ATOM 2599 O O . ALA A 1 320 ? 11.028 10.401 4.231 1.00 92.44 320 ALA A O 1
ATOM 2600 N N . ALA A 1 321 ? 9.486 12.009 3.882 1.00 93.81 321 ALA A N 1
ATOM 2601 C CA . ALA A 1 321 ? 9.751 12.760 5.109 1.00 93.81 321 ALA A CA 1
ATOM 2602 C C . ALA A 1 321 ? 9.499 11.898 6.357 1.00 93.81 321 ALA A C 1
ATOM 2604 O O . ALA A 1 321 ? 10.386 11.786 7.205 1.00 93.81 321 ALA A O 1
ATOM 2605 N N . PHE A 1 322 ? 8.357 11.197 6.406 1.00 94.81 322 PHE A N 1
ATOM 2606 C CA . PHE A 1 322 ? 8.014 10.291 7.506 1.00 94.81 322 PHE A CA 1
ATOM 2607 C C . PHE A 1 322 ? 9.086 9.215 7.718 1.00 94.81 322 PHE A C 1
ATOM 2609 O O . PHE A 1 322 ? 9.609 9.062 8.817 1.00 94.81 322 PHE A O 1
ATOM 2616 N N . ARG A 1 323 ? 9.499 8.513 6.654 1.00 94.06 323 ARG A N 1
ATOM 2617 C CA . ARG A 1 323 ? 10.591 7.525 6.738 1.00 94.06 323 ARG A CA 1
ATOM 2618 C C . ARG A 1 323 ? 11.918 8.158 7.161 1.00 94.06 323 ARG A C 1
ATOM 2620 O O . ARG A 1 323 ? 12.606 7.601 8.010 1.00 94.06 323 ARG A O 1
ATOM 2627 N N . SER A 1 324 ? 12.258 9.322 6.605 1.00 94.62 324 SER A N 1
ATOM 2628 C CA . SER A 1 324 ? 13.509 10.025 6.908 1.00 94.62 324 SER A CA 1
ATOM 2629 C C . SER A 1 324 ? 13.620 10.410 8.386 1.00 94.62 324 SER A C 1
ATOM 2631 O O . SER A 1 324 ? 14.708 10.286 8.946 1.00 94.62 324 SER A O 1
ATOM 2633 N N . TYR A 1 325 ? 12.514 10.799 9.039 1.00 95.12 325 TYR A N 1
ATOM 2634 C CA . TYR A 1 325 ? 12.485 11.084 10.480 1.00 95.12 325 TYR A CA 1
ATOM 2635 C C . TYR A 1 325 ? 13.013 9.899 11.310 1.00 95.12 325 TYR A C 1
ATOM 2637 O O . TYR A 1 325 ? 13.896 10.099 12.150 1.00 95.12 325 TYR A O 1
ATOM 2645 N N . PHE A 1 326 ? 12.513 8.683 11.045 1.00 94.50 326 PHE A N 1
ATOM 2646 C CA . PHE A 1 326 ? 12.895 7.462 11.766 1.00 94.50 326 PHE A CA 1
ATOM 2647 C C . PHE A 1 326 ? 14.317 7.021 11.399 1.00 94.50 326 PHE A C 1
ATOM 2649 O O . PHE A 1 326 ? 15.141 6.804 12.286 1.00 94.50 326 PHE A O 1
ATOM 2656 N N . THR A 1 327 ? 14.642 6.966 10.099 1.00 94.69 327 THR A N 1
ATOM 2657 C CA . THR A 1 327 ? 15.970 6.545 9.617 1.00 94.69 327 THR A CA 1
ATOM 2658 C C . THR A 1 327 ? 17.090 7.430 10.168 1.00 94.69 327 THR A C 1
ATOM 2660 O O . THR A 1 327 ? 18.095 6.902 10.636 1.00 94.69 327 THR A O 1
ATOM 2663 N N . LYS A 1 328 ? 16.915 8.762 10.189 1.00 95.00 328 LYS A N 1
ATOM 2664 C CA . LYS A 1 328 ? 17.916 9.693 10.746 1.00 95.00 328 LYS A CA 1
ATOM 2665 C C . LYS A 1 328 ? 18.140 9.509 12.252 1.00 95.00 328 LYS A C 1
ATOM 2667 O O . LYS A 1 328 ? 19.232 9.786 12.729 1.00 95.00 328 LYS A O 1
ATOM 2672 N N . ARG A 1 329 ? 17.131 9.027 12.986 1.00 93.94 329 ARG A N 1
ATOM 2673 C CA . ARG A 1 329 ? 17.194 8.747 14.434 1.00 93.94 329 ARG A CA 1
ATOM 2674 C C . ARG A 1 329 ? 17.549 7.294 14.765 1.00 93.94 329 ARG A C 1
ATOM 2676 O O . ARG A 1 329 ? 17.575 6.940 15.934 1.00 93.94 329 ARG A O 1
ATOM 2683 N N . LYS A 1 330 ? 17.806 6.452 13.753 1.00 92.69 330 LYS A N 1
ATOM 2684 C CA . LYS A 1 330 ? 18.030 4.997 13.886 1.00 92.69 330 LYS A CA 1
ATOM 2685 C C . LYS A 1 330 ? 16.875 4.238 14.576 1.00 92.69 330 LYS A C 1
ATOM 2687 O O . LYS A 1 330 ? 17.061 3.102 14.998 1.00 92.69 330 LYS A O 1
ATOM 2692 N N . ILE A 1 331 ? 15.676 4.825 14.646 1.00 91.62 331 ILE A N 1
ATOM 2693 C CA . ILE A 1 331 ? 14.493 4.189 15.245 1.00 91.62 331 ILE A CA 1
ATOM 2694 C C . ILE A 1 331 ? 13.930 3.160 14.244 1.00 91.62 331 ILE A C 1
ATOM 2696 O O . ILE A 1 331 ? 13.692 3.524 13.085 1.00 91.62 331 ILE A O 1
ATOM 2700 N N . PRO A 1 332 ? 13.697 1.892 14.638 1.00 88.56 332 PRO A N 1
ATOM 2701 C CA . PRO A 1 332 ? 13.154 0.873 13.740 1.00 88.56 332 PRO A CA 1
ATOM 2702 C C . PRO A 1 332 ? 11.724 1.223 13.299 1.00 88.56 332 PRO A C 1
ATOM 2704 O O . PRO A 1 332 ? 10.872 1.558 14.117 1.00 88.56 332 PRO A O 1
ATOM 2707 N N . LEU A 1 333 ? 11.446 1.136 11.991 1.00 89.25 333 LEU A N 1
ATOM 2708 C CA . LEU A 1 333 ? 10.174 1.570 11.396 1.00 89.25 333 LEU A CA 1
ATOM 2709 C C . LEU A 1 333 ? 9.472 0.443 10.622 1.00 89.25 333 LEU A C 1
ATOM 2711 O O . LEU A 1 333 ? 9.587 0.318 9.399 1.00 89.25 333 LEU A O 1
ATOM 2715 N N . ASN A 1 334 ? 8.659 -0.336 11.332 1.00 86.00 334 ASN A N 1
ATOM 2716 C CA . ASN A 1 334 ? 7.944 -1.488 10.780 1.00 86.00 334 ASN A CA 1
ATOM 2717 C C . ASN A 1 334 ? 6.549 -1.119 10.235 1.00 86.00 334 ASN A C 1
ATOM 2719 O O . ASN A 1 334 ? 5.527 -1.653 10.657 1.00 86.00 334 ASN A O 1
ATOM 2723 N N . MET A 1 335 ? 6.475 -0.219 9.244 1.00 85.44 335 MET A N 1
ATOM 2724 C CA . MET A 1 335 ? 5.196 0.178 8.605 1.00 85.44 335 MET A CA 1
ATOM 2725 C C . MET A 1 335 ? 4.467 -0.954 7.848 1.00 85.44 335 MET A C 1
ATOM 2727 O O . MET A 1 335 ? 3.357 -0.765 7.355 1.00 85.44 335 MET A O 1
ATOM 2731 N N . ASN A 1 336 ? 5.086 -2.124 7.712 1.00 86.00 336 ASN A N 1
ATOM 2732 C CA . ASN A 1 336 ? 4.438 -3.349 7.247 1.00 86.00 336 ASN A CA 1
ATOM 2733 C C . ASN A 1 336 ? 3.632 -4.052 8.359 1.00 86.00 336 ASN A C 1
ATOM 2735 O O . ASN A 1 336 ? 2.719 -4.808 8.027 1.00 86.00 336 ASN A O 1
ATOM 2739 N N . TYR A 1 337 ? 3.928 -3.808 9.643 1.00 91.50 337 TYR A N 1
ATOM 2740 C CA . TYR A 1 337 ? 3.252 -4.459 10.769 1.00 91.50 337 TYR A CA 1
ATOM 2741 C C . TYR A 1 337 ? 1.793 -4.038 10.881 1.00 91.50 337 TYR A C 1
ATOM 2743 O O . TYR A 1 337 ? 0.956 -4.920 10.962 1.00 91.50 337 TYR A O 1
ATOM 2751 N N . GLY A 1 338 ? 1.455 -2.745 10.805 1.00 92.56 338 GLY A N 1
ATOM 2752 C CA . GLY A 1 338 ? 0.068 -2.291 11.010 1.00 92.56 338 GLY A CA 1
ATOM 2753 C C . GLY A 1 338 ? -0.954 -3.025 10.130 1.00 92.56 338 GLY A C 1
ATOM 2754 O O . GLY A 1 338 ? -1.982 -3.498 10.603 1.00 92.56 338 GLY A O 1
ATOM 2755 N N . ARG A 1 339 ? -0.600 -3.257 8.861 1.00 92.19 339 ARG A N 1
ATOM 2756 C CA . ARG A 1 339 ? -1.417 -4.029 7.917 1.00 92.19 339 ARG A CA 1
ATOM 2757 C C . ARG A 1 339 ? -1.385 -5.550 8.148 1.00 92.19 339 ARG A C 1
ATOM 2759 O O . ARG A 1 339 ? -2.359 -6.223 7.816 1.00 92.19 339 ARG A O 1
ATOM 2766 N N . LYS A 1 340 ? -0.299 -6.111 8.693 1.00 93.00 340 LYS A N 1
ATOM 2767 C CA . LYS A 1 340 ? -0.267 -7.518 9.137 1.00 93.00 340 LYS A CA 1
ATOM 2768 C C . LYS A 1 340 ? -1.147 -7.709 10.375 1.00 93.00 340 LYS A C 1
ATOM 2770 O O . LYS A 1 340 ? -2.041 -8.542 10.336 1.00 93.00 340 LYS A O 1
ATOM 2775 N N . ILE A 1 341 ? -0.925 -6.897 11.413 1.00 95.69 341 ILE A N 1
ATOM 2776 C CA . ILE A 1 341 ? -1.683 -6.866 12.669 1.00 95.69 341 ILE A CA 1
ATOM 2777 C C . ILE A 1 341 ? -3.178 -6.781 12.359 1.00 95.69 341 ILE A C 1
ATOM 2779 O O . ILE A 1 341 ? -3.904 -7.676 12.761 1.00 95.69 341 ILE A O 1
ATOM 2783 N N . PHE A 1 342 ? -3.627 -5.807 11.557 1.00 96.25 342 PHE A N 1
ATOM 2784 C CA . PHE A 1 342 ? -5.035 -5.689 11.149 1.00 96.25 342 PHE A CA 1
ATOM 2785 C C . PHE A 1 342 ? -5.604 -6.990 10.555 1.00 96.25 342 PHE A C 1
ATOM 2787 O O . PHE A 1 342 ? -6.658 -7.448 10.982 1.00 96.25 342 PHE A O 1
ATOM 2794 N N . ALA A 1 343 ? -4.911 -7.615 9.593 1.00 95.00 343 ALA A N 1
ATOM 2795 C CA . ALA A 1 343 ? -5.396 -8.848 8.967 1.00 95.00 343 ALA A CA 1
ATOM 2796 C C . ALA A 1 343 ? -5.426 -10.031 9.944 1.00 95.00 343 ALA A C 1
ATOM 2798 O O . ALA A 1 343 ? -6.435 -10.726 10.035 1.00 95.00 343 ALA A O 1
ATOM 2799 N N . THR A 1 344 ? -4.333 -10.263 10.672 1.00 94.50 344 THR A N 1
ATOM 2800 C CA . THR A 1 344 ? -4.217 -11.391 11.603 1.00 94.50 344 THR A CA 1
ATOM 2801 C C . THR A 1 344 ? -5.157 -11.228 12.797 1.00 94.50 344 THR A C 1
ATOM 2803 O O . THR A 1 344 ? -5.793 -12.196 13.190 1.00 94.50 344 THR A O 1
ATOM 2806 N N . TYR A 1 345 ? -5.321 -10.015 13.331 1.00 96.38 345 TYR A N 1
ATOM 2807 C CA . TYR A 1 345 ? -6.214 -9.751 14.461 1.00 96.38 345 TYR A CA 1
ATOM 2808 C C . TYR A 1 345 ? -7.682 -9.969 14.089 1.00 96.38 345 TYR A C 1
ATOM 2810 O O . TYR A 1 345 ? -8.369 -10.741 14.753 1.00 96.38 345 TYR A O 1
ATOM 2818 N N . LEU A 1 346 ? -8.146 -9.370 12.981 1.00 96.31 346 LEU A N 1
ATOM 2819 C CA . LEU A 1 346 ? -9.503 -9.605 12.480 1.00 96.31 346 LEU A CA 1
ATOM 2820 C C . LEU A 1 346 ? -9.731 -11.095 12.182 1.00 96.31 346 LEU A C 1
ATOM 2822 O O . LEU A 1 346 ? -10.781 -11.629 12.534 1.00 96.31 346 LEU A O 1
ATOM 2826 N N . ARG A 1 347 ? -8.745 -11.796 11.599 1.00 95.75 347 ARG A N 1
ATOM 2827 C CA . ARG A 1 347 ? -8.895 -13.224 11.286 1.00 95.75 347 ARG A CA 1
ATOM 2828 C C . ARG A 1 347 ? -8.965 -14.102 12.537 1.00 95.75 347 ARG A C 1
ATOM 2830 O O . ARG A 1 347 ? -9.815 -14.987 12.592 1.00 95.75 347 ARG A O 1
ATOM 2837 N N . ASN A 1 348 ? -8.127 -13.839 13.539 1.00 95.00 348 ASN A N 1
ATOM 2838 C CA . ASN A 1 348 ? -8.148 -14.546 14.825 1.00 95.00 348 ASN A CA 1
ATOM 2839 C C . ASN A 1 348 ? -9.454 -14.292 15.600 1.00 95.00 348 ASN A C 1
ATOM 2841 O O . ASN A 1 348 ? -9.876 -15.133 16.386 1.00 95.00 348 ASN A O 1
ATOM 2845 N N . LYS A 1 349 ? -10.113 -13.156 15.349 1.00 96.12 349 LYS A N 1
ATOM 2846 C CA . LYS A 1 349 ? -11.417 -12.770 15.913 1.00 96.12 349 LYS A CA 1
ATOM 2847 C C . LYS A 1 349 ? -12.604 -13.193 15.025 1.00 96.12 349 LYS A C 1
ATOM 2849 O O . LYS A 1 349 ? -13.691 -12.636 15.133 1.00 96.12 349 LYS A O 1
ATOM 2854 N N . GLY A 1 350 ? -12.399 -14.175 14.143 1.00 94.38 350 GLY A N 1
ATOM 2855 C CA . GLY A 1 350 ? -13.456 -14.841 13.373 1.00 94.38 350 GLY A CA 1
ATOM 2856 C C . GLY A 1 350 ? -13.892 -14.153 12.076 1.00 94.38 350 GLY A C 1
ATOM 2857 O O . GLY A 1 350 ? -14.722 -14.714 11.364 1.00 94.38 350 GLY A O 1
ATOM 2858 N N . ILE A 1 351 ? -13.335 -12.990 11.720 1.00 95.12 351 ILE A N 1
ATOM 2859 C CA . ILE A 1 351 ? -13.741 -12.264 10.507 1.00 95.12 351 ILE A CA 1
ATOM 2860 C C . ILE A 1 351 ? -13.341 -13.039 9.239 1.00 95.12 351 ILE A C 1
ATOM 2862 O O . ILE A 1 351 ? -12.294 -13.701 9.160 1.00 95.12 351 ILE A O 1
ATOM 2866 N N . GLU A 1 352 ? -14.211 -12.964 8.239 1.00 92.50 352 GLU A N 1
ATOM 2867 C CA . GLU A 1 352 ? -14.121 -13.650 6.956 1.00 92.50 352 GLU A CA 1
ATOM 2868 C C . GLU A 1 352 ? -12.960 -13.091 6.101 1.00 92.50 352 GLU A C 1
ATOM 2870 O O . GLU A 1 352 ? -12.801 -11.866 6.014 1.00 92.50 352 GLU A O 1
ATOM 2875 N N . PRO A 1 353 ? -12.132 -13.936 5.446 1.00 92.00 353 PRO A N 1
ATOM 2876 C CA . PRO A 1 353 ? -11.000 -13.469 4.640 1.00 92.00 353 PRO A CA 1
ATOM 2877 C C . PRO A 1 353 ? -11.400 -12.484 3.538 1.00 92.00 353 PRO A C 1
ATOM 2879 O O . PRO A 1 353 ? -10.660 -11.541 3.270 1.00 92.00 353 PRO A O 1
ATOM 2882 N N . GLU A 1 354 ? -12.580 -12.663 2.946 1.00 91.00 354 GLU A N 1
ATOM 2883 C CA . GLU A 1 354 ? -13.165 -11.816 1.905 1.00 91.00 354 GLU A CA 1
ATOM 2884 C C . GLU A 1 354 ? -13.373 -10.374 2.393 1.00 91.00 354 GLU A C 1
ATOM 2886 O O . GLU A 1 354 ? -13.034 -9.426 1.684 1.00 91.00 354 GLU A O 1
ATOM 2891 N N . ILE A 1 355 ? -13.864 -10.204 3.627 1.00 91.69 355 ILE A N 1
ATOM 2892 C CA . ILE A 1 355 ? -14.040 -8.897 4.278 1.00 91.69 355 ILE A CA 1
ATOM 2893 C C . ILE A 1 355 ? -12.684 -8.273 4.607 1.00 91.69 355 ILE A C 1
ATOM 2895 O O . ILE A 1 355 ? -12.463 -7.090 4.337 1.00 91.69 355 ILE A O 1
ATOM 2899 N N . ILE A 1 356 ? -11.754 -9.062 5.152 1.00 93.19 356 ILE A N 1
ATOM 2900 C CA . ILE A 1 356 ? -10.407 -8.583 5.493 1.00 93.19 356 ILE A CA 1
ATOM 2901 C C . ILE A 1 356 ? -9.688 -8.090 4.232 1.00 93.19 356 ILE A C 1
ATOM 2903 O O . ILE A 1 356 ? -9.110 -7.002 4.244 1.00 93.19 356 ILE A O 1
ATOM 2907 N N . ASP A 1 357 ? -9.752 -8.846 3.135 1.00 91.06 357 ASP A N 1
ATOM 2908 C CA . ASP A 1 357 ? -9.149 -8.463 1.860 1.00 91.06 357 ASP A CA 1
ATOM 2909 C C . ASP A 1 357 ? -9.837 -7.238 1.238 1.00 91.06 357 ASP A C 1
ATOM 2911 O O . ASP A 1 357 ? -9.124 -6.331 0.791 1.00 91.06 357 ASP A O 1
ATOM 2915 N N . LEU A 1 358 ? -11.173 -7.147 1.290 1.00 89.75 358 LEU A N 1
ATOM 2916 C CA . LEU A 1 358 ? -11.946 -5.992 0.812 1.00 89.75 358 LEU A CA 1
ATOM 2917 C C . LEU A 1 358 ? -11.522 -4.690 1.509 1.00 89.75 358 LEU A C 1
ATOM 2919 O O . LEU A 1 358 ? -11.130 -3.733 0.832 1.00 89.75 358 LEU A O 1
ATOM 2923 N N . LEU A 1 359 ? -11.521 -4.677 2.848 1.00 91.38 359 LEU A N 1
ATOM 2924 C CA . LEU A 1 359 ? -11.053 -3.546 3.667 1.00 91.38 359 LEU A CA 1
ATOM 2925 C C . LEU A 1 359 ? -9.587 -3.208 3.360 1.00 91.38 359 LEU A C 1
ATOM 2927 O O . LEU A 1 359 ? -9.193 -2.051 3.238 1.00 91.38 359 LEU A O 1
ATOM 2931 N N . GLN A 1 360 ? -8.763 -4.233 3.148 1.00 90.81 360 GLN A N 1
ATOM 2932 C CA . GLN A 1 360 ? -7.371 -4.062 2.754 1.00 90.81 360 GLN A CA 1
ATOM 2933 C C . GLN A 1 360 ? -7.170 -3.649 1.285 1.00 90.81 360 GLN A C 1
ATOM 2935 O O . GLN A 1 360 ? -6.028 -3.406 0.861 1.00 90.81 360 GLN A O 1
ATOM 2940 N N . GLY A 1 361 ? -8.218 -3.540 0.478 1.00 87.56 361 GLY A N 1
ATOM 2941 C CA . GLY A 1 361 ? -8.097 -3.168 -0.923 1.00 87.56 361 GLY A CA 1
ATOM 2942 C C . GLY A 1 361 ? -7.496 -4.263 -1.802 1.00 87.56 361 GLY A C 1
ATOM 2943 O O . GLY A 1 361 ? -6.500 -4.042 -2.515 1.00 87.56 361 GLY A O 1
ATOM 2944 N N . ARG A 1 362 ? -8.081 -5.452 -1.681 1.00 84.75 362 ARG A N 1
ATOM 2945 C CA . ARG A 1 362 ? -7.961 -6.639 -2.530 1.00 84.75 362 ARG A CA 1
ATOM 2946 C C . ARG A 1 362 ? -9.388 -7.138 -2.796 1.00 84.75 362 ARG A C 1
ATOM 2948 O O . ARG A 1 362 ? -10.265 -6.966 -1.964 1.00 84.75 362 ARG A O 1
ATOM 2955 N N . ILE A 1 363 ? -9.616 -7.759 -3.945 1.00 81.00 363 ILE A N 1
ATOM 2956 C CA . ILE A 1 363 ? -10.833 -8.533 -4.214 1.00 81.00 363 ILE A CA 1
ATOM 2957 C C . ILE A 1 363 ? -10.340 -9.876 -4.737 1.00 81.00 363 ILE A C 1
ATOM 2959 O O . ILE A 1 363 ? -9.548 -9.908 -5.684 1.00 81.00 363 ILE A O 1
ATOM 2963 N N . GLY A 1 364 ? -10.736 -10.963 -4.078 1.00 72.81 364 GLY A N 1
ATOM 2964 C CA . GLY A 1 364 ? -10.403 -12.314 -4.516 1.00 72.81 364 GLY A CA 1
ATOM 2965 C C . GLY A 1 364 ? -11.134 -12.641 -5.814 1.00 72.81 364 GLY A C 1
ATOM 2966 O O . GLY A 1 364 ? -12.319 -12.359 -5.941 1.00 72.81 364 GLY A O 1
ATOM 2967 N N . SER A 1 365 ? -10.452 -13.263 -6.774 1.00 76.81 365 SER A N 1
ATOM 2968 C CA . SER A 1 365 ? -11.053 -13.686 -8.047 1.00 76.81 365 SER A CA 1
ATOM 2969 C C . SER A 1 365 ? -11.862 -14.987 -7.922 1.00 76.81 365 SER A C 1
ATOM 2971 O O . SER A 1 365 ? -11.900 -15.775 -8.866 1.00 76.81 365 SER A O 1
ATOM 2973 N N . SER A 1 366 ? -12.439 -15.268 -6.749 1.00 85.81 366 SER A N 1
ATOM 2974 C CA . SER A 1 366 ? -13.222 -16.481 -6.520 1.00 85.81 366 SER A CA 1
ATOM 2975 C C . SER A 1 366 ? -14.629 -16.324 -7.095 1.00 85.81 366 SER A C 1
ATOM 2977 O O . SER A 1 366 ? -15.218 -15.241 -7.068 1.00 85.81 366 SER A O 1
ATOM 2979 N N . VAL A 1 367 ? -15.191 -17.427 -7.594 1.00 82.06 367 VAL A N 1
ATOM 2980 C CA . VAL A 1 367 ? -16.563 -17.454 -8.127 1.00 82.06 367 VAL A CA 1
ATOM 2981 C C . VAL A 1 367 ? -17.563 -16.998 -7.053 1.00 82.06 367 VAL A C 1
ATOM 2983 O O . VAL A 1 367 ? -18.476 -16.231 -7.346 1.00 82.06 367 VAL A O 1
ATOM 2986 N N . PHE A 1 368 ? -17.327 -17.373 -5.790 1.00 86.12 368 PHE A N 1
ATOM 2987 C CA . PHE A 1 368 ? -18.116 -16.921 -4.645 1.00 86.12 368 PHE A CA 1
ATOM 2988 C C . PHE A 1 368 ? -18.146 -15.391 -4.508 1.00 86.12 368 PHE A C 1
ATOM 2990 O O . PHE A 1 368 ? -19.228 -14.809 -4.530 1.00 86.12 368 PHE A O 1
ATOM 2997 N N . VAL A 1 369 ? -16.987 -14.723 -4.445 1.00 84.12 369 VAL A N 1
ATOM 2998 C CA . VAL A 1 369 ? -16.914 -13.254 -4.301 1.00 84.12 369 VAL A CA 1
ATOM 2999 C C . VAL A 1 369 ? -17.543 -12.539 -5.500 1.00 84.12 369 VAL A C 1
ATOM 3001 O O . VAL A 1 369 ? -18.317 -11.596 -5.328 1.00 84.12 369 VAL A O 1
ATOM 3004 N N . ASN A 1 370 ? -17.261 -13.015 -6.714 1.00 83.50 370 ASN A N 1
ATOM 3005 C CA . ASN A 1 370 ? -17.765 -12.395 -7.936 1.00 83.50 370 ASN A CA 1
ATOM 3006 C C . ASN A 1 370 ? -19.295 -12.503 -8.060 1.00 83.50 370 ASN A C 1
ATOM 3008 O O . ASN A 1 370 ? -19.954 -11.495 -8.320 1.00 83.50 370 ASN A O 1
ATOM 3012 N N . HIS A 1 371 ? -19.873 -13.691 -7.857 1.00 85.06 371 HIS A N 1
ATOM 3013 C CA . HIS A 1 371 ? -21.268 -13.970 -8.228 1.00 85.06 371 HIS A CA 1
ATOM 3014 C C . HIS A 1 371 ? -22.237 -14.038 -7.039 1.00 85.06 371 HIS A C 1
ATOM 3016 O O . HIS A 1 371 ? -23.368 -13.583 -7.172 1.00 85.06 371 HIS A O 1
ATOM 3022 N N . TYR A 1 372 ? -21.799 -14.546 -5.883 1.00 86.12 372 TYR A N 1
ATOM 3023 C CA . TYR A 1 372 ? -22.691 -14.922 -4.775 1.00 86.12 372 TYR A CA 1
ATOM 3024 C C . TYR A 1 372 ? -22.567 -14.023 -3.538 1.00 86.12 372 TYR A C 1
ATOM 3026 O O . TYR A 1 372 ? -23.542 -13.825 -2.819 1.00 86.12 372 TYR A O 1
ATOM 3034 N N . TYR A 1 373 ? -21.386 -13.462 -3.266 1.00 86.88 373 TYR A N 1
ATOM 3035 C CA . TYR A 1 373 ? -21.145 -12.732 -2.023 1.00 86.88 373 TYR A CA 1
ATOM 3036 C C . TYR A 1 373 ? -21.788 -11.339 -2.048 1.00 86.88 373 TYR A C 1
ATOM 3038 O O . TYR A 1 373 ? -21.279 -10.415 -2.689 1.00 86.88 373 TYR A O 1
ATOM 3046 N N . ARG A 1 374 ? -22.930 -11.198 -1.366 1.00 86.81 374 ARG A N 1
ATOM 3047 C CA . ARG A 1 374 ? -23.731 -9.962 -1.269 1.00 86.81 374 ARG A CA 1
ATOM 3048 C C . ARG A 1 374 ? -24.137 -9.666 0.191 1.00 86.81 374 ARG A C 1
ATOM 3050 O O . ARG A 1 374 ? -25.324 -9.686 0.501 1.00 86.81 374 ARG A O 1
ATOM 3057 N N . PRO A 1 375 ? -23.177 -9.458 1.112 1.00 86.19 375 PRO A N 1
ATOM 3058 C CA . PRO A 1 375 ? -23.483 -9.177 2.515 1.00 86.19 375 PRO A CA 1
ATOM 3059 C C . PRO A 1 375 ? -24.061 -7.769 2.724 1.00 86.19 375 PRO A C 1
ATOM 3061 O O . PRO A 1 375 ? -23.726 -6.845 1.979 1.00 86.19 375 PRO A O 1
ATOM 3064 N N . ASP A 1 376 ? -24.800 -7.568 3.820 1.00 88.50 376 ASP A N 1
ATOM 3065 C CA . ASP A 1 376 ? -24.979 -6.223 4.373 1.00 88.50 376 ASP A CA 1
ATOM 3066 C C . ASP A 1 376 ? -23.652 -5.743 4.991 1.00 88.50 376 ASP A C 1
ATOM 3068 O O . ASP A 1 376 ? -23.208 -6.174 6.060 1.00 88.50 376 ASP A O 1
ATOM 3072 N N . ILE A 1 377 ? -22.999 -4.823 4.281 1.00 84.44 377 ILE A N 1
ATOM 3073 C CA . ILE A 1 377 ? -21.745 -4.204 4.707 1.00 84.44 377 ILE A CA 1
ATOM 3074 C C . ILE A 1 377 ? -21.939 -3.305 5.939 1.00 84.44 377 ILE A C 1
ATOM 3076 O O . ILE A 1 377 ? -21.029 -3.243 6.764 1.00 84.44 377 ILE A O 1
ATOM 3080 N N . LYS A 1 378 ? -23.091 -2.643 6.122 1.00 85.69 378 LYS A N 1
ATOM 3081 C CA . LYS A 1 378 ? -23.360 -1.828 7.322 1.00 85.69 378 LYS A CA 1
ATOM 3082 C C . LYS A 1 378 ? -23.505 -2.707 8.557 1.00 85.69 378 LYS A C 1
ATOM 3084 O O . LYS A 1 378 ? -22.880 -2.415 9.579 1.00 85.69 378 LYS A O 1
AT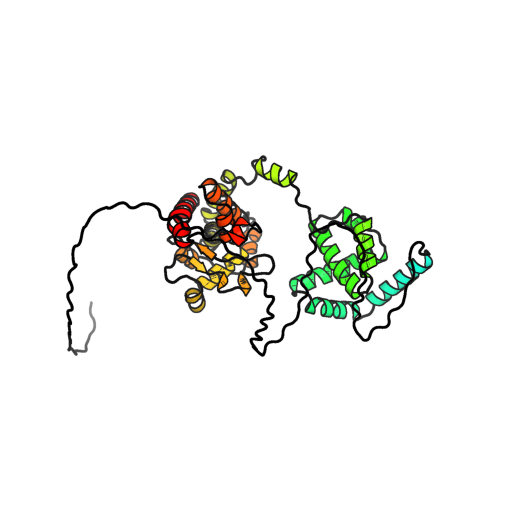OM 3089 N N . GLU A 1 379 ? -24.247 -3.809 8.453 1.00 88.56 379 GLU A N 1
ATOM 3090 C CA . GLU A 1 379 ? -24.372 -4.760 9.559 1.00 88.56 379 GLU A CA 1
ATOM 3091 C C . GLU A 1 379 ? -23.008 -5.353 9.945 1.00 88.56 379 GLU A C 1
ATOM 3093 O O . GLU A 1 379 ? -22.635 -5.317 11.120 1.00 88.56 379 GLU A O 1
ATOM 3098 N N . ILE A 1 380 ? -22.217 -5.828 8.974 1.00 89.62 380 ILE A N 1
ATOM 3099 C CA . ILE A 1 380 ? -20.879 -6.378 9.250 1.00 89.62 380 ILE A CA 1
ATOM 3100 C C . ILE A 1 380 ? -19.944 -5.309 9.844 1.00 89.62 380 ILE A C 1
ATOM 3102 O O . ILE A 1 380 ? -19.212 -5.601 10.795 1.00 89.62 380 ILE A O 1
ATOM 3106 N N . ILE A 1 381 ? -19.977 -4.064 9.356 1.00 89.50 381 ILE A N 1
ATOM 3107 C CA . ILE A 1 381 ? -19.171 -2.967 9.917 1.00 89.50 381 ILE A CA 1
ATOM 3108 C C . ILE A 1 381 ? -19.529 -2.704 11.381 1.00 89.50 381 ILE A C 1
ATOM 3110 O O . ILE A 1 381 ? -18.626 -2.651 12.222 1.00 89.50 381 ILE A O 1
ATOM 3114 N N . THR A 1 382 ? -20.815 -2.568 11.699 1.00 87.81 382 THR A N 1
ATOM 3115 C CA . THR A 1 382 ? -21.251 -2.123 13.029 1.00 87.81 382 THR A CA 1
ATOM 3116 C C . THR A 1 382 ? -21.361 -3.256 14.051 1.00 87.81 382 THR A C 1
ATOM 3118 O O . THR A 1 382 ? -20.946 -3.049 15.191 1.00 87.81 382 THR A O 1
ATOM 3121 N N . LYS A 1 383 ? -21.807 -4.462 13.671 1.00 89.81 383 LYS A N 1
ATOM 3122 C CA . LYS A 1 383 ? -21.913 -5.611 14.594 1.00 89.81 383 LYS A CA 1
ATOM 3123 C C . LYS A 1 383 ? -20.627 -6.440 14.715 1.00 89.81 383 LYS A C 1
ATOM 3125 O O . LYS A 1 383 ? -20.354 -6.933 15.804 1.00 89.81 383 LYS A O 1
ATOM 3130 N N . LYS A 1 384 ? -19.833 -6.603 13.643 1.00 92.94 384 LYS A N 1
ATOM 3131 C CA . LYS A 1 384 ? -18.614 -7.448 13.655 1.00 92.94 384 LYS A CA 1
ATOM 3132 C C . LYS A 1 384 ? -17.310 -6.646 13.719 1.00 92.94 384 LYS A C 1
ATOM 3134 O O . LYS A 1 384 ? -16.506 -6.854 14.622 1.00 92.94 384 LYS A O 1
ATOM 3139 N N . ILE A 1 385 ? -17.067 -5.739 12.768 1.00 94.69 385 ILE A N 1
ATOM 3140 C CA . ILE A 1 385 ? -15.734 -5.126 12.600 1.00 94.69 385 ILE A CA 1
ATOM 3141 C C . ILE A 1 385 ? -15.432 -4.097 13.701 1.00 94.69 385 ILE A C 1
ATOM 3143 O O . ILE A 1 385 ? -14.349 -4.123 14.288 1.00 94.69 385 ILE A O 1
ATOM 3147 N N . ARG A 1 386 ? -16.367 -3.184 13.993 1.00 94.81 386 ARG A N 1
ATOM 3148 C CA . ARG A 1 386 ? -16.160 -2.090 14.962 1.00 94.81 386 ARG A CA 1
ATOM 3149 C C . ARG A 1 386 ? -15.803 -2.568 16.380 1.00 94.81 386 ARG A C 1
ATOM 3151 O O . ARG A 1 386 ? -14.829 -2.033 16.911 1.00 94.81 386 ARG A O 1
ATOM 3158 N N . PRO A 1 387 ? -16.486 -3.562 16.990 1.00 95.12 387 PRO A N 1
ATOM 3159 C CA . PRO A 1 387 ? -16.084 -4.103 18.291 1.00 95.12 387 PRO A CA 1
ATOM 3160 C C . PRO A 1 387 ? -14.644 -4.630 18.296 1.00 95.12 387 PRO A C 1
ATOM 3162 O O . PRO A 1 387 ? -13.845 -4.223 19.137 1.00 95.12 387 PRO A O 1
ATOM 3165 N N . VAL A 1 388 ? -14.270 -5.432 17.294 1.00 96.50 388 VAL A N 1
ATOM 3166 C CA . VAL A 1 388 ? -12.923 -6.018 17.192 1.00 96.50 388 VAL A CA 1
ATOM 3167 C C . VAL A 1 388 ? -11.839 -4.952 16.975 1.00 96.50 388 VAL A C 1
ATOM 3169 O O . VAL A 1 388 ? -10.748 -5.053 17.536 1.00 96.50 388 VAL A O 1
ATOM 3172 N N . LEU A 1 389 ? -12.123 -3.892 16.209 1.00 96.19 389 LEU A N 1
ATOM 3173 C CA . LEU A 1 389 ? -11.197 -2.762 16.073 1.00 96.19 389 LEU A CA 1
ATOM 3174 C C . LEU A 1 389 ? -11.084 -1.937 17.369 1.00 96.19 389 LEU A C 1
ATOM 3176 O O . LEU A 1 389 ? -9.999 -1.443 17.672 1.00 96.19 389 LEU A O 1
ATOM 3180 N N . ASN A 1 390 ? -12.150 -1.823 18.166 1.00 95.56 390 ASN A N 1
ATOM 3181 C CA . ASN A 1 390 ? -12.081 -1.192 19.488 1.00 95.56 390 ASN A CA 1
ATOM 3182 C C . ASN A 1 390 ? -11.241 -2.024 20.479 1.00 95.56 390 ASN A C 1
ATOM 3184 O O . ASN A 1 390 ? -10.510 -1.448 21.285 1.00 95.56 390 ASN A O 1
ATOM 3188 N N . GLU A 1 391 ? -11.293 -3.357 20.405 1.00 95.69 391 GLU A N 1
ATOM 3189 C CA . GLU A 1 391 ? -10.403 -4.248 21.168 1.00 95.69 391 GLU A CA 1
ATOM 3190 C C . GLU A 1 391 ? -8.938 -4.077 20.747 1.00 95.69 391 GLU A C 1
ATOM 3192 O O . GLU A 1 391 ? -8.097 -3.758 21.589 1.00 95.69 391 GLU A O 1
ATOM 3197 N N . LEU A 1 392 ? -8.642 -4.157 19.443 1.00 95.75 392 LEU A N 1
ATOM 3198 C CA . LEU A 1 392 ? -7.294 -3.923 18.909 1.00 95.75 392 LEU A CA 1
ATOM 3199 C C . LEU A 1 392 ? -6.743 -2.547 19.318 1.00 95.75 392 LEU A C 1
ATOM 3201 O O . LEU A 1 392 ? -5.563 -2.415 19.640 1.00 95.75 392 LEU A O 1
ATOM 3205 N N . ARG A 1 393 ? -7.592 -1.512 19.343 1.00 94.38 393 ARG A N 1
ATOM 3206 C CA . ARG A 1 393 ? -7.206 -0.173 19.802 1.00 94.38 393 ARG A CA 1
ATOM 3207 C C . ARG A 1 393 ? -6.804 -0.162 21.279 1.00 94.38 393 ARG A C 1
ATOM 3209 O O . ARG A 1 393 ? -5.762 0.406 21.598 1.00 94.38 393 ARG A O 1
ATOM 3216 N N . LYS A 1 394 ? -7.589 -0.799 22.156 1.00 94.19 394 LYS A N 1
ATOM 3217 C CA . LYS A 1 394 ? -7.262 -0.947 23.589 1.00 94.19 394 LYS A CA 1
ATOM 3218 C C . LYS A 1 394 ? -5.968 -1.738 23.804 1.00 94.19 394 LYS A C 1
ATOM 3220 O O . LYS A 1 394 ? -5.235 -1.458 24.741 1.00 94.19 394 LYS A O 1
ATOM 3225 N N . GLU A 1 395 ? -5.668 -2.691 22.925 1.00 93.94 395 GLU A N 1
ATOM 3226 C CA . GLU A 1 395 ? -4.461 -3.518 23.002 1.00 93.94 395 GLU A CA 1
ATOM 3227 C C . GLU A 1 395 ? -3.186 -2.807 22.496 1.00 93.94 395 GLU A C 1
ATOM 3229 O O . GLU A 1 395 ? -2.071 -3.198 22.850 1.00 93.94 395 GLU A O 1
ATOM 3234 N N . LEU A 1 396 ? -3.316 -1.756 21.683 1.00 92.69 396 LEU A N 1
ATOM 3235 C CA . LEU A 1 396 ? -2.186 -0.984 21.144 1.00 92.69 396 LEU A CA 1
ATOM 3236 C C . LEU A 1 396 ? -1.788 0.236 21.991 1.00 92.69 396 LEU A C 1
ATOM 3238 O O . LEU A 1 396 ? -0.687 0.761 21.792 1.00 92.69 396 LEU A O 1
ATOM 3242 N N . LEU A 1 397 ? -2.660 0.678 22.902 1.00 90.25 397 LEU A N 1
ATOM 3243 C CA . LEU A 1 397 ? -2.459 1.838 23.781 1.00 90.25 397 LEU A CA 1
ATOM 3244 C C . LEU A 1 397 ? -1.959 1.463 25.184 1.00 90.25 397 LEU A C 1
ATOM 3246 O O . LEU A 1 397 ? -1.698 2.393 25.974 1.00 90.25 397 LEU A O 1
#

Sequence (397 aa):
MVLRTNSSDVKRLMTVTTDNNCHLKPISGELDEADSKYCINNHSQIINQHESSGGVEALFAKKSHTVRLSISPSQGSFSLVNHQKTTIPGSNPFEINHFDRLDQKDLEYDKKSIENIIKSTNFWDSFRSYLLELNTEKTIYSRLSYAKRYYDLLISRNFHELHTMSKDKRIHIMKALTSLSKYLGIYDRWKDIVTKFNLKWSSGFNGIEVFKKIIEPVNTLDSMIPSLRSTLKNCDIPIGHRNILLYCTMTGLRASEAIESIKLIKNENSRLKYISNDKEMIKHYEFPEIFIRRTKKAYCSVIIADLIELVFSCSVMNVAAFRSYFTKRKIPLNMNYGRKIFATYLRNKGIEPEIIDLLQGRIGSSVFVNHYYRPDIKEIITKKIRPVLNELRKELL

Radius of gyration: 32.21 Å; chains: 1; bounding box: 86×82×88 Å

pLDDT: mean 73.63, std 27.2, range [23.06, 96.94]

Secondary structure (DSSP, 8-state):
------------------------PPPP----------------------------------------------------------PPTT---------SS--HHHHHHHHHHHHHHHHSTTHHHHHHHHHHHHS-HHHHHHHHHHHHHHHHHHHH---HHHHHS-HHHHHHHHHHHHHHHHHTT-HHHHHHHHHHTT--SS----HHHHHHHHHS-SS-HHHHHHHHHHHHH-SSS-HHHHHHHHHHHHT---HHHHHHHHHHHHSHHHHHHHB-TTSSEEEGGGSHHHHEETTEE--EEE--TTHHHHHHHS----HHHHHHHHHHTT----TTHHHHHHHHHHHHTT--HHHHHHHTT-----HIIIII----HHHIIIIIIHHHHHHHHHHH-